Protein AF-A0A7Y5VHR1-F1 (afdb_monomer_lite)

pLDDT: mean 88.49, std 12.6, range [32.25, 98.69]

Secondary structure (DSSP, 8-state):
--HHHHHT--HHHHHHHHHHHHHHHHHHHHHHHHHHHHHHHHHHHHHH--HHHHHHHHHHHHHHHHHHHHHHHHHHHHHHHHHHTT--HHHHHHHS-------SGGG-STTTS-TTSPPHHHHHHHHHHHHHHTS-HHHHHHHHHHHHHHHHHHHTSPPEEETTEE-SPPPTTHHHHHHHHHHHHHTT-TT--TTTHHHHHHHHHHHHHHHHHHTTSBTHHHHHHHGGGS-HHHHHHHHHHHHHHHHHHHTT--EEEPPPPTT----SEEE-SSSS-EEEEEEEPPSS-HHHHHHHHHHHHHHHHHHHHHHTT----EEEEEEE-S-GGG--HHHHHHHHHHHHTSS-TTSEEEETTEEEEEE---SEEEEEEEEETT-HHHHHHH-TTSSSTTSS-SEEEEE-SS--SSEEEEEES-EEEEEEE--HHHHHHHHHHHHHHHHHHHTTSPTTSEEEEEEEEE--S-HHHHHHHHHHHHHHTHHHHS-GGG-EEEEEEEEEEEEEE-TTS-EEEEEEEEE---GGGGGGGGTS-S-SSS--------STTTT-

Structure (mmCIF, N/CA/C/O backbone):
data_AF-A0A7Y5VHR1-F1
#
_entry.id   AF-A0A7Y5VHR1-F1
#
loop_
_atom_site.group_PDB
_atom_site.id
_atom_site.type_symbol
_atom_site.label_atom_id
_atom_site.label_alt_id
_atom_site.label_comp_id
_atom_site.label_asym_id
_atom_site.label_entity_id
_atom_site.label_seq_id
_atom_site.pdbx_PDB_ins_code
_atom_site.Cartn_x
_atom_site.Cartn_y
_atom_site.Cartn_z
_atom_site.occupancy
_atom_site.B_iso_or_equiv
_atom_site.auth_seq_id
_atom_site.auth_comp_id
_atom_site.auth_asym_id
_atom_site.auth_atom_id
_atom_site.pdbx_PDB_model_num
ATOM 1 N N . MET A 1 1 ? -36.812 9.102 8.901 1.00 54.53 1 MET A N 1
ATOM 2 C CA . MET A 1 1 ? -35.593 9.046 9.727 1.00 54.53 1 MET A CA 1
ATOM 3 C C . MET A 1 1 ? -34.394 8.621 8.904 1.00 54.53 1 MET A C 1
ATOM 5 O O . MET A 1 1 ? -34.171 7.431 8.683 1.00 54.53 1 MET A O 1
ATOM 9 N N . ASN A 1 2 ? -33.720 9.609 8.309 1.00 46.03 2 ASN A N 1
ATOM 10 C CA . ASN A 1 2 ? -32.297 9.544 7.963 1.00 46.03 2 ASN A CA 1
ATOM 11 C C . ASN A 1 2 ? -31.458 9.748 9.252 1.00 46.03 2 ASN A C 1
ATOM 13 O O . ASN A 1 2 ? -32.015 9.906 10.341 1.00 46.03 2 ASN A O 1
ATOM 17 N N . THR A 1 3 ? -30.133 9.666 9.162 1.00 46.69 3 THR A N 1
ATOM 18 C CA . THR A 1 3 ? -29.232 9.773 10.325 1.00 46.69 3 THR A CA 1
ATOM 19 C C . THR A 1 3 ? -29.235 11.174 10.952 1.00 46.69 3 THR A C 1
ATOM 21 O O . THR A 1 3 ? -28.959 11.301 12.140 1.00 46.69 3 THR A O 1
ATOM 24 N N . GLU A 1 4 ? -29.610 12.212 10.201 1.00 47.72 4 GLU A N 1
ATOM 25 C CA . GLU A 1 4 ? -29.760 13.581 10.713 1.00 47.72 4 GLU A CA 1
ATOM 26 C C . GLU A 1 4 ? -31.022 13.755 11.564 1.00 47.72 4 GLU A C 1
ATOM 28 O O . GLU A 1 4 ? -30.961 14.352 12.634 1.00 47.72 4 GLU A O 1
ATOM 33 N N . GLU A 1 5 ? -32.144 13.128 11.197 1.00 59.12 5 GLU A N 1
ATOM 34 C CA . GLU A 1 5 ? -33.349 13.115 12.042 1.00 59.12 5 GLU A CA 1
ATOM 35 C C . GLU A 1 5 ? -33.121 12.365 13.376 1.00 59.12 5 GLU A C 1
ATOM 37 O O . GLU A 1 5 ? -33.864 12.565 14.336 1.00 59.12 5 GLU A O 1
ATOM 42 N N . LEU A 1 6 ? -32.094 11.504 13.460 1.00 55.09 6 LEU A N 1
ATOM 43 C CA . LEU A 1 6 ? -31.633 10.894 14.718 1.00 55.09 6 LEU A CA 1
ATOM 44 C C . LEU A 1 6 ? -30.798 11.859 15.581 1.00 55.09 6 LEU A C 1
ATOM 46 O O . LEU A 1 6 ? -30.755 11.686 16.797 1.00 55.09 6 LEU A O 1
ATOM 50 N N . LEU A 1 7 ? -30.149 12.861 14.980 1.00 51.38 7 LEU A N 1
ATOM 51 C CA . LEU A 1 7 ? -29.402 13.909 15.690 1.00 51.38 7 LEU A CA 1
ATOM 52 C C . LEU A 1 7 ? -30.319 15.034 16.193 1.00 51.38 7 LEU A C 1
ATOM 54 O O . LEU A 1 7 ? -29.987 15.699 17.170 1.00 51.38 7 LEU A O 1
ATOM 58 N N . GLU A 1 8 ? -31.493 15.209 15.583 1.00 70.94 8 GLU A N 1
ATOM 59 C CA . GLU A 1 8 ? -32.538 16.140 16.036 1.00 70.94 8 GLU A CA 1
ATOM 60 C C . GLU A 1 8 ? -33.628 15.468 16.888 1.00 70.94 8 GLU A C 1
ATOM 62 O O . GLU A 1 8 ? -34.770 15.938 16.961 1.00 70.94 8 GLU A O 1
ATOM 67 N N . LEU A 1 9 ? -33.306 14.354 17.550 1.00 75.88 9 LEU A N 1
ATOM 68 C CA . LEU A 1 9 ? -34.253 13.730 18.461 1.00 75.88 9 LEU A CA 1
ATOM 69 C C . LEU A 1 9 ? -34.649 14.719 19.572 1.00 75.88 9 LEU A C 1
ATOM 71 O O . LEU A 1 9 ? -33.787 15.359 20.178 1.00 75.88 9 LEU A O 1
ATOM 75 N N . PRO A 1 10 ? -35.950 14.835 19.899 1.00 85.50 10 PRO A N 1
ATOM 76 C CA . PRO A 1 10 ? -36.385 15.505 21.112 1.00 85.50 10 PRO A CA 1
ATOM 77 C C . PRO A 1 10 ? -35.551 15.023 22.312 1.00 85.50 10 PRO A C 1
ATOM 79 O O . PRO A 1 10 ? -35.352 13.812 22.435 1.00 85.50 10 PRO A O 1
ATOM 82 N N . PRO A 1 11 ? -35.126 15.912 23.232 1.00 82.50 11 PRO A N 1
ATOM 83 C CA . PRO A 1 11 ? -34.236 15.549 24.344 1.00 82.50 11 PRO A CA 1
ATOM 84 C C . PRO A 1 11 ? -34.727 14.365 25.192 1.00 82.50 11 PRO A C 1
ATOM 86 O O . PRO A 1 11 ? -33.941 13.642 25.797 1.00 82.50 11 PRO A O 1
ATOM 89 N N . GLU A 1 12 ? -36.044 14.156 25.245 1.00 85.62 12 GLU A N 1
ATOM 90 C CA . GLU A 1 12 ? -36.675 13.024 25.929 1.00 85.62 12 GLU A CA 1
ATOM 91 C C . GLU A 1 12 ? -36.396 11.683 25.227 1.00 85.62 12 GLU A C 1
ATOM 93 O O . GLU A 1 12 ? -36.137 10.684 25.896 1.00 85.62 12 GLU A O 1
ATOM 98 N N . ILE A 1 13 ? -36.411 11.669 23.890 1.00 85.12 13 ILE A N 1
ATOM 99 C CA . ILE A 1 13 ? -36.133 10.487 23.065 1.00 85.12 13 ILE A CA 1
ATOM 100 C C . ILE A 1 13 ? -34.631 10.191 23.065 1.00 85.12 13 ILE A C 1
ATOM 102 O O . ILE A 1 13 ? -34.240 9.033 23.185 1.00 85.12 13 ILE A O 1
ATOM 106 N N . GLU A 1 14 ? -33.791 11.227 23.003 1.00 79.38 14 GLU A N 1
ATOM 107 C CA . GLU A 1 14 ? -32.336 11.097 23.149 1.00 79.38 14 GLU A CA 1
ATOM 108 C C . GLU A 1 14 ? -31.966 10.472 24.506 1.00 79.38 14 GLU A C 1
ATOM 110 O O . GLU A 1 14 ? -31.183 9.525 24.566 1.00 79.38 14 GLU A O 1
ATOM 115 N N . ALA A 1 15 ? -32.591 10.930 25.596 1.00 83.75 15 ALA A N 1
ATOM 116 C CA . ALA A 1 15 ? -32.363 10.375 26.928 1.00 83.75 15 ALA A CA 1
ATOM 117 C C . ALA A 1 15 ? -32.817 8.907 27.061 1.00 83.75 15 ALA A C 1
ATOM 119 O O . ALA A 1 15 ? -32.130 8.115 27.708 1.00 83.75 15 ALA A O 1
ATOM 120 N N . GLU A 1 16 ? -33.953 8.523 26.463 1.00 89.50 16 GLU A N 1
ATOM 121 C CA . GLU A 1 16 ? -34.417 7.125 26.453 1.00 89.50 16 GLU A CA 1
ATOM 122 C C . GLU A 1 16 ? -33.495 6.233 25.605 1.00 89.50 16 GLU A C 1
ATOM 124 O O . GLU A 1 16 ? -33.085 5.167 26.069 1.00 89.50 16 GLU A O 1
ATOM 129 N N . LEU A 1 17 ? -33.102 6.690 24.411 1.00 83.75 17 LEU A N 1
ATOM 130 C CA . LEU A 1 17 ? -32.147 5.997 23.542 1.00 83.75 17 LEU A CA 1
ATOM 131 C C . LEU A 1 17 ? -30.806 5.776 24.249 1.00 83.75 17 LEU A C 1
ATOM 133 O O . LEU A 1 17 ? -30.267 4.666 24.224 1.00 83.75 17 LEU A O 1
ATOM 137 N N . GLN A 1 18 ? -30.293 6.810 24.921 1.00 79.00 18 GLN A N 1
ATOM 138 C CA . GLN A 1 18 ? -29.067 6.723 25.706 1.00 79.00 18 GLN A CA 1
ATOM 139 C C . GLN A 1 18 ? -29.205 5.685 26.825 1.00 79.00 18 GLN A C 1
ATOM 141 O O . GLN A 1 18 ? -28.347 4.819 26.958 1.00 79.00 18 GLN A O 1
ATOM 146 N N . ALA A 1 19 ? -30.312 5.694 27.575 1.00 86.00 19 ALA A N 1
ATOM 147 C CA . ALA A 1 19 ? -30.539 4.737 28.657 1.00 86.00 19 ALA A CA 1
ATOM 148 C C . ALA A 1 19 ? -30.613 3.277 28.168 1.00 86.00 19 ALA A C 1
ATOM 150 O O . ALA A 1 19 ? -30.113 2.371 28.839 1.00 86.00 19 ALA A O 1
ATOM 151 N N . ILE A 1 20 ? -31.226 3.028 27.005 1.00 84.38 20 ILE A N 1
ATOM 152 C CA . ILE A 1 20 ? -31.273 1.686 26.406 1.00 84.38 20 ILE A CA 1
ATOM 153 C C . ILE A 1 20 ? -29.884 1.263 25.920 1.00 84.38 20 ILE A C 1
ATOM 155 O O . ILE A 1 20 ? -29.483 0.122 26.147 1.00 84.38 20 ILE A O 1
ATOM 159 N N . THR A 1 21 ? -29.139 2.179 25.303 1.00 75.44 21 THR A N 1
ATOM 160 C CA . THR A 1 21 ? -27.770 1.928 24.831 1.00 75.44 21 THR A CA 1
ATOM 161 C C . THR A 1 21 ? -26.837 1.606 26.002 1.00 75.44 21 THR A C 1
ATOM 163 O O . THR A 1 21 ? -26.110 0.612 25.957 1.00 75.44 21 THR A O 1
ATOM 166 N N . ASP A 1 22 ? -26.930 2.367 27.096 1.00 79.50 22 ASP A N 1
ATOM 167 C CA . ASP A 1 22 ? -26.195 2.123 28.341 1.00 79.50 22 ASP A CA 1
ATOM 168 C C . ASP A 1 22 ? -26.534 0.747 28.930 1.00 79.50 22 ASP A C 1
ATOM 170 O O . ASP A 1 22 ? -25.639 0.000 29.332 1.00 79.50 22 ASP A O 1
ATOM 174 N N . LEU A 1 23 ? -27.821 0.373 28.937 1.00 86.81 23 LEU A N 1
ATOM 175 C CA . LEU A 1 23 ? -28.268 -0.939 29.402 1.00 86.81 23 LEU A CA 1
ATOM 176 C C . LEU A 1 23 ? -27.722 -2.068 28.520 1.00 86.81 23 LEU A C 1
ATOM 178 O O . LEU A 1 23 ? -27.199 -3.047 29.051 1.00 86.81 23 LEU A O 1
ATOM 182 N N . MET A 1 24 ? -27.841 -1.962 27.193 1.00 82.31 24 MET A N 1
ATOM 183 C CA . MET A 1 24 ? -27.289 -2.953 26.259 1.00 82.31 24 MET A CA 1
ATOM 184 C C . MET A 1 24 ? -25.798 -3.151 26.503 1.00 82.31 24 MET A C 1
ATOM 186 O O . MET A 1 24 ? -25.333 -4.287 26.613 1.00 82.31 24 MET A O 1
ATOM 190 N N . PHE A 1 25 ? -25.071 -2.051 26.678 1.00 72.31 25 PHE A N 1
ATOM 191 C CA . PHE A 1 25 ? -23.650 -2.090 26.958 1.00 72.31 25 PHE A CA 1
ATOM 192 C C . PHE A 1 25 ? -23.331 -2.725 28.326 1.00 72.31 25 PHE A C 1
ATOM 194 O O . PHE A 1 25 ? -22.488 -3.620 28.404 1.00 72.31 25 PHE A O 1
ATOM 201 N N . GLU A 1 26 ? -24.040 -2.359 29.404 1.00 83.00 26 GLU A N 1
ATOM 202 C CA . GLU A 1 26 ? -23.909 -3.003 30.724 1.00 83.00 26 GLU A CA 1
ATOM 203 C C . GLU A 1 26 ? -24.111 -4.525 30.615 1.00 83.00 26 GLU A C 1
ATOM 205 O O . GLU A 1 26 ? -23.353 -5.319 31.189 1.00 83.00 26 GLU A O 1
ATOM 210 N N . ARG A 1 27 ? -25.109 -4.956 29.830 1.00 86.44 27 ARG A N 1
ATOM 211 C CA . ARG A 1 27 ? -25.363 -6.379 29.572 1.00 86.44 27 ARG A CA 1
ATOM 212 C C . ARG A 1 27 ? -24.266 -7.029 28.745 1.00 86.44 27 ARG A C 1
ATOM 214 O O . ARG A 1 27 ? -23.919 -8.174 29.039 1.00 86.44 27 ARG A O 1
ATOM 221 N N . GLN A 1 28 ? -23.678 -6.329 27.783 1.00 76.00 28 GLN A N 1
ATOM 222 C CA . GLN A 1 28 ? -22.543 -6.827 27.010 1.00 76.00 28 GLN A CA 1
ATOM 223 C C . GLN A 1 28 ? -21.317 -7.039 27.911 1.00 76.00 28 GLN A C 1
ATOM 225 O O . GLN A 1 28 ? -20.727 -8.120 27.895 1.00 76.00 28 GLN A O 1
ATOM 230 N N . VAL A 1 29 ? -20.997 -6.080 28.790 1.00 76.25 29 VAL A N 1
ATOM 231 C CA . VAL A 1 29 ? -19.918 -6.209 29.790 1.00 76.25 29 VAL A CA 1
ATOM 232 C C . VAL A 1 29 ? -20.179 -7.371 30.747 1.00 76.25 29 VAL A C 1
ATOM 234 O O . VAL A 1 29 ? -19.284 -8.179 31.002 1.00 76.25 29 VAL A O 1
ATOM 237 N N . SER A 1 30 ? -21.406 -7.494 31.263 1.00 81.50 30 SER A N 1
ATOM 238 C CA . SER A 1 30 ? -21.795 -8.599 32.148 1.00 81.50 30 SER A CA 1
ATOM 239 C C . SER A 1 30 ? -21.672 -9.960 31.452 1.00 81.50 30 SER A C 1
ATOM 241 O O . SER A 1 30 ? -21.145 -10.909 32.039 1.00 81.50 30 SER A O 1
ATOM 243 N N . THR A 1 31 ? -22.077 -10.037 30.184 1.00 77.56 31 THR A N 1
ATOM 244 C CA . THR A 1 31 ? -21.939 -11.235 29.345 1.00 77.56 31 THR A CA 1
ATOM 245 C C . THR A 1 31 ? -20.475 -11.589 29.141 1.00 77.56 31 THR A C 1
ATOM 247 O O . THR A 1 31 ? -20.088 -12.737 29.359 1.00 77.56 31 THR A O 1
ATOM 250 N N . GLN A 1 32 ? -19.628 -10.605 28.842 1.00 72.88 32 GLN A N 1
ATOM 251 C CA . GLN A 1 32 ? -18.195 -10.826 28.684 1.00 72.88 32 GLN A CA 1
ATOM 252 C C . GLN A 1 32 ? -17.532 -11.300 29.984 1.00 72.88 32 GLN A C 1
ATOM 254 O O . GLN A 1 32 ? -16.715 -12.223 29.968 1.00 72.88 32 GLN A O 1
ATOM 259 N N . ALA A 1 33 ? -17.897 -10.714 31.128 1.00 81.31 33 ALA A N 1
ATOM 260 C CA . ALA A 1 33 ? -17.411 -11.156 32.432 1.00 81.31 33 ALA A CA 1
ATOM 261 C C . ALA A 1 33 ? -17.804 -12.617 32.715 1.00 81.31 33 ALA A C 1
ATOM 263 O O . ALA A 1 33 ? -16.980 -13.395 33.206 1.00 81.31 33 ALA A O 1
ATOM 264 N N . ALA A 1 34 ? -19.026 -13.015 32.350 1.00 81.94 34 ALA A N 1
ATOM 265 C CA . ALA A 1 34 ? -19.495 -14.388 32.489 1.00 81.94 34 ALA A CA 1
ATOM 266 C C . ALA A 1 34 ? -18.772 -15.364 31.537 1.00 81.94 34 ALA A C 1
ATOM 268 O O . ALA A 1 34 ? -18.351 -16.435 31.975 1.00 81.94 34 ALA A O 1
ATOM 269 N N . ILE A 1 35 ? -18.526 -14.974 30.279 1.00 74.81 35 ILE A N 1
ATOM 270 C CA . ILE A 1 35 ? -17.712 -15.739 29.311 1.00 74.81 35 ILE A CA 1
ATOM 271 C C . ILE A 1 35 ? -16.281 -15.939 29.834 1.00 74.81 35 ILE A C 1
ATOM 273 O O . ILE A 1 35 ? -15.721 -17.039 29.751 1.00 74.81 35 ILE A O 1
ATOM 277 N N . ASN A 1 36 ? -15.684 -14.893 30.411 1.00 75.94 36 ASN A N 1
ATOM 278 C CA . ASN A 1 36 ? -14.346 -14.949 30.997 1.00 75.94 36 ASN A CA 1
ATOM 279 C C . ASN A 1 36 ? -14.303 -15.897 32.203 1.00 75.94 36 ASN A C 1
ATOM 281 O O . ASN A 1 36 ? -13.406 -16.740 32.289 1.00 75.94 36 ASN A O 1
ATOM 285 N N . ALA A 1 37 ? -15.289 -15.804 33.103 1.00 84.62 37 ALA A N 1
ATOM 286 C CA . ALA A 1 37 ? -15.423 -16.706 34.244 1.00 84.62 37 ALA A CA 1
ATOM 287 C C . ALA A 1 37 ? -15.595 -18.167 33.797 1.00 84.62 37 ALA A C 1
ATOM 289 O O . ALA A 1 37 ? -14.943 -19.056 34.344 1.00 84.62 37 ALA A O 1
ATOM 290 N N . HIS A 1 38 ? -16.404 -18.410 32.761 1.00 89.94 38 HIS A N 1
ATOM 291 C CA . HIS A 1 38 ? -16.600 -19.734 32.172 1.00 89.94 38 HIS A CA 1
ATOM 292 C C . HIS A 1 38 ? -15.300 -20.289 31.582 1.00 89.94 38 HIS A C 1
ATOM 294 O O . HIS A 1 38 ? -14.886 -21.401 31.910 1.00 89.94 38 HIS A O 1
ATOM 300 N N . SER A 1 39 ? -14.593 -19.483 30.788 1.00 76.62 39 SER A N 1
ATOM 301 C CA . SER A 1 39 ? -13.305 -19.859 30.195 1.00 76.62 39 SER A CA 1
ATOM 302 C C . SER A 1 39 ? -12.245 -20.187 31.251 1.00 76.62 39 SER A C 1
ATOM 304 O O . SER A 1 39 ? -11.449 -21.111 31.070 1.00 76.62 39 SER A O 1
ATOM 306 N N . GLN A 1 40 ? -12.214 -19.438 32.357 1.00 84.31 40 GLN A N 1
ATOM 307 C CA . GLN A 1 40 ? -11.296 -19.695 33.464 1.00 84.31 40 GLN A CA 1
ATOM 308 C C . GLN A 1 40 ? -11.662 -20.985 34.211 1.00 84.31 40 GLN A C 1
ATOM 310 O O . GLN A 1 40 ? -10.792 -21.833 34.410 1.00 84.31 40 GLN A O 1
ATOM 315 N N . ALA A 1 41 ? -12.944 -21.182 34.530 1.00 88.19 41 ALA A N 1
ATOM 316 C CA . ALA A 1 41 ? -13.426 -22.403 35.170 1.00 88.19 41 ALA A CA 1
ATOM 317 C C . ALA A 1 41 ? -13.146 -23.655 34.320 1.00 88.19 41 ALA A C 1
ATOM 319 O O . ALA A 1 41 ? -12.781 -24.702 34.856 1.00 88.19 41 ALA A O 1
ATOM 320 N N . TRP A 1 42 ? -13.235 -23.539 32.991 1.00 90.06 42 TRP A N 1
ATOM 321 C CA . TRP A 1 42 ? -12.913 -24.626 32.066 1.00 90.06 42 TRP A CA 1
ATOM 322 C C . TRP A 1 42 ? -11.429 -25.018 32.132 1.00 90.06 42 TRP A C 1
ATOM 324 O O . TRP A 1 42 ? -11.102 -26.198 32.262 1.00 90.06 42 TRP A O 1
ATOM 334 N N . LYS A 1 43 ? -10.518 -24.032 32.134 1.00 83.62 43 LYS A N 1
ATOM 335 C CA . LYS A 1 43 ? -9.071 -24.271 32.309 1.00 83.62 43 LYS A CA 1
ATOM 336 C C . LYS A 1 43 ? -8.753 -24.911 33.658 1.00 83.62 43 LYS A C 1
ATOM 338 O O . LYS A 1 43 ? -7.890 -25.786 33.737 1.00 83.62 43 LYS A O 1
ATOM 343 N N . ASP A 1 44 ? -9.424 -24.473 34.717 1.00 88.81 44 ASP A N 1
ATOM 344 C CA . ASP A 1 44 ? -9.212 -25.014 36.059 1.00 88.81 44 ASP A CA 1
ATOM 345 C C . ASP A 1 44 ? -9.720 -26.460 36.158 1.00 88.81 44 ASP A C 1
ATOM 347 O O . ASP A 1 44 ? -9.043 -27.312 36.741 1.00 88.81 44 ASP A O 1
ATOM 351 N N . LEU A 1 45 ? -10.840 -26.784 35.501 1.00 92.25 45 LEU A N 1
ATOM 352 C CA . LEU A 1 45 ? -11.319 -28.160 35.362 1.00 92.25 45 LEU A CA 1
ATOM 353 C C . LEU A 1 45 ? -10.327 -29.033 34.587 1.00 92.25 45 LEU A C 1
ATOM 355 O O . LEU A 1 45 ? -10.039 -30.150 35.016 1.00 92.25 45 LEU A O 1
ATOM 359 N N . GLU A 1 46 ? -9.767 -28.537 33.486 1.00 86.62 46 GLU A N 1
ATOM 360 C CA . GLU A 1 46 ? -8.789 -29.279 32.687 1.00 86.62 46 GLU A CA 1
ATOM 361 C C . GLU A 1 46 ? -7.515 -29.598 33.490 1.00 86.62 46 GLU A C 1
ATOM 363 O O . GLU A 1 46 ? -7.010 -30.726 33.449 1.00 86.62 46 GLU A O 1
ATOM 368 N N . ARG A 1 47 ? -7.034 -28.622 34.273 1.00 94.19 47 ARG A N 1
ATOM 369 C CA . ARG A 1 47 ? -5.833 -28.746 35.115 1.00 94.19 47 ARG A CA 1
ATOM 370 C C . ARG A 1 47 ? -6.034 -29.647 36.324 1.00 94.19 47 ARG A C 1
ATOM 372 O O . ARG A 1 47 ? -5.169 -30.468 36.621 1.00 94.19 47 ARG A O 1
ATOM 379 N N . HIS A 1 48 ? -7.130 -29.461 37.053 1.00 94.56 48 HIS A N 1
ATOM 380 C CA . HIS A 1 48 ? -7.307 -30.065 38.373 1.00 94.56 48 HIS A CA 1
ATOM 381 C C . HIS A 1 48 ? -8.223 -31.287 38.362 1.00 94.56 48 HIS A C 1
ATOM 383 O O . HIS A 1 48 ? -8.103 -32.132 39.247 1.00 94.56 48 HIS A O 1
ATOM 389 N N . ARG A 1 49 ? -9.119 -31.396 37.371 1.00 93.50 49 ARG A N 1
ATOM 390 C CA . ARG A 1 49 ? -10.105 -32.481 37.219 1.00 93.50 49 ARG A CA 1
ATOM 391 C C . ARG A 1 49 ? -10.872 -32.795 38.512 1.00 93.50 49 ARG A C 1
ATOM 393 O O . ARG A 1 49 ? -11.186 -33.951 38.787 1.00 93.50 49 ARG A O 1
ATOM 400 N N . SER A 1 50 ? -11.140 -31.775 39.327 1.00 95.75 50 SER A N 1
ATOM 401 C CA . SER A 1 50 ? -11.829 -31.912 40.611 1.00 95.75 50 SER A CA 1
ATOM 402 C C . SER A 1 50 ? -13.335 -31.688 40.464 1.00 95.75 50 SER A C 1
ATOM 404 O O . SER A 1 50 ? -13.793 -31.003 39.548 1.00 95.75 50 SER A O 1
ATOM 406 N N . GLN A 1 51 ? -14.114 -32.235 41.402 1.00 95.62 51 GLN A N 1
ATOM 407 C CA . GLN A 1 51 ? -15.554 -31.976 41.472 1.00 95.62 51 GLN A CA 1
ATOM 408 C C . GLN A 1 51 ? -15.849 -30.481 41.687 1.00 95.62 51 GLN A C 1
ATOM 410 O O . GLN A 1 51 ? -16.750 -29.939 41.058 1.00 95.62 51 GLN A O 1
ATOM 415 N N . GLU A 1 52 ? -15.047 -29.796 42.506 1.00 95.94 52 GLU A N 1
ATOM 416 C CA . GLU A 1 52 ? -15.183 -28.356 42.750 1.00 95.94 52 GLU A CA 1
ATOM 417 C C . GLU A 1 52 ? -14.998 -27.529 41.468 1.00 95.94 52 GLU A C 1
ATOM 419 O O . GLU A 1 52 ? -15.772 -26.605 41.214 1.00 95.94 52 GLU A O 1
ATOM 424 N N . ALA A 1 53 ? -14.026 -27.890 40.620 1.00 91.88 53 ALA A N 1
ATOM 425 C CA . ALA A 1 53 ? -13.820 -27.227 39.335 1.00 91.88 53 ALA A CA 1
ATOM 426 C C . ALA A 1 53 ? -14.979 -27.491 38.357 1.00 91.88 53 ALA A C 1
ATOM 428 O O . ALA A 1 53 ? -15.378 -26.591 37.620 1.00 91.88 53 ALA A O 1
ATOM 429 N N . ALA A 1 54 ? -15.571 -28.691 38.386 1.00 93.00 54 ALA A N 1
ATOM 430 C CA . ALA A 1 54 ? -16.753 -29.007 37.583 1.00 93.00 54 ALA A CA 1
ATOM 431 C C . ALA A 1 54 ? -17.982 -28.197 38.035 1.00 93.00 54 ALA A C 1
ATOM 433 O O . ALA A 1 54 ? -18.710 -27.655 37.207 1.00 93.00 54 ALA A O 1
ATOM 434 N N . GLU A 1 55 ? -18.188 -28.050 39.346 1.00 96.06 55 GLU A N 1
ATOM 435 C CA . GLU A 1 55 ? -19.255 -27.207 39.899 1.00 96.06 55 GLU A CA 1
ATOM 436 C C . GLU A 1 55 ? -19.035 -25.717 39.596 1.00 96.06 55 GLU A C 1
ATOM 438 O O . GLU A 1 55 ? -19.995 -24.991 39.332 1.00 96.06 55 GLU A O 1
ATOM 443 N N . ALA A 1 56 ? -17.783 -25.247 39.606 1.00 94.69 56 ALA A N 1
ATOM 444 C CA . ALA A 1 56 ? -17.442 -23.887 39.199 1.00 94.69 56 ALA A CA 1
ATOM 445 C C . ALA A 1 56 ? -17.755 -23.637 37.715 1.00 94.69 56 ALA A C 1
ATOM 447 O O . ALA A 1 56 ? -18.314 -22.587 37.395 1.00 94.69 56 ALA A O 1
ATOM 448 N N . LEU A 1 57 ? -17.468 -24.607 36.838 1.00 93.06 57 LEU A N 1
ATOM 449 C CA . LEU A 1 57 ? -17.803 -24.526 35.416 1.00 93.06 57 LEU A CA 1
ATOM 450 C C . LEU A 1 57 ? -19.316 -24.429 35.201 1.00 93.06 57 LEU A C 1
ATOM 452 O O . LEU A 1 57 ? -19.759 -23.516 34.514 1.00 93.06 57 LEU A O 1
ATOM 456 N N . LEU A 1 58 ? -20.109 -25.285 35.856 1.00 94.31 58 LEU A N 1
ATOM 457 C CA . LEU A 1 58 ? -21.575 -25.244 35.762 1.00 94.31 58 LEU A CA 1
ATOM 458 C C . LEU A 1 58 ? -22.160 -23.904 36.238 1.00 94.31 58 LEU A C 1
ATOM 460 O O . LEU A 1 58 ? -23.077 -23.369 35.617 1.00 94.31 58 LEU A O 1
ATOM 464 N N . ARG A 1 59 ? -21.627 -23.325 37.327 1.00 96.56 59 ARG A N 1
ATOM 465 C CA . ARG A 1 59 ? -22.044 -21.988 37.793 1.00 96.56 59 ARG A CA 1
ATOM 466 C C . ARG A 1 59 ? -21.706 -20.901 36.776 1.00 96.56 59 ARG A C 1
ATOM 468 O O . ARG A 1 59 ? -22.519 -20.008 36.550 1.00 96.56 59 ARG A O 1
ATOM 475 N N . ALA A 1 60 ? -20.517 -20.967 36.186 1.00 88.75 60 ALA A N 1
ATOM 476 C CA . ALA A 1 60 ? -20.084 -20.000 35.191 1.00 88.75 60 ALA A CA 1
ATOM 477 C C . ALA A 1 60 ? -20.867 -20.135 33.872 1.00 88.75 60 ALA A C 1
ATOM 479 O O . ALA A 1 60 ? -21.210 -19.124 33.269 1.00 88.75 60 ALA A O 1
ATOM 480 N N . GLU A 1 61 ? -21.223 -21.357 33.470 1.00 89.38 61 GLU A N 1
ATOM 481 C CA . GLU A 1 61 ? -22.090 -21.636 32.320 1.00 89.38 61 GLU A CA 1
ATOM 482 C C . GLU A 1 61 ? -23.495 -21.055 32.534 1.00 89.38 61 GLU A C 1
ATOM 484 O O . GLU A 1 61 ? -23.998 -20.325 31.683 1.00 89.38 61 GLU A O 1
ATOM 489 N N . ALA A 1 62 ? -24.096 -21.272 33.710 1.00 92.44 62 ALA A N 1
ATOM 490 C CA . ALA A 1 62 ? -25.390 -20.681 34.054 1.00 92.44 62 ALA A CA 1
ATOM 491 C C . ALA A 1 62 ? -25.352 -19.140 34.068 1.00 92.44 62 ALA A C 1
ATOM 493 O O . ALA A 1 62 ? -26.281 -18.493 33.584 1.00 92.44 62 ALA A O 1
ATOM 494 N N . ALA A 1 63 ? -24.272 -18.545 34.588 1.00 90.69 63 ALA A N 1
ATOM 495 C CA . ALA A 1 63 ? -24.073 -17.098 34.552 1.00 90.69 63 ALA A CA 1
ATOM 496 C C . ALA A 1 63 ? -23.930 -16.572 33.115 1.00 90.69 63 ALA A C 1
ATOM 498 O O . ALA A 1 63 ? -24.487 -15.526 32.794 1.00 90.69 63 ALA A O 1
ATOM 499 N N . MET A 1 64 ? -23.229 -17.306 32.244 1.00 85.56 64 MET A N 1
ATOM 500 C CA . MET A 1 64 ? -23.061 -16.956 30.832 1.00 85.56 64 MET A CA 1
ATOM 501 C C . MET A 1 64 ? -24.398 -16.982 30.085 1.00 85.56 64 MET A C 1
ATOM 503 O O . MET A 1 64 ? -24.718 -16.020 29.390 1.00 85.56 64 MET A O 1
ATOM 507 N N . VAL A 1 65 ? -25.208 -18.029 30.283 1.00 86.31 65 VAL A N 1
ATOM 508 C CA . VAL A 1 65 ? -26.564 -18.120 29.714 1.00 86.31 65 VAL A CA 1
ATOM 509 C C . VAL A 1 65 ? -27.439 -16.970 30.215 1.00 86.31 65 VAL A C 1
ATOM 511 O O . VAL A 1 65 ? -28.023 -16.254 29.406 1.00 86.31 65 VAL A O 1
ATOM 514 N N . SER A 1 66 ? -27.475 -16.732 31.532 1.00 91.38 66 SER A N 1
ATOM 515 C CA . SER A 1 66 ? -28.261 -15.638 32.120 1.00 91.38 66 SER A CA 1
ATOM 516 C C . SER A 1 66 ? -27.850 -14.265 31.590 1.00 91.38 66 SER A C 1
ATOM 518 O O . SER A 1 66 ? -28.708 -13.404 31.395 1.00 91.38 66 SER A O 1
ATOM 520 N N . ALA A 1 67 ? -26.553 -14.030 31.394 1.00 84.00 67 ALA A N 1
ATOM 521 C CA . ALA A 1 67 ? -26.070 -12.757 30.884 1.00 84.00 67 ALA A CA 1
ATOM 522 C C . ALA A 1 67 ? -26.436 -12.579 29.400 1.00 84.00 67 ALA A C 1
ATOM 524 O O . ALA A 1 67 ? -26.935 -11.520 29.024 1.00 84.00 67 ALA A O 1
ATOM 525 N N . GLY A 1 68 ? -26.316 -13.643 28.595 1.00 77.38 68 GLY A N 1
ATOM 526 C CA . GLY A 1 68 ? -26.759 -13.650 27.198 1.00 77.38 68 GLY A CA 1
ATOM 527 C C . GLY A 1 68 ? -28.264 -13.403 27.041 1.00 77.38 68 GLY A C 1
ATOM 528 O O . GLY A 1 68 ? -28.682 -12.629 26.183 1.00 77.38 68 GLY A O 1
ATOM 529 N N . GLU A 1 69 ? -29.100 -13.983 27.907 1.00 88.06 69 GLU A N 1
ATOM 530 C CA . GLU A 1 69 ? -30.541 -13.694 27.937 1.00 88.06 69 GLU A CA 1
ATOM 531 C C . GLU A 1 69 ? -30.835 -12.226 28.268 1.00 88.06 69 GLU A C 1
ATOM 533 O O . GLU A 1 69 ? -31.722 -11.623 27.657 1.00 88.06 69 GLU A O 1
ATOM 538 N N . ALA A 1 70 ? -30.082 -11.638 29.202 1.00 86.00 70 ALA A N 1
ATOM 539 C CA . ALA A 1 70 ? -30.227 -10.235 29.574 1.00 86.00 70 ALA A CA 1
ATOM 540 C C . ALA A 1 70 ? -29.784 -9.287 28.447 1.00 86.00 70 ALA A C 1
ATOM 542 O O . ALA A 1 70 ? -30.453 -8.283 28.208 1.00 86.00 70 ALA A O 1
ATOM 543 N N . LEU A 1 71 ? -28.711 -9.621 27.722 1.00 81.38 71 LEU A N 1
ATOM 544 C CA . LEU A 1 71 ? -28.276 -8.881 26.535 1.00 81.38 71 LEU A CA 1
ATOM 545 C C . LEU A 1 71 ? -29.328 -8.942 25.422 1.00 81.38 71 LEU A C 1
ATOM 547 O O . LEU A 1 71 ? -29.727 -7.906 24.898 1.00 81.38 71 LEU A O 1
ATOM 551 N N . ASN A 1 72 ? -29.864 -10.131 25.136 1.00 78.25 72 ASN A N 1
ATOM 552 C CA . ASN A 1 72 ? -30.946 -10.299 24.164 1.00 78.25 72 ASN A CA 1
ATOM 553 C C . ASN A 1 72 ? -32.212 -9.524 24.562 1.00 78.25 72 ASN A C 1
ATOM 555 O O . ASN A 1 72 ? -32.924 -9.010 23.703 1.00 78.25 72 ASN A O 1
ATOM 559 N N . ALA A 1 73 ? -32.518 -9.436 25.859 1.00 87.00 73 ALA A N 1
ATOM 560 C CA . ALA A 1 73 ? -33.630 -8.625 26.344 1.00 87.00 73 ALA A CA 1
ATOM 561 C C . ALA A 1 73 ? -33.389 -7.126 26.122 1.00 87.00 73 ALA A C 1
ATOM 563 O O . ALA A 1 73 ? -34.302 -6.442 25.668 1.00 87.00 73 ALA A O 1
ATOM 564 N N . ALA A 1 74 ? -32.175 -6.634 26.381 1.00 81.75 74 ALA A N 1
ATOM 565 C CA . ALA A 1 74 ? -31.813 -5.244 26.119 1.00 81.75 74 ALA A CA 1
ATOM 566 C C . ALA A 1 74 ? -31.848 -4.913 24.614 1.00 81.75 74 ALA A C 1
ATOM 568 O O . ALA A 1 74 ? -32.385 -3.876 24.240 1.00 81.75 74 ALA A O 1
ATOM 569 N N . SER A 1 75 ? -31.383 -5.824 23.750 1.00 79.50 75 SER A N 1
ATOM 570 C CA . SER A 1 75 ? -31.496 -5.673 22.290 1.00 79.50 75 SER A CA 1
ATOM 571 C C . SER A 1 75 ? -32.954 -5.561 21.839 1.00 79.50 75 SER A C 1
ATOM 573 O O . SER A 1 75 ? -33.295 -4.661 21.084 1.00 79.50 75 SER A O 1
ATOM 575 N N . ARG A 1 76 ? -33.854 -6.399 22.377 1.00 86.88 76 ARG A N 1
ATOM 576 C CA . ARG A 1 76 ? -35.293 -6.281 22.085 1.00 86.88 76 ARG A CA 1
ATOM 577 C C . ARG A 1 76 ? -35.884 -4.951 22.547 1.00 86.88 76 ARG A C 1
ATOM 579 O O . ARG A 1 76 ? -36.749 -4.418 21.866 1.00 86.88 76 ARG A O 1
ATOM 586 N N . MET A 1 77 ? -35.439 -4.412 23.686 1.00 89.06 77 MET A N 1
ATOM 587 C CA . MET A 1 77 ? -35.885 -3.089 24.144 1.00 89.06 77 MET A CA 1
ATOM 588 C C . MET A 1 77 ? -35.472 -1.985 23.168 1.00 89.06 77 MET A C 1
ATOM 590 O O . MET A 1 77 ? -36.244 -1.056 22.949 1.00 89.06 77 MET A O 1
ATOM 594 N N . PHE A 1 78 ? -34.285 -2.099 22.572 1.00 85.81 78 PHE A N 1
ATOM 595 C CA . PHE A 1 78 ? -33.821 -1.190 21.530 1.00 85.81 78 PHE A CA 1
ATOM 596 C C . PHE A 1 78 ? -34.666 -1.302 20.261 1.00 85.81 78 PHE A C 1
ATOM 598 O O . PHE A 1 78 ? -35.161 -0.289 19.774 1.00 85.81 78 PHE A O 1
ATOM 605 N N . ASP A 1 79 ? -34.939 -2.518 19.789 1.00 84.06 79 ASP A N 1
ATOM 606 C CA . ASP A 1 79 ? -35.807 -2.734 18.625 1.00 84.06 79 ASP A CA 1
ATOM 607 C C . ASP A 1 79 ? -37.232 -2.205 18.871 1.00 84.06 79 ASP A C 1
ATOM 609 O O . ASP A 1 79 ? -37.816 -1.532 18.021 1.00 84.06 79 ASP A O 1
ATOM 613 N N . GLU A 1 80 ? -37.792 -2.451 20.060 1.00 90.31 80 GLU A N 1
ATOM 614 C CA . GLU A 1 80 ? -39.100 -1.928 20.471 1.00 90.31 80 GLU A CA 1
ATOM 615 C C . GLU A 1 80 ? -39.117 -0.399 20.558 1.00 90.31 80 GLU A C 1
ATOM 617 O O . GLU A 1 80 ? -40.123 0.223 20.207 1.00 90.31 80 GLU A O 1
ATOM 622 N N . PHE A 1 81 ? -38.026 0.209 21.026 1.00 90.44 81 PHE A N 1
ATOM 623 C CA . PHE A 1 81 ? -37.857 1.657 21.048 1.00 90.44 81 PHE A CA 1
ATOM 624 C C . PHE A 1 81 ? -37.867 2.225 19.628 1.00 90.44 81 PHE A C 1
ATOM 626 O O . PHE A 1 81 ? -38.674 3.107 19.332 1.00 90.44 81 PHE A O 1
ATOM 633 N N . LEU A 1 82 ? -37.053 1.668 18.728 1.00 85.00 82 LEU A N 1
ATOM 634 C CA . LEU A 1 82 ? -37.011 2.078 17.325 1.00 85.00 82 LEU A CA 1
ATOM 635 C C . LEU A 1 82 ? -38.404 1.990 16.686 1.00 85.00 82 LEU A C 1
ATOM 637 O O . LEU A 1 82 ? -38.906 2.984 16.154 1.00 85.00 82 LEU A O 1
ATOM 641 N N . LEU A 1 83 ? -39.083 0.848 16.845 1.00 89.12 83 LEU A N 1
ATOM 642 C CA . LEU A 1 83 ? -40.431 0.631 16.317 1.00 89.12 83 LEU A CA 1
ATOM 643 C C . LEU A 1 83 ? -41.451 1.632 16.877 1.00 89.12 83 LEU A C 1
ATOM 645 O O . LEU A 1 83 ? -42.295 2.136 16.131 1.00 89.12 83 LEU A O 1
ATOM 649 N N . ARG A 1 84 ? -41.379 1.955 18.175 1.00 93.50 84 ARG A N 1
ATOM 650 C CA . ARG A 1 84 ? -42.270 2.935 18.825 1.00 93.50 84 ARG A CA 1
ATOM 651 C C . ARG A 1 84 ? -42.111 4.336 18.237 1.00 93.50 84 ARG A C 1
ATOM 653 O O . ARG A 1 84 ? -43.088 5.081 18.178 1.00 93.50 84 ARG A O 1
ATOM 660 N N . HIS A 1 85 ? -40.912 4.666 17.771 1.00 86.88 85 HIS A N 1
ATOM 661 C CA . HIS A 1 85 ? -40.599 5.937 17.124 1.00 86.88 85 HIS A CA 1
ATOM 662 C C . HIS A 1 85 ? -40.737 5.890 15.595 1.00 86.88 85 HIS A C 1
ATOM 664 O O . HIS A 1 85 ? -40.305 6.807 14.903 1.00 86.88 85 HIS A O 1
ATOM 670 N N . GLY A 1 86 ? -41.394 4.854 15.056 1.00 87.44 86 GLY A N 1
ATOM 671 C CA . GLY A 1 86 ? -41.647 4.717 13.621 1.00 87.44 86 GLY A CA 1
ATOM 672 C C . GLY A 1 86 ? -40.395 4.384 12.809 1.00 87.44 86 GLY A C 1
ATOM 673 O O . GLY A 1 86 ? -40.398 4.540 11.588 1.00 87.44 86 GLY A O 1
ATOM 674 N N . ILE A 1 87 ? -39.332 3.934 13.476 1.00 80.25 87 ILE A N 1
ATOM 675 C CA . ILE A 1 87 ? -38.093 3.501 12.851 1.00 80.25 87 ILE A CA 1
ATOM 676 C C . ILE A 1 87 ? -38.125 1.979 12.789 1.00 80.25 87 ILE A C 1
ATOM 678 O O . ILE A 1 87 ? -38.062 1.296 13.805 1.00 80.25 87 ILE A O 1
ATOM 682 N N . ASP A 1 88 ? -38.247 1.433 11.588 1.00 82.38 88 ASP A N 1
ATOM 683 C CA . ASP A 1 88 ? -38.130 -0.007 11.387 1.00 82.38 88 ASP A CA 1
ATOM 684 C C . ASP A 1 88 ? -36.651 -0.429 11.554 1.00 82.38 88 ASP A C 1
ATOM 686 O O . ASP A 1 88 ? -35.807 0.080 10.803 1.00 82.38 88 ASP A O 1
ATOM 690 N N . PRO A 1 89 ? -36.310 -1.319 12.511 1.00 74.38 89 PRO A N 1
ATOM 691 C CA . PRO A 1 89 ? -34.942 -1.797 12.726 1.00 74.38 89 PRO A CA 1
ATOM 692 C C . PRO A 1 89 ? -34.306 -2.355 11.446 1.00 74.38 89 PRO A C 1
ATOM 694 O O . PRO A 1 89 ? -33.165 -2.015 11.124 1.00 74.38 89 PRO A O 1
ATOM 697 N N . ASP A 1 90 ? -35.085 -3.085 10.639 1.00 73.81 90 ASP A N 1
ATOM 698 C CA . ASP A 1 90 ? -34.636 -3.651 9.359 1.00 73.81 90 ASP A CA 1
ATOM 699 C C . ASP A 1 90 ? -34.331 -2.557 8.323 1.00 73.81 90 ASP A C 1
ATOM 701 O O . ASP A 1 90 ? -33.574 -2.753 7.370 1.00 73.81 90 ASP A O 1
ATOM 705 N N . THR A 1 91 ? -34.960 -1.390 8.468 1.00 67.50 91 THR A N 1
ATOM 706 C CA . THR A 1 91 ? -34.739 -0.231 7.602 1.00 67.50 91 THR A CA 1
ATOM 707 C C . THR A 1 91 ? -33.510 0.568 8.051 1.00 67.50 91 THR A C 1
ATOM 709 O O . THR A 1 91 ? -32.813 1.121 7.204 1.00 67.50 91 THR A O 1
ATOM 712 N N . LEU A 1 92 ? -33.182 0.577 9.347 1.00 61.78 92 LEU A N 1
ATOM 713 C CA . LEU A 1 92 ? -31.934 1.136 9.888 1.00 61.78 92 LEU A CA 1
ATOM 714 C C . LEU A 1 92 ? -30.699 0.356 9.413 1.00 61.78 92 LEU A C 1
ATOM 716 O O . LEU A 1 92 ? -29.689 0.970 9.070 1.00 61.78 92 LEU A O 1
ATOM 720 N N . GLU A 1 93 ? -30.791 -0.973 9.327 1.00 54.41 93 GLU A N 1
ATOM 721 C CA . GLU A 1 93 ? -29.742 -1.807 8.722 1.00 54.41 93 GLU A CA 1
ATOM 722 C C . GLU A 1 93 ? -29.568 -1.541 7.221 1.00 54.41 93 GLU A C 1
ATOM 724 O O . GLU A 1 93 ? -28.447 -1.574 6.718 1.00 54.41 93 GLU A O 1
ATOM 729 N N . LYS A 1 94 ? -30.658 -1.229 6.505 1.00 51.31 94 LYS A N 1
ATOM 730 C CA . LYS A 1 94 ? -30.632 -0.896 5.067 1.00 51.31 94 LYS A CA 1
ATOM 731 C C . LYS A 1 94 ? -30.194 0.542 4.769 1.00 51.31 94 LYS A C 1
ATOM 733 O O . LYS A 1 94 ? -29.841 0.823 3.627 1.00 51.31 94 LYS A O 1
ATOM 738 N N . LYS A 1 95 ? -30.271 1.445 5.756 1.00 46.41 95 LYS A N 1
ATOM 739 C CA . LYS A 1 95 ? -29.920 2.874 5.643 1.00 46.41 95 LYS A CA 1
ATOM 740 C C . LYS A 1 95 ? -28.522 3.224 6.137 1.00 46.41 95 LYS A C 1
ATOM 742 O O . LYS A 1 95 ? -28.057 4.320 5.837 1.00 46.41 95 LYS A O 1
ATOM 747 N N . LEU A 1 96 ? -27.843 2.329 6.861 1.00 46.97 96 LEU A N 1
ATOM 748 C CA . LEU A 1 96 ? -26.381 2.381 6.879 1.00 46.97 96 LEU A CA 1
ATOM 749 C C . LEU A 1 96 ? -25.950 2.425 5.413 1.00 46.97 96 LEU A C 1
ATOM 751 O O . LEU A 1 96 ? -26.479 1.602 4.661 1.00 46.97 96 LEU A O 1
ATOM 755 N N . PRO A 1 97 ? -25.098 3.381 4.989 1.00 47.19 97 PRO A N 1
ATOM 756 C CA . PRO A 1 97 ? -24.674 3.451 3.607 1.00 47.19 97 PRO A CA 1
ATOM 757 C C . PRO A 1 97 ? -24.201 2.056 3.249 1.00 47.19 97 PRO A C 1
ATOM 759 O O . PRO A 1 97 ? -23.187 1.579 3.761 1.00 47.19 97 PRO A O 1
ATOM 762 N N . SER A 1 98 ? -24.978 1.353 2.426 1.00 48.38 98 SER A N 1
ATOM 763 C CA . SER A 1 98 ? -24.497 0.140 1.813 1.00 48.38 98 SER A CA 1
ATOM 764 C C . SER A 1 98 ? -23.518 0.653 0.773 1.00 48.38 98 SER A C 1
ATOM 766 O O . SER A 1 98 ? -23.828 0.685 -0.421 1.00 48.38 98 SER A O 1
ATOM 768 N N . GLN A 1 99 ? -22.347 1.126 1.215 1.00 55.72 99 GLN A N 1
ATOM 769 C CA . GLN A 1 99 ? -21.176 1.043 0.378 1.00 55.72 99 GLN A CA 1
ATOM 770 C C . GLN A 1 99 ? -21.204 -0.407 -0.060 1.00 55.72 99 GLN A C 1
ATOM 772 O O . GLN A 1 99 ? -21.100 -1.314 0.765 1.00 55.72 99 GLN A O 1
ATOM 777 N N . LYS A 1 100 ? -21.562 -0.636 -1.330 1.00 62.47 100 LYS A N 1
ATOM 778 C CA . LYS A 1 100 ? -21.496 -1.967 -1.919 1.00 62.47 100 LYS A CA 1
ATOM 779 C C . LYS A 1 100 ? -20.124 -2.461 -1.521 1.00 62.47 100 LYS A C 1
ATOM 781 O O . LYS A 1 100 ? -19.167 -1.829 -1.951 1.00 62.47 100 LYS A O 1
ATOM 786 N N . ASN A 1 101 ? -20.044 -3.473 -0.657 1.00 67.12 101 ASN A N 1
ATOM 787 C CA . ASN A 1 101 ? -18.761 -3.927 -0.144 1.00 67.12 101 ASN A CA 1
ATOM 788 C C . ASN A 1 101 ? -17.889 -4.231 -1.367 1.00 67.12 101 ASN A C 1
ATOM 790 O O . ASN A 1 101 ? -18.153 -5.203 -2.080 1.00 67.12 101 ASN A O 1
ATOM 794 N N . ARG A 1 102 ? -16.913 -3.364 -1.663 1.00 80.44 102 ARG A N 1
ATOM 795 C CA . ARG A 1 102 ? -16.063 -3.470 -2.855 1.00 80.44 102 ARG A CA 1
ATOM 796 C C . ARG A 1 102 ? -14.930 -4.438 -2.556 1.00 80.44 102 ARG A C 1
ATOM 798 O O . ARG A 1 102 ? -13.759 -4.103 -2.628 1.00 80.44 102 ARG A O 1
ATOM 805 N N . LEU A 1 103 ? -15.300 -5.646 -2.142 1.00 84.44 103 LEU A N 1
ATOM 806 C CA . LEU A 1 103 ? -14.351 -6.643 -1.655 1.00 84.44 103 LEU A CA 1
ATOM 807 C C . LEU A 1 103 ? -13.487 -7.176 -2.795 1.00 84.44 103 LEU A C 1
ATOM 809 O O . LEU A 1 103 ? -12.320 -7.504 -2.588 1.00 84.44 103 LEU A O 1
ATOM 813 N N . TRP A 1 104 ? -14.066 -7.262 -3.991 1.00 88.19 104 TRP A N 1
ATOM 814 C CA . TRP A 1 104 ? -13.454 -7.884 -5.155 1.00 88.19 104 TRP A CA 1
ATOM 815 C C . TRP A 1 104 ? -12.730 -6.850 -6.001 1.00 88.19 104 TRP A C 1
ATOM 817 O O . TRP A 1 104 ? -13.232 -5.746 -6.200 1.00 88.19 104 TRP A O 1
ATOM 827 N N . GLN A 1 105 ? -11.574 -7.213 -6.554 1.00 83.75 105 GLN A N 1
ATOM 828 C CA . GLN A 1 105 ? -10.754 -6.267 -7.315 1.00 83.75 105 GLN A CA 1
ATOM 829 C C . GLN A 1 105 ? -11.481 -5.713 -8.550 1.00 83.75 105 GLN A C 1
ATOM 831 O O . GLN A 1 105 ? -11.332 -4.540 -8.873 1.00 83.75 105 GLN A O 1
ATOM 836 N N . LYS A 1 106 ? -12.337 -6.517 -9.192 1.00 83.38 106 LYS A N 1
ATOM 837 C CA . LYS A 1 106 ? -13.198 -6.068 -10.305 1.00 83.38 106 LYS A CA 1
ATOM 838 C C . LYS A 1 106 ? -14.162 -4.932 -9.928 1.00 83.38 106 LYS A C 1
ATOM 840 O O . LYS A 1 106 ? -14.649 -4.225 -10.798 1.00 83.38 106 LYS A O 1
ATOM 845 N N . ASP A 1 107 ? -14.493 -4.802 -8.642 1.00 83.81 107 ASP A N 1
ATOM 846 C CA . ASP A 1 107 ? -15.386 -3.757 -8.137 1.00 83.81 107 ASP A CA 1
ATOM 847 C C . ASP A 1 107 ? -14.600 -2.489 -7.751 1.00 83.81 107 ASP A C 1
ATOM 849 O O . ASP A 1 107 ? -15.195 -1.483 -7.362 1.00 83.81 107 ASP A O 1
ATOM 853 N N . LEU A 1 108 ? -13.271 -2.529 -7.879 1.00 82.00 108 LEU A N 1
ATOM 854 C CA . LEU A 1 108 ? -12.308 -1.505 -7.475 1.00 82.00 108 LEU A CA 1
ATOM 855 C C . LEU A 1 108 ? -11.548 -0.944 -8.680 1.00 82.00 108 LEU A C 1
ATOM 857 O O . LEU A 1 108 ? -10.370 -0.605 -8.597 1.00 82.00 108 LEU A O 1
ATOM 861 N N . GLU A 1 109 ? -12.226 -0.858 -9.816 1.00 82.31 109 GLU A N 1
ATOM 862 C CA . GLU A 1 109 ? -11.710 -0.169 -10.987 1.00 82.31 109 GLU A CA 1
ATOM 863 C C . GLU A 1 109 ? -11.986 1.336 -10.853 1.00 82.31 109 GLU A C 1
ATOM 865 O O . GLU A 1 109 ? -13.035 1.724 -10.335 1.00 82.31 109 GLU A O 1
ATOM 870 N N . PRO A 1 110 ? -11.127 2.226 -11.380 1.00 80.56 110 PRO A N 1
ATOM 871 C CA . PRO A 1 110 ? -11.394 3.668 -11.356 1.00 80.56 110 PRO A CA 1
ATOM 872 C C . PRO A 1 110 ? -12.765 4.053 -11.942 1.00 80.56 110 PRO A C 1
ATOM 874 O O . PRO A 1 110 ? -13.365 5.047 -11.550 1.00 80.56 110 PRO A O 1
ATOM 877 N N . ALA A 1 111 ? -13.294 3.249 -12.872 1.00 80.50 111 ALA A N 1
ATOM 878 C CA . ALA A 1 111 ? -14.617 3.449 -13.460 1.00 80.50 111 ALA A CA 1
ATOM 879 C C . ALA A 1 111 ? -15.787 3.099 -12.517 1.00 80.50 111 ALA A C 1
ATOM 881 O O . ALA A 1 111 ? -16.911 3.546 -12.758 1.00 80.50 111 ALA A O 1
ATOM 882 N N . THR A 1 112 ? -15.552 2.290 -11.479 1.00 78.81 112 THR A N 1
ATOM 883 C CA . THR A 1 112 ? -16.564 1.843 -10.506 1.00 78.81 112 THR A CA 1
ATOM 884 C C . THR A 1 112 ? -16.497 2.603 -9.181 1.00 78.81 112 THR A C 1
ATOM 886 O O . THR A 1 112 ? -17.438 2.516 -8.387 1.00 78.81 112 THR A O 1
ATOM 889 N N . VAL A 1 113 ? -15.423 3.360 -8.942 1.00 74.56 113 VAL A N 1
ATOM 890 C CA . VAL A 1 113 ? -15.262 4.226 -7.769 1.00 74.56 113 VAL A CA 1
ATOM 891 C C . VAL A 1 113 ? -15.980 5.570 -8.010 1.00 74.56 113 VAL A C 1
ATOM 893 O O . VAL A 1 113 ? -15.819 6.160 -9.079 1.00 74.56 113 VAL A O 1
ATOM 896 N N . PRO A 1 114 ? -16.814 6.052 -7.065 1.00 74.25 114 PRO A N 1
ATOM 897 C CA . PRO A 1 114 ? -17.471 7.346 -7.125 1.00 74.25 114 PRO A CA 1
ATOM 898 C C . PRO A 1 114 ? -16.459 8.444 -7.398 1.00 74.25 114 PRO A C 1
ATOM 900 O O . PRO A 1 114 ? -15.391 8.490 -6.795 1.00 74.25 114 PRO A O 1
ATOM 903 N N . LYS A 1 115 ? -16.826 9.349 -8.303 1.00 69.44 115 LYS A N 1
ATOM 904 C CA . LYS A 1 115 ? -16.011 10.522 -8.633 1.00 69.44 115 LYS A CA 1
ATOM 905 C C . LYS A 1 115 ? -16.044 11.590 -7.542 1.00 69.44 115 LYS A C 1
ATOM 907 O O . LYS A 1 115 ? -15.327 12.576 -7.658 1.00 69.44 115 LYS A O 1
ATOM 912 N N . ASP A 1 116 ? -16.875 11.385 -6.525 1.00 63.75 116 ASP A N 1
ATOM 913 C CA . ASP A 1 116 ? -17.085 12.307 -5.413 1.00 63.75 116 ASP A CA 1
ATOM 914 C C . ASP A 1 116 ? -15.968 12.190 -4.360 1.00 63.75 116 ASP A C 1
ATOM 916 O O . ASP A 1 116 ? -15.921 12.965 -3.406 1.00 63.75 116 ASP A O 1
ATOM 920 N N . SER A 1 117 ? -15.016 11.267 -4.558 1.00 72.38 117 SER A N 1
ATOM 921 C CA . SER A 1 117 ? -13.774 11.234 -3.793 1.00 72.38 117 SER A CA 1
ATOM 922 C C . SER A 1 117 ? -13.035 12.563 -3.921 1.00 72.38 117 SER A C 1
ATOM 924 O O . SER A 1 117 ? -12.897 13.108 -5.020 1.00 72.38 117 SER A O 1
ATOM 926 N N . VAL A 1 118 ? -12.507 13.054 -2.803 1.00 81.44 118 VAL A N 1
ATOM 927 C CA . VAL A 1 118 ? -11.748 14.303 -2.775 1.00 81.44 118 VAL A CA 1
ATOM 928 C C . VAL A 1 118 ? -10.556 14.207 -3.721 1.00 81.44 118 VAL A C 1
ATOM 930 O O . VAL A 1 118 ? -9.700 13.333 -3.589 1.00 81.44 118 VAL A O 1
ATOM 933 N N . ASP A 1 119 ? -10.498 15.141 -4.662 1.00 90.81 119 ASP A N 1
ATOM 934 C CA . ASP A 1 119 ? -9.396 15.258 -5.601 1.00 90.81 119 ASP A CA 1
ATOM 935 C C . ASP A 1 119 ? -8.073 15.528 -4.855 1.00 90.81 119 ASP A C 1
ATOM 937 O O . ASP A 1 119 ? -7.947 16.496 -4.097 1.00 90.81 119 ASP A O 1
ATOM 941 N N . ILE A 1 120 ? -7.081 14.653 -5.066 1.00 94.38 120 ILE A N 1
ATOM 942 C CA . ILE A 1 120 ? -5.781 14.681 -4.373 1.00 94.38 120 ILE A CA 1
ATOM 943 C C . ILE A 1 120 ? -5.090 16.035 -4.565 1.00 94.38 120 ILE A C 1
ATOM 945 O O . ILE A 1 120 ? -4.521 16.590 -3.623 1.00 94.38 120 ILE A O 1
ATOM 949 N N . GLU A 1 121 ? -5.130 16.579 -5.780 1.00 95.81 121 GLU A N 1
ATOM 950 C CA . GLU A 1 121 ? -4.484 17.848 -6.115 1.00 95.81 121 GLU A CA 1
ATOM 951 C C . GLU A 1 121 ? -5.165 19.006 -5.387 1.00 95.81 121 GLU A C 1
ATOM 953 O O . GLU A 1 121 ? -4.481 19.832 -4.782 1.00 95.81 121 GLU A O 1
ATOM 958 N N . THR A 1 122 ? -6.497 19.020 -5.352 1.00 95.00 122 THR A N 1
ATOM 959 C CA . THR A 1 122 ? -7.302 19.989 -4.601 1.00 95.00 122 THR A CA 1
ATOM 960 C C . THR A 1 122 ? -6.986 19.941 -3.105 1.00 95.00 122 THR A C 1
ATOM 962 O O . THR A 1 122 ? -6.708 20.984 -2.505 1.00 95.00 122 THR A O 1
ATOM 965 N N . ALA A 1 123 ? -6.949 18.746 -2.504 1.00 95.06 123 ALA A N 1
ATOM 966 C CA . ALA A 1 123 ? -6.601 18.567 -1.093 1.00 95.06 123 ALA A CA 1
ATOM 967 C C . ALA A 1 123 ? -5.204 19.122 -0.766 1.00 95.06 123 ALA A C 1
ATOM 969 O O . ALA A 1 123 ? -5.025 19.839 0.225 1.00 95.06 123 ALA A O 1
ATOM 970 N N . LEU A 1 124 ? -4.218 18.834 -1.622 1.00 97.44 124 LEU A N 1
ATOM 971 C CA . LEU A 1 124 ? -2.850 19.324 -1.469 1.00 97.44 124 LEU A CA 1
ATOM 972 C C . LEU A 1 124 ? -2.749 20.840 -1.676 1.00 97.44 124 LEU A C 1
ATOM 974 O O . LEU A 1 124 ? -2.112 21.512 -0.870 1.00 97.44 124 LEU A O 1
ATOM 978 N N . GLN A 1 125 ? -3.380 21.400 -2.710 1.00 97.50 125 GLN A N 1
ATOM 979 C CA . GLN A 1 125 ? -3.362 22.845 -2.978 1.00 97.50 125 GLN A CA 1
ATOM 980 C C . GLN A 1 125 ? -3.901 23.658 -1.798 1.00 97.50 125 GLN A C 1
ATOM 982 O O . GLN A 1 125 ? -3.381 24.731 -1.504 1.00 97.50 125 GLN A O 1
ATOM 987 N N . GLN A 1 126 ? -4.929 23.148 -1.120 1.00 96.69 126 GLN A N 1
ATOM 988 C CA . GLN A 1 126 ? -5.572 23.839 -0.004 1.00 96.69 126 GLN A CA 1
ATOM 989 C C . GLN A 1 126 ? -4.778 23.745 1.306 1.00 96.69 126 GLN A C 1
ATOM 991 O O . GLN A 1 126 ? -4.771 24.697 2.087 1.00 96.69 126 GLN A O 1
ATOM 996 N N . ASN A 1 127 ? -4.124 22.607 1.565 1.00 97.81 127 ASN A N 1
ATOM 997 C CA . ASN A 1 127 ? -3.686 22.262 2.922 1.00 97.81 127 ASN A CA 1
ATOM 998 C C . ASN A 1 127 ? -2.197 21.882 3.046 1.00 97.81 127 ASN A C 1
ATOM 1000 O O . ASN A 1 127 ? -1.688 21.777 4.163 1.00 97.81 127 ASN A O 1
ATOM 1004 N N . LEU A 1 128 ? -1.460 21.703 1.941 1.00 98.31 128 LEU A N 1
ATOM 1005 C CA . LEU A 1 128 ? -0.049 21.294 2.002 1.00 98.31 128 LEU A CA 1
ATOM 1006 C C . LEU A 1 128 ? 0.837 22.335 2.697 1.00 98.31 128 LEU A C 1
ATOM 1008 O O . LEU A 1 128 ? 1.722 21.954 3.458 1.00 98.31 128 LEU A O 1
ATOM 1012 N N . GLU A 1 129 ? 0.595 23.630 2.484 1.00 98.12 129 GLU A N 1
ATOM 1013 C CA . GLU A 1 129 ? 1.365 24.701 3.139 1.00 98.12 129 GLU A CA 1
ATOM 1014 C C . GLU A 1 129 ? 1.246 24.629 4.670 1.00 98.12 129 GLU A C 1
ATOM 1016 O O . GLU A 1 129 ? 2.262 24.654 5.361 1.00 98.12 129 GLU A O 1
ATOM 1021 N N . GLN A 1 130 ? 0.037 24.397 5.194 1.00 98.06 130 GLN A N 1
ATOM 1022 C CA . GLN A 1 130 ? -0.206 24.249 6.634 1.00 98.06 130 GLN A CA 1
ATOM 1023 C C . GLN A 1 130 ? 0.575 23.068 7.224 1.00 98.06 130 GLN A C 1
ATOM 1025 O O . GLN A 1 130 ? 1.184 23.191 8.285 1.00 98.06 130 GLN A O 1
ATOM 1030 N N . LEU A 1 131 ? 0.611 21.932 6.515 1.00 98.19 131 LEU A N 1
ATOM 1031 C CA . LEU A 1 131 ? 1.405 20.776 6.932 1.00 98.19 131 LEU A CA 1
ATOM 1032 C C . LEU A 1 131 ? 2.910 21.092 6.924 1.00 98.19 131 LEU A C 1
ATOM 1034 O O . LEU A 1 131 ? 3.626 20.693 7.843 1.00 98.19 131 LEU A O 1
ATOM 1038 N N . LEU A 1 132 ? 3.405 21.793 5.899 1.00 98.12 132 LEU A N 1
ATOM 1039 C CA . LEU A 1 132 ? 4.820 22.159 5.783 1.00 98.12 132 LEU A CA 1
ATOM 1040 C C . LEU A 1 132 ? 5.258 23.141 6.881 1.00 98.12 132 LEU A C 1
ATOM 1042 O O . LEU A 1 132 ? 6.369 22.998 7.398 1.00 98.12 132 LEU A O 1
ATOM 1046 N N . ASP A 1 133 ? 4.388 24.071 7.279 1.00 98.12 133 ASP A N 1
ATOM 1047 C CA . ASP A 1 133 ? 4.648 25.084 8.313 1.00 98.12 133 ASP A CA 1
ATOM 1048 C C . ASP A 1 133 ? 4.854 24.500 9.720 1.00 98.12 133 ASP A C 1
ATOM 1050 O O . ASP A 1 133 ? 5.473 25.137 10.579 1.00 98.12 133 ASP A O 1
ATOM 1054 N N . LEU A 1 134 ? 4.424 23.256 9.960 1.00 98.00 134 LEU A N 1
ATOM 1055 C CA . LEU A 1 134 ? 4.725 22.537 11.203 1.00 98.00 134 LEU A CA 1
ATOM 1056 C C . LEU A 1 134 ? 6.219 22.205 11.343 1.00 98.00 134 LEU A C 1
ATOM 1058 O O . LEU A 1 134 ? 6.715 21.952 12.447 1.00 98.00 134 LEU A O 1
ATOM 1062 N N . PHE A 1 135 ? 6.963 22.189 10.236 1.00 97.81 135 PHE A N 1
ATOM 1063 C CA . PHE A 1 135 ? 8.364 21.793 10.210 1.00 97.81 135 PHE A CA 1
ATOM 1064 C C . PHE A 1 135 ? 9.297 23.004 10.061 1.00 97.81 135 PHE A C 1
ATOM 1066 O O . PHE A 1 135 ? 8.965 23.990 9.410 1.00 97.81 135 PHE A O 1
ATOM 1073 N N . PRO A 1 136 ? 10.533 22.946 10.602 1.00 97.75 136 PRO A N 1
ATOM 1074 C CA . PRO A 1 136 ? 11.498 24.022 10.399 1.00 97.75 136 PRO A CA 1
ATOM 1075 C C . PRO A 1 136 ? 11.771 24.258 8.898 1.00 97.75 136 PRO A C 1
ATOM 1077 O O . PRO A 1 136 ? 12.187 23.311 8.222 1.00 97.75 136 PRO A O 1
ATOM 1080 N N . PRO A 1 137 ? 11.668 25.497 8.376 1.00 97.62 137 PRO A N 1
ATOM 1081 C CA . PRO A 1 137 ? 11.831 25.767 6.941 1.00 97.62 137 PRO A CA 1
ATOM 1082 C C . PRO A 1 137 ? 13.163 25.268 6.361 1.00 97.62 137 PRO A C 1
ATOM 1084 O O . PRO A 1 137 ? 13.207 24.649 5.301 1.00 97.62 137 PRO A O 1
ATOM 1087 N N . ALA A 1 138 ? 14.259 25.434 7.111 1.00 97.62 138 ALA A N 1
ATOM 1088 C CA . ALA A 1 138 ? 15.588 24.960 6.710 1.00 97.62 138 ALA A CA 1
ATOM 1089 C C . ALA A 1 138 ? 15.702 23.424 6.632 1.00 97.62 138 ALA A C 1
ATOM 1091 O O . ALA A 1 138 ? 16.597 22.895 5.965 1.00 97.62 138 ALA A O 1
ATOM 1092 N N . TRP A 1 139 ? 14.843 22.694 7.352 1.00 97.06 139 TRP A N 1
ATOM 1093 C CA . TRP A 1 139 ? 14.749 21.241 7.230 1.00 97.06 139 TRP A CA 1
ATOM 1094 C C . TRP A 1 139 ? 13.996 20.871 5.950 1.00 97.06 139 TRP A C 1
ATOM 1096 O O . TRP A 1 139 ? 14.544 20.110 5.157 1.00 97.06 139 TRP A O 1
ATOM 1106 N N . ILE A 1 140 ? 12.825 21.474 5.703 1.00 97.19 140 ILE A N 1
ATOM 1107 C CA . ILE A 1 140 ? 12.032 21.249 4.482 1.00 97.19 140 ILE A CA 1
ATOM 1108 C C . ILE A 1 140 ? 12.864 21.512 3.226 1.00 97.19 140 ILE A C 1
ATOM 1110 O O . ILE A 1 140 ? 12.994 20.623 2.389 1.00 97.19 140 ILE A O 1
ATOM 1114 N N . GLU A 1 141 ? 13.513 22.674 3.125 1.00 96.69 141 GLU A N 1
ATOM 1115 C CA . GLU A 1 141 ? 14.337 23.037 1.964 1.00 96.69 141 GLU A CA 1
ATOM 1116 C C . GLU A 1 141 ? 15.411 21.976 1.670 1.00 96.69 141 GLU A C 1
ATOM 1118 O O . GLU A 1 141 ? 15.546 21.492 0.543 1.00 96.69 141 GLU A O 1
ATOM 1123 N N . ARG A 1 142 ? 16.142 21.548 2.707 1.00 96.81 142 ARG A N 1
ATOM 1124 C CA . ARG A 1 142 ? 17.183 20.520 2.581 1.00 96.81 142 ARG A CA 1
ATOM 1125 C C . ARG A 1 142 ? 16.612 19.195 2.090 1.00 96.81 142 ARG A C 1
ATOM 1127 O O . ARG A 1 142 ? 17.241 18.531 1.262 1.00 96.81 142 ARG A O 1
ATOM 1134 N N . GLN A 1 143 ? 15.456 18.800 2.614 1.00 94.88 143 GLN A N 1
ATOM 1135 C CA . GLN A 1 143 ? 14.859 17.523 2.261 1.00 94.88 143 GLN A CA 1
ATOM 1136 C C . GLN A 1 143 ? 14.256 17.517 0.866 1.00 94.88 143 GLN A C 1
ATOM 1138 O O . GLN A 1 143 ? 14.454 16.544 0.141 1.00 94.88 143 GLN A O 1
ATOM 1143 N N . LEU A 1 144 ? 13.618 18.609 0.443 1.00 94.38 144 LEU A N 1
ATOM 1144 C CA . LEU A 1 144 ? 13.125 18.753 -0.924 1.00 94.38 144 LEU A CA 1
ATOM 1145 C C . LEU A 1 144 ? 14.273 18.628 -1.933 1.00 94.38 144 LEU A C 1
ATOM 1147 O O . LEU A 1 144 ? 14.156 17.883 -2.904 1.00 94.38 144 LEU A O 1
ATOM 1151 N N . VAL A 1 145 ? 15.428 19.255 -1.672 1.00 95.81 145 VAL A N 1
ATOM 1152 C CA . VAL A 1 145 ? 16.620 19.119 -2.531 1.00 95.81 145 VAL A CA 1
ATOM 1153 C C . VAL A 1 145 ? 17.105 17.665 -2.605 1.00 95.81 145 VAL A C 1
ATOM 1155 O O . VAL A 1 145 ? 17.360 17.153 -3.700 1.00 95.81 145 VAL A O 1
ATOM 1158 N N . LYS A 1 146 ? 17.212 16.976 -1.460 1.00 96.00 146 LYS A N 1
ATOM 1159 C CA . LYS A 1 146 ? 17.620 15.561 -1.400 1.00 96.00 146 LYS A CA 1
ATOM 1160 C C . LYS A 1 146 ? 16.632 14.665 -2.154 1.00 96.00 146 LYS A C 1
ATOM 1162 O O . LYS A 1 146 ? 17.047 13.847 -2.973 1.00 96.00 146 LYS A O 1
ATOM 1167 N N . ALA A 1 147 ? 15.336 14.836 -1.912 1.00 94.06 147 ALA A N 1
ATOM 1168 C CA . ALA A 1 147 ? 14.280 14.051 -2.534 1.00 94.06 147 ALA A CA 1
ATOM 1169 C C . ALA A 1 147 ? 14.203 14.280 -4.050 1.00 94.06 147 ALA A C 1
ATOM 1171 O O . ALA A 1 147 ? 14.086 13.317 -4.805 1.00 94.06 147 ALA A O 1
ATOM 1172 N N . MET A 1 148 ? 14.373 15.519 -4.523 1.00 93.50 148 MET A N 1
ATOM 1173 C CA . MET A 1 148 ? 14.459 15.821 -5.956 1.00 93.50 148 MET A CA 1
ATOM 1174 C C . MET A 1 148 ? 15.652 15.139 -6.631 1.00 93.50 148 MET A C 1
ATOM 1176 O O . MET A 1 148 ? 15.529 14.673 -7.764 1.00 93.50 148 MET A O 1
ATOM 1180 N N . ALA A 1 149 ? 16.799 15.039 -5.955 1.00 94.94 149 ALA A N 1
ATOM 1181 C CA . ALA A 1 149 ? 17.939 14.288 -6.478 1.00 94.94 149 ALA A CA 1
ATOM 1182 C C . ALA A 1 149 ? 17.625 12.785 -6.604 1.00 94.94 149 ALA A C 1
ATOM 1184 O O . ALA A 1 149 ? 17.949 12.180 -7.626 1.00 94.94 149 ALA A O 1
ATOM 1185 N N . ILE A 1 150 ? 16.940 12.204 -5.611 1.00 94.56 150 ILE A N 1
ATOM 1186 C CA . ILE A 1 150 ? 16.480 10.805 -5.645 1.00 94.56 150 ILE A CA 1
ATOM 1187 C C . ILE A 1 150 ? 15.483 10.590 -6.794 1.00 94.56 150 ILE A C 1
ATOM 1189 O O . ILE A 1 150 ? 15.666 9.671 -7.589 1.00 94.56 150 ILE A O 1
ATOM 1193 N N . MET A 1 151 ? 14.474 11.460 -6.928 1.00 94.31 151 MET A N 1
ATOM 1194 C CA . MET A 1 151 ? 13.484 11.425 -8.014 1.00 94.31 151 MET A CA 1
ATOM 1195 C C . MET A 1 151 ? 14.139 11.467 -9.399 1.00 94.31 151 MET A C 1
ATOM 1197 O O . MET A 1 151 ? 13.805 10.667 -10.271 1.00 94.31 151 MET A O 1
ATOM 1201 N N . ARG A 1 152 ? 15.127 12.348 -9.608 1.00 93.19 152 ARG A N 1
ATOM 1202 C CA . ARG A 1 152 ? 15.890 12.403 -10.868 1.00 93.19 152 ARG A CA 1
ATOM 1203 C C . ARG A 1 152 ? 16.630 11.100 -11.153 1.00 93.19 152 ARG A C 1
ATOM 1205 O O . ARG A 1 152 ? 16.638 10.657 -12.294 1.00 93.19 152 ARG A O 1
ATOM 1212 N N . GLY A 1 153 ? 17.236 10.492 -10.133 1.00 92.62 153 GLY A N 1
ATOM 1213 C CA . GLY A 1 153 ? 17.897 9.195 -10.270 1.00 92.62 153 GLY A CA 1
ATOM 1214 C C . GLY A 1 153 ? 16.923 8.090 -10.678 1.00 92.62 153 GLY A C 1
ATOM 1215 O O . GLY A 1 153 ? 17.193 7.371 -11.631 1.00 92.62 153 GLY A O 1
ATOM 1216 N N . ARG A 1 154 ? 15.770 8.005 -10.003 1.00 91.19 154 ARG A N 1
ATOM 1217 C CA . ARG A 1 154 ? 14.747 6.973 -10.247 1.00 91.19 154 ARG A CA 1
ATOM 1218 C C . ARG A 1 154 ? 14.041 7.142 -11.592 1.00 91.19 154 ARG A C 1
ATOM 1220 O O . ARG A 1 154 ? 13.877 6.168 -12.313 1.00 91.19 154 ARG A O 1
ATOM 1227 N N . THR A 1 155 ? 13.709 8.372 -11.986 1.00 89.50 155 THR A N 1
ATOM 1228 C CA . THR A 1 155 ? 13.096 8.656 -13.303 1.00 89.50 155 THR A CA 1
ATOM 1229 C C . THR A 1 155 ? 14.057 8.485 -14.479 1.00 89.50 155 THR A C 1
ATOM 1231 O O . THR A 1 155 ? 13.611 8.331 -15.612 1.00 89.50 155 THR A O 1
ATOM 1234 N N . ALA A 1 156 ? 15.369 8.488 -14.229 1.00 88.88 156 ALA A N 1
ATOM 1235 C CA . ALA A 1 156 ? 16.379 8.178 -15.237 1.00 88.88 156 ALA A CA 1
ATOM 1236 C C . ALA A 1 156 ? 16.663 6.671 -15.362 1.00 88.88 156 ALA A C 1
ATOM 1238 O O . ALA A 1 156 ? 17.366 6.260 -16.288 1.00 88.88 156 ALA A O 1
ATOM 1239 N N . THR A 1 157 ? 16.155 5.847 -14.441 1.00 88.88 157 THR A N 1
ATOM 1240 C CA . THR A 1 157 ? 16.313 4.392 -14.485 1.00 88.88 157 THR A CA 1
ATOM 1241 C C . THR A 1 157 ? 15.042 3.727 -14.997 1.00 88.88 157 THR A C 1
ATOM 1243 O O . THR A 1 157 ? 13.951 4.098 -14.569 1.00 88.88 157 THR A O 1
ATOM 1246 N N . PRO A 1 158 ? 15.155 2.721 -15.878 1.00 89.00 158 PRO A N 1
ATOM 1247 C CA . PRO A 1 158 ? 14.001 1.930 -16.268 1.00 89.00 158 PRO A CA 1
ATOM 1248 C C . PRO A 1 158 ? 13.328 1.261 -15.058 1.00 89.00 158 PRO A C 1
ATOM 1250 O O . PRO A 1 158 ? 14.030 0.840 -14.129 1.00 89.00 158 PRO A O 1
ATOM 1253 N N . PRO A 1 159 ? 11.992 1.140 -15.055 1.00 91.38 159 PRO A N 1
ATOM 1254 C CA . PRO A 1 159 ? 11.259 0.670 -13.895 1.00 91.38 159 PRO A CA 1
ATOM 1255 C C . PRO A 1 159 ? 11.491 -0.818 -13.639 1.00 91.38 159 PRO A C 1
ATOM 1257 O O . PRO A 1 159 ? 11.589 -1.638 -14.557 1.00 91.38 159 PRO A O 1
ATOM 1260 N N . PHE A 1 160 ? 11.524 -1.157 -12.356 1.00 94.50 160 PHE A N 1
ATOM 1261 C CA . PHE A 1 160 ? 11.406 -2.510 -11.835 1.00 94.50 160 PHE A CA 1
ATOM 1262 C C . PHE A 1 160 ? 10.216 -2.488 -10.885 1.00 94.50 160 PHE A C 1
ATOM 1264 O O . PHE A 1 160 ? 10.270 -1.791 -9.874 1.00 94.50 160 PHE A O 1
ATOM 1271 N N . LEU A 1 161 ? 9.137 -3.168 -11.256 1.00 93.75 161 LEU A N 1
ATOM 1272 C CA . LEU A 1 161 ? 7.830 -3.088 -10.620 1.00 93.75 161 LEU A CA 1
ATOM 1273 C C . LEU A 1 161 ? 7.396 -4.441 -10.060 1.00 93.75 161 LEU A C 1
ATOM 1275 O O . LEU A 1 161 ? 7.665 -5.490 -10.645 1.00 93.75 161 LEU A O 1
ATOM 1279 N N . LEU A 1 162 ? 6.675 -4.389 -8.949 1.00 92.56 162 LEU A N 1
ATOM 1280 C CA . LEU A 1 162 ? 5.889 -5.479 -8.394 1.00 92.56 162 LEU A CA 1
ATOM 1281 C C . LEU A 1 162 ? 4.445 -4.970 -8.292 1.00 92.56 162 LEU A C 1
ATOM 1283 O O . LEU A 1 162 ? 4.186 -3.975 -7.611 1.00 92.56 162 LEU A O 1
ATOM 1287 N N . GLY A 1 163 ? 3.536 -5.589 -9.042 1.00 90.00 163 GLY A N 1
ATOM 1288 C CA . GLY A 1 163 ? 2.257 -4.982 -9.397 1.00 90.00 163 GLY A CA 1
ATOM 1289 C C . GLY A 1 163 ? 2.459 -3.606 -10.033 1.00 90.00 163 GLY A C 1
ATOM 1290 O O . GLY A 1 163 ? 3.220 -3.454 -10.989 1.00 90.00 163 GLY A O 1
ATOM 1291 N N . HIS A 1 164 ? 1.821 -2.590 -9.452 1.00 87.06 164 HIS A N 1
ATOM 1292 C CA . HIS A 1 164 ? 1.901 -1.194 -9.900 1.00 87.06 164 HIS A CA 1
ATOM 1293 C C . HIS A 1 164 ? 2.927 -0.347 -9.132 1.00 87.06 164 HIS A C 1
ATOM 1295 O O . HIS A 1 164 ? 3.087 0.841 -9.413 1.00 87.06 164 HIS A O 1
ATOM 1301 N N . LEU A 1 165 ? 3.640 -0.939 -8.171 1.00 89.75 165 LEU A N 1
ATOM 1302 C CA . LEU A 1 165 ? 4.613 -0.235 -7.344 1.00 89.75 165 LEU A CA 1
ATOM 1303 C C . LEU A 1 165 ? 6.038 -0.575 -7.740 1.00 89.75 165 LEU A C 1
ATOM 1305 O O . LEU A 1 165 ? 6.326 -1.653 -8.252 1.00 89.75 165 LEU A O 1
ATOM 1309 N N . SER A 1 166 ? 6.967 0.323 -7.423 1.00 92.38 166 SER A N 1
ATOM 1310 C CA . SER A 1 166 ? 8.387 0.014 -7.561 1.00 92.38 166 SER A CA 1
ATOM 1311 C C . SER A 1 166 ? 8.785 -1.217 -6.722 1.00 92.38 166 SER A C 1
ATOM 1313 O O . SER A 1 166 ? 8.259 -1.477 -5.644 1.00 92.38 166 SER A O 1
ATOM 1315 N N . ALA A 1 167 ? 9.753 -1.986 -7.196 1.00 92.38 167 ALA A N 1
ATOM 1316 C CA . ALA A 1 167 ? 10.400 -3.072 -6.469 1.00 92.38 167 ALA A CA 1
ATOM 1317 C C . ALA A 1 167 ? 11.757 -2.644 -5.880 1.00 92.38 167 ALA A C 1
ATOM 1319 O O . ALA A 1 167 ? 12.505 -3.466 -5.343 1.00 92.38 167 ALA A O 1
ATOM 1320 N N . ASP A 1 168 ? 12.135 -1.372 -6.019 1.00 89.50 168 ASP A N 1
ATOM 1321 C CA . ASP A 1 168 ? 13.385 -0.869 -5.468 1.00 89.50 168 ASP A CA 1
ATOM 1322 C C . ASP A 1 168 ? 13.319 -0.672 -3.948 1.00 89.50 168 ASP A C 1
ATOM 1324 O O . ASP A 1 168 ? 12.231 -0.561 -3.380 1.00 89.50 168 ASP A O 1
ATOM 1328 N N . PRO A 1 169 ? 14.484 -0.656 -3.268 1.00 86.88 169 PRO A N 1
ATOM 1329 C CA . PRO A 1 169 ? 14.538 -0.544 -1.818 1.00 86.88 169 PRO A CA 1
ATOM 1330 C C . PRO A 1 169 ? 13.774 0.665 -1.277 1.00 86.88 169 PRO A C 1
ATOM 1332 O O . PRO A 1 169 ? 13.731 1.732 -1.899 1.00 86.88 169 PRO A O 1
ATOM 1335 N N . VAL A 1 170 ? 13.238 0.495 -0.066 1.00 83.94 170 VAL A N 1
ATOM 1336 C CA . VAL A 1 170 ? 12.555 1.558 0.672 1.00 83.94 170 VAL A CA 1
ATOM 1337 C C . VAL A 1 170 ? 13.488 2.754 0.841 1.00 83.94 170 VAL A C 1
ATOM 1339 O O . VAL A 1 170 ? 14.639 2.625 1.263 1.00 83.94 170 VAL A O 1
ATOM 1342 N N . ILE A 1 171 ? 12.965 3.932 0.520 1.00 90.50 171 ILE A N 1
ATOM 1343 C CA . ILE A 1 171 ? 13.676 5.199 0.659 1.00 90.50 171 ILE A CA 1
ATOM 1344 C C . ILE A 1 171 ? 13.859 5.496 2.150 1.00 90.50 171 ILE A C 1
ATOM 1346 O O . ILE A 1 171 ? 12.897 5.484 2.910 1.00 90.50 171 ILE A O 1
ATOM 1350 N N . GLU A 1 172 ? 15.096 5.767 2.569 1.00 89.19 172 GLU A N 1
ATOM 1351 C CA . GLU A 1 172 ? 15.442 5.964 3.985 1.00 89.19 172 GLU A CA 1
ATOM 1352 C C . GLU A 1 172 ? 14.646 7.107 4.638 1.00 89.19 172 GLU A C 1
ATOM 1354 O O . GLU A 1 172 ? 14.205 6.977 5.775 1.00 89.19 172 GLU A O 1
ATOM 1359 N N . ASP A 1 173 ? 14.422 8.196 3.897 1.00 92.50 173 ASP A N 1
ATOM 1360 C CA . ASP A 1 173 ? 13.701 9.396 4.341 1.00 92.50 173 ASP A CA 1
ATOM 1361 C C . ASP A 1 173 ? 12.322 9.484 3.669 1.00 92.50 173 ASP A C 1
ATOM 1363 O O . ASP A 1 173 ? 12.015 10.408 2.911 1.00 92.50 173 ASP A O 1
ATOM 1367 N N . ARG A 1 174 ? 11.525 8.427 3.860 1.00 96.00 174 ARG A N 1
ATOM 1368 C CA . ARG A 1 174 ? 10.279 8.195 3.117 1.00 96.00 174 ARG A CA 1
ATOM 1369 C C . ARG A 1 174 ? 9.239 9.298 3.316 1.00 96.00 174 ARG A C 1
ATOM 1371 O O . ARG A 1 174 ? 8.604 9.688 2.343 1.00 96.00 174 ARG A O 1
ATOM 1378 N N . PHE A 1 175 ? 9.113 9.845 4.527 1.00 97.56 175 PHE A N 1
ATOM 1379 C CA . PHE A 1 175 ? 8.161 10.926 4.806 1.00 97.56 175 PHE A CA 1
ATOM 1380 C C . PHE A 1 175 ? 8.511 12.189 4.018 1.00 97.56 175 PHE A C 1
ATOM 1382 O O . PHE A 1 175 ? 7.684 12.715 3.275 1.00 97.56 175 PHE A O 1
ATOM 1389 N N . SER A 1 176 ? 9.770 12.630 4.094 1.00 96.50 176 SER A N 1
ATOM 1390 C CA . SER A 1 176 ? 10.207 13.812 3.353 1.00 96.50 176 SER A CA 1
ATOM 1391 C C . SER A 1 176 ? 10.161 13.597 1.838 1.00 96.50 176 SER A C 1
ATOM 1393 O O . SER A 1 176 ? 9.914 14.536 1.084 1.00 96.50 176 SER A O 1
ATOM 1395 N N . TYR A 1 177 ? 10.373 12.359 1.382 1.00 97.75 177 TYR A N 1
ATOM 1396 C CA . TYR A 1 177 ? 10.181 11.992 -0.017 1.00 97.75 177 TYR A CA 1
ATOM 1397 C C . TYR A 1 177 ? 8.712 12.101 -0.447 1.00 97.75 177 TYR A C 1
ATOM 1399 O O . TYR A 1 177 ? 8.443 12.646 -1.513 1.00 97.75 177 TYR A O 1
ATOM 1407 N N . GLY A 1 178 ? 7.766 11.673 0.396 1.00 98.06 178 GLY A N 1
ATOM 1408 C CA . GLY A 1 178 ? 6.330 1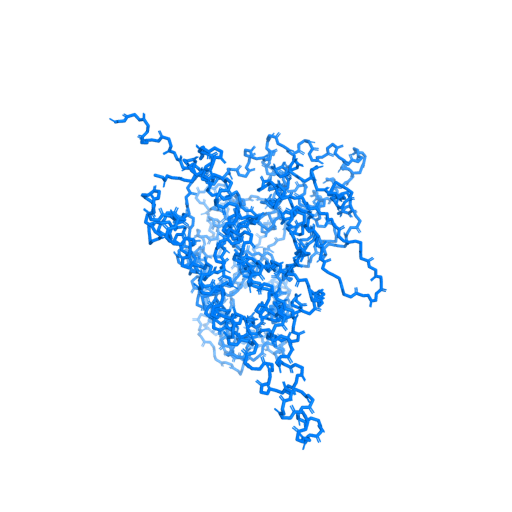1.869 0.180 1.00 98.06 178 GLY A CA 1
ATOM 1409 C C . GLY A 1 178 ? 5.943 13.346 0.075 1.00 98.06 178 GLY A C 1
ATOM 1410 O O . GLY A 1 178 ? 5.276 13.730 -0.882 1.00 98.06 178 GLY A O 1
ATOM 1411 N N . LEU A 1 179 ? 6.442 14.199 0.981 1.00 98.25 179 LEU A N 1
ATOM 1412 C CA . LEU A 1 179 ? 6.246 15.656 0.898 1.00 98.25 179 LEU A CA 1
ATOM 1413 C C . LEU A 1 179 ? 6.798 16.232 -0.414 1.00 98.25 179 LEU A C 1
ATOM 1415 O O . LEU A 1 179 ? 6.150 17.043 -1.072 1.00 98.25 179 LEU A O 1
ATOM 1419 N N . ALA A 1 180 ? 7.988 15.791 -0.828 1.00 97.88 180 ALA A N 1
ATOM 1420 C CA . ALA A 1 180 ? 8.585 16.233 -2.081 1.00 97.88 180 ALA A CA 1
ATOM 1421 C C . ALA A 1 180 ? 7.799 15.771 -3.311 1.00 97.88 180 ALA A C 1
ATOM 1423 O O . ALA A 1 180 ? 7.736 16.518 -4.284 1.00 97.88 180 ALA A O 1
ATOM 1424 N N . LEU A 1 181 ? 7.204 14.575 -3.273 1.00 97.94 181 LEU A N 1
ATOM 1425 C CA . LEU A 1 181 ? 6.310 14.094 -4.323 1.00 97.94 181 LEU A CA 1
ATOM 1426 C C . LEU A 1 181 ? 5.025 14.919 -4.384 1.00 97.94 181 LEU A C 1
ATOM 1428 O O . LEU A 1 181 ? 4.624 15.301 -5.476 1.00 97.94 181 LEU A O 1
ATOM 1432 N N . ALA A 1 182 ? 4.429 15.265 -3.243 1.00 98.31 182 ALA A N 1
ATOM 1433 C CA . ALA A 1 182 ? 3.260 16.141 -3.205 1.00 98.31 182 ALA A CA 1
ATOM 1434 C C . ALA A 1 182 ? 3.559 17.517 -3.832 1.00 98.31 182 ALA A C 1
ATOM 1436 O O . ALA A 1 182 ? 2.830 17.971 -4.710 1.00 98.31 182 ALA A O 1
ATOM 1437 N N . VAL A 1 183 ? 4.692 18.140 -3.478 1.00 97.88 183 VAL A N 1
ATOM 1438 C CA . VAL A 1 183 ? 5.144 19.392 -4.118 1.00 97.88 183 VAL A CA 1
ATOM 1439 C C . VAL A 1 183 ? 5.398 19.188 -5.615 1.00 97.88 183 VAL A C 1
ATOM 1441 O O . VAL A 1 183 ? 5.001 20.014 -6.430 1.00 97.88 183 VAL A O 1
ATOM 1444 N N . ALA A 1 184 ? 6.064 18.092 -5.986 1.00 97.12 184 ALA A N 1
ATOM 1445 C CA . ALA A 1 184 ? 6.391 17.752 -7.367 1.00 97.12 184 ALA A CA 1
ATOM 1446 C C . ALA A 1 184 ? 5.150 17.554 -8.250 1.00 97.12 184 ALA A C 1
ATOM 1448 O O . ALA A 1 184 ? 5.198 17.944 -9.418 1.00 97.12 184 ALA A O 1
ATOM 1449 N N . LEU A 1 185 ? 4.075 16.980 -7.697 1.00 97.25 185 LEU A N 1
ATOM 1450 C CA . LEU A 1 185 ? 2.779 16.851 -8.359 1.00 97.25 185 LEU A CA 1
ATOM 1451 C C . LEU A 1 185 ? 2.200 18.237 -8.661 1.00 97.25 185 LEU A C 1
ATOM 1453 O O . LEU A 1 185 ? 1.948 18.542 -9.820 1.00 97.25 185 LEU A O 1
ATOM 1457 N N . LEU A 1 186 ? 2.105 19.107 -7.649 1.00 97.50 186 LEU A N 1
ATOM 1458 C CA . LEU A 1 186 ? 1.518 20.446 -7.795 1.00 97.50 186 LEU A CA 1
ATOM 1459 C C . LEU A 1 186 ? 2.273 21.365 -8.766 1.00 97.50 186 LEU A C 1
ATOM 1461 O O . LEU A 1 186 ? 1.672 22.250 -9.367 1.00 97.50 186 LEU A O 1
ATOM 1465 N N . VAL A 1 187 ? 3.591 21.190 -8.907 1.00 97.00 187 VAL A N 1
ATOM 1466 C CA . VAL A 1 187 ? 4.412 21.970 -9.857 1.00 97.00 187 VAL A CA 1
ATOM 1467 C C . VAL A 1 187 ? 4.641 21.248 -11.189 1.00 97.00 187 VAL A C 1
ATOM 1469 O O . VAL A 1 187 ? 5.459 21.704 -11.989 1.00 97.00 187 VAL A O 1
ATOM 1472 N N . GLU A 1 188 ? 3.979 20.106 -11.403 1.00 95.31 188 GLU A N 1
ATOM 1473 C CA . GLU A 1 188 ? 4.028 19.293 -12.625 1.00 95.31 188 GLU A CA 1
ATOM 1474 C C . GLU A 1 188 ? 5.456 18.974 -13.106 1.00 95.31 188 GLU A C 1
ATOM 1476 O O . GLU A 1 188 ? 5.791 19.040 -14.294 1.00 95.31 188 GLU A O 1
ATOM 1481 N N . THR A 1 189 ? 6.358 18.623 -12.184 1.00 94.50 189 THR A N 1
ATOM 1482 C CA . THR A 1 189 ? 7.752 18.377 -12.574 1.00 94.50 189 THR A CA 1
ATOM 1483 C C . THR A 1 189 ? 7.869 17.166 -13.509 1.00 94.50 189 THR A C 1
ATOM 1485 O O . THR A 1 189 ? 7.280 16.099 -13.268 1.00 94.50 189 THR A O 1
ATOM 1488 N N . PRO A 1 190 ? 8.704 17.244 -14.561 1.00 92.25 190 PRO A N 1
ATOM 1489 C CA . PRO A 1 190 ? 8.937 16.095 -15.420 1.00 92.25 190 PRO A CA 1
ATOM 1490 C C . PRO A 1 190 ? 9.619 14.954 -14.648 1.00 92.25 190 PRO A C 1
ATOM 1492 O O . PRO A 1 190 ? 9.420 13.798 -14.982 1.00 92.25 190 PRO A O 1
ATOM 1495 N N . HIS A 1 191 ? 10.330 15.219 -13.550 1.00 94.19 191 HIS A N 1
ATOM 1496 C CA . HIS A 1 191 ? 10.986 14.177 -12.745 1.00 94.19 191 HIS A CA 1
ATOM 1497 C C . HIS A 1 191 ? 10.101 13.534 -11.665 1.00 94.19 191 HIS A C 1
ATOM 1499 O O . HIS A 1 191 ? 10.630 12.917 -10.747 1.00 94.19 191 HIS A O 1
ATOM 1505 N N . PHE A 1 192 ? 8.781 13.682 -11.738 1.00 95.88 192 PHE A N 1
ATOM 1506 C CA . PHE A 1 192 ? 7.856 13.062 -10.791 1.00 95.88 192 PHE A CA 1
ATOM 1507 C C . PHE A 1 192 ? 7.943 11.523 -10.845 1.00 95.88 192 PHE A C 1
ATOM 1509 O O . PHE A 1 192 ? 7.856 10.932 -11.927 1.00 95.88 192 PHE A O 1
ATOM 1516 N N . ASP A 1 193 ? 8.159 10.887 -9.686 1.00 95.94 193 ASP A N 1
ATOM 1517 C CA . ASP A 1 193 ? 8.232 9.425 -9.553 1.00 95.94 193 ASP A CA 1
ATOM 1518 C C . ASP A 1 193 ? 6.819 8.840 -9.466 1.00 95.94 193 ASP A C 1
ATOM 1520 O O . ASP A 1 193 ? 6.219 8.743 -8.394 1.00 95.94 193 ASP A O 1
ATOM 1524 N N . ILE A 1 194 ? 6.306 8.442 -10.625 1.00 95.56 194 ILE A N 1
ATOM 1525 C CA . ILE A 1 194 ? 4.944 7.930 -10.787 1.00 95.56 194 ILE A CA 1
ATOM 1526 C C . ILE A 1 194 ? 4.690 6.586 -10.107 1.00 95.56 194 ILE A C 1
ATOM 1528 O O . ILE A 1 194 ? 3.534 6.223 -9.962 1.00 95.56 194 ILE A O 1
ATOM 1532 N N . TYR A 1 195 ? 5.717 5.843 -9.687 1.00 94.06 195 TYR A N 1
ATOM 1533 C CA . TYR A 1 195 ? 5.534 4.505 -9.105 1.00 94.06 195 TYR A CA 1
ATOM 1534 C C . TYR A 1 195 ? 5.631 4.487 -7.582 1.00 94.06 195 TYR A C 1
ATOM 1536 O O . TYR A 1 195 ? 5.186 3.535 -6.945 1.00 94.06 195 TYR A O 1
ATOM 1544 N N . GLU A 1 196 ? 6.224 5.515 -6.974 1.00 95.31 196 GLU A N 1
ATOM 1545 C CA . GLU A 1 196 ? 6.133 5.728 -5.525 1.00 95.31 196 GLU A CA 1
ATOM 1546 C C . GLU A 1 196 ? 4.950 6.625 -5.158 1.00 95.31 196 GLU A C 1
ATOM 1548 O O . GLU A 1 196 ? 4.364 6.445 -4.086 1.00 95.31 196 GLU A O 1
ATOM 1553 N N . ALA A 1 197 ? 4.580 7.559 -6.040 1.00 96.69 197 ALA A N 1
ATOM 1554 C CA . ALA A 1 197 ? 3.546 8.548 -5.773 1.00 96.69 197 ALA A CA 1
ATOM 1555 C C . ALA A 1 197 ? 2.181 7.968 -5.363 1.00 96.69 197 ALA A C 1
ATOM 1557 O O . ALA A 1 197 ? 1.671 8.439 -4.349 1.00 96.69 197 ALA A O 1
ATOM 1558 N N . PRO A 1 198 ? 1.624 6.928 -6.010 1.00 95.19 198 PRO A N 1
ATOM 1559 C CA . PRO A 1 198 ? 0.354 6.324 -5.591 1.00 95.19 198 PRO A CA 1
ATOM 1560 C C . PRO A 1 198 ? 0.355 5.803 -4.151 1.00 95.19 198 PRO A C 1
ATOM 1562 O O . PRO A 1 198 ? -0.676 5.755 -3.495 1.00 95.19 198 PRO A O 1
ATOM 1565 N N . SER A 1 199 ? 1.526 5.415 -3.635 1.00 94.31 199 SER A N 1
ATOM 1566 C CA . SER A 1 199 ? 1.653 4.932 -2.259 1.00 94.31 199 SER A CA 1
ATOM 1567 C C . SER A 1 199 ? 1.884 6.042 -1.238 1.00 94.31 199 SER A C 1
ATOM 1569 O O . SER A 1 199 ? 1.698 5.794 -0.057 1.00 94.31 199 SER A O 1
ATOM 1571 N N . LEU A 1 200 ? 2.325 7.233 -1.655 1.00 96.81 200 LEU A N 1
ATOM 1572 C CA . LEU A 1 200 ? 2.774 8.292 -0.744 1.00 96.81 200 LEU A CA 1
ATOM 1573 C C . LEU A 1 200 ? 1.923 9.554 -0.834 1.00 96.81 200 LEU A C 1
ATOM 1575 O O . LEU A 1 200 ? 1.531 10.098 0.192 1.00 96.81 200 LEU A O 1
ATOM 1579 N N . VAL A 1 201 ? 1.641 10.030 -2.045 1.00 97.88 201 VAL A N 1
ATOM 1580 C CA . VAL A 1 201 ? 0.943 11.299 -2.266 1.00 97.88 201 VAL A CA 1
ATOM 1581 C C . VAL A 1 201 ? -0.478 11.278 -1.693 1.00 97.88 201 VAL A C 1
ATOM 1583 O O . VAL A 1 201 ? -0.795 12.219 -0.969 1.00 97.88 201 VAL A O 1
ATOM 1586 N N . PRO A 1 202 ? -1.295 10.222 -1.890 1.00 96.69 202 PRO A N 1
ATOM 1587 C CA . PRO A 1 202 ? -2.612 10.135 -1.256 1.00 96.69 202 PRO A CA 1
ATOM 1588 C C . PRO A 1 202 ? -2.540 10.187 0.274 1.00 96.69 202 PRO A C 1
ATOM 1590 O O . PRO A 1 202 ? -3.327 10.881 0.904 1.00 96.69 202 PRO A O 1
ATOM 1593 N N . GLN A 1 203 ? -1.535 9.548 0.885 1.00 97.19 203 GLN A N 1
ATOM 1594 C CA . GLN A 1 203 ? -1.357 9.597 2.340 1.00 97.19 203 GLN A CA 1
ATOM 1595 C C . GLN A 1 203 ? -1.011 11.010 2.832 1.00 97.19 203 GLN A C 1
ATOM 1597 O O . GLN A 1 203 ? -1.519 11.450 3.861 1.00 97.19 203 GLN A O 1
ATOM 1602 N N . ILE A 1 204 ? -0.155 11.734 2.099 1.00 98.31 204 ILE A N 1
ATOM 1603 C CA . ILE A 1 204 ? 0.166 13.133 2.412 1.00 98.31 204 ILE A CA 1
ATOM 1604 C C . ILE A 1 204 ? -1.068 14.019 2.236 1.00 98.31 204 ILE A C 1
ATOM 1606 O O . ILE A 1 204 ? -1.343 14.831 3.113 1.00 98.31 204 ILE A O 1
ATOM 1610 N N . ALA A 1 205 ? -1.829 13.844 1.154 1.00 97.75 205 ALA A N 1
ATOM 1611 C CA . ALA A 1 205 ? -3.068 14.581 0.924 1.00 97.75 205 ALA A CA 1
ATOM 1612 C C . ALA A 1 205 ? -4.072 14.354 2.063 1.00 97.75 205 ALA A C 1
ATOM 1614 O O . ALA A 1 205 ? -4.599 15.318 2.618 1.00 97.75 205 ALA A O 1
ATOM 1615 N N . MET A 1 206 ? -4.247 13.100 2.488 1.00 97.12 206 MET A N 1
ATOM 1616 C CA . MET A 1 206 ? -5.124 12.750 3.601 1.00 97.12 206 MET A CA 1
ATOM 1617 C C . MET A 1 206 ? -4.644 13.353 4.928 1.00 97.12 206 MET A C 1
ATOM 1619 O O . MET A 1 206 ? -5.448 13.907 5.673 1.00 97.12 206 MET A O 1
ATOM 1623 N N . LEU A 1 207 ? -3.333 13.336 5.207 1.00 97.81 207 LEU A N 1
ATOM 1624 C CA . LEU A 1 207 ? -2.761 14.012 6.381 1.00 97.81 207 LEU A CA 1
ATOM 1625 C C . LEU A 1 207 ? -3.019 15.520 6.357 1.00 97.81 207 LEU A C 1
ATOM 1627 O O . LEU A 1 207 ? -3.333 16.096 7.395 1.00 97.81 207 LEU A O 1
ATOM 1631 N N . CYS A 1 208 ? -2.888 16.161 5.193 1.00 97.75 208 CYS A N 1
ATOM 1632 C CA . CYS A 1 208 ? -3.180 17.582 5.036 1.00 97.75 208 CYS A CA 1
ATOM 1633 C C . CYS A 1 208 ? -4.647 17.890 5.366 1.00 97.75 208 CYS A C 1
ATOM 1635 O O . CYS A 1 208 ? -4.921 18.842 6.090 1.00 97.75 208 CYS A O 1
ATOM 1637 N N . MET A 1 209 ? -5.581 17.072 4.875 1.00 96.62 209 MET A N 1
ATOM 1638 C CA . MET A 1 209 ? -7.010 17.233 5.155 1.00 96.62 209 MET A CA 1
ATOM 1639 C C . MET A 1 209 ? -7.366 16.973 6.619 1.00 96.62 209 MET A C 1
ATOM 1641 O O . MET A 1 209 ? -8.191 17.679 7.191 1.00 96.62 209 MET A O 1
ATOM 1645 N N . MET A 1 210 ? -6.735 15.971 7.228 1.00 97.50 210 MET A N 1
ATOM 1646 C CA . MET A 1 210 ? -7.028 15.529 8.592 1.00 97.50 210 MET A CA 1
ATOM 1647 C C . MET A 1 210 ? -6.275 16.314 9.664 1.00 97.50 210 MET A C 1
ATOM 1649 O O . MET A 1 210 ? -6.453 16.050 10.853 1.00 97.50 210 MET A O 1
ATOM 1653 N N . LEU A 1 211 ? -5.459 17.299 9.279 1.00 98.00 211 LEU A N 1
ATOM 1654 C CA . LEU A 1 211 ? -4.673 18.090 10.219 1.00 98.00 211 LEU A CA 1
ATOM 1655 C C . LEU A 1 211 ? -5.537 18.762 11.312 1.00 98.00 211 LEU A C 1
ATOM 1657 O O . LEU A 1 211 ? -5.197 18.598 12.485 1.00 98.00 211 LEU A O 1
ATOM 1661 N N . PRO A 1 212 ? -6.687 19.404 11.008 1.00 97.81 212 PRO A N 1
ATOM 1662 C CA . PRO A 1 212 ? -7.546 19.992 12.042 1.00 97.81 212 PRO A CA 1
ATOM 1663 C C . PRO A 1 212 ? -8.151 18.967 13.012 1.00 97.81 212 PRO A C 1
ATOM 1665 O O . PRO A 1 212 ? -8.410 19.283 14.174 1.00 97.81 212 PRO A O 1
ATOM 1668 N N . ALA A 1 213 ? -8.416 17.739 12.556 1.00 97.69 213 ALA A N 1
ATOM 1669 C CA . ALA A 1 213 ? -8.894 16.663 13.423 1.00 97.69 213 ALA A CA 1
ATOM 1670 C C . ALA A 1 213 ? -7.754 16.111 14.290 1.00 97.69 213 ALA A C 1
ATOM 1672 O O . ALA A 1 213 ? -7.933 15.889 15.487 1.00 97.69 213 ALA A O 1
ATOM 1673 N N . LEU A 1 214 ? -6.558 15.975 13.716 1.00 98.19 214 LEU A N 1
ATOM 1674 C CA . LEU A 1 214 ? -5.362 15.523 14.417 1.00 98.19 214 LEU A CA 1
ATOM 1675 C C . LEU A 1 214 ? -4.928 16.489 15.534 1.00 98.19 214 LEU A C 1
ATOM 1677 O O . LEU A 1 214 ? -4.448 16.032 16.568 1.00 98.19 214 LEU A O 1
ATOM 1681 N N . GLU A 1 215 ? -5.151 17.799 15.386 1.00 98.31 215 GLU A N 1
ATOM 1682 C CA . GLU A 1 215 ? -4.945 18.792 16.459 1.00 98.31 215 GLU A CA 1
ATOM 1683 C C . GLU A 1 215 ? -5.810 18.534 17.706 1.00 98.31 215 GLU A C 1
ATOM 1685 O O . GLU A 1 215 ? -5.457 18.962 18.806 1.00 98.31 215 GLU A O 1
ATOM 1690 N N . LYS A 1 216 ? -6.936 17.824 17.555 1.00 98.19 216 LYS A N 1
ATOM 1691 C CA . LYS A 1 216 ? -7.830 17.445 18.662 1.00 98.19 216 LYS A CA 1
ATOM 1692 C C . LYS A 1 216 ? -7.377 16.161 19.371 1.00 98.19 216 LYS A C 1
ATOM 1694 O O . LYS A 1 216 ? -7.908 15.849 20.437 1.00 98.19 216 LYS A O 1
ATOM 1699 N N . VAL A 1 217 ? -6.429 15.414 18.794 1.00 98.62 217 VAL A N 1
ATOM 1700 C CA . VAL A 1 217 ? -5.874 14.176 19.363 1.00 98.62 217 VAL A CA 1
ATOM 1701 C C . VAL A 1 217 ? -4.748 14.525 20.333 1.00 98.62 217 VAL A C 1
ATOM 1703 O O . VAL A 1 217 ? -3.777 15.183 19.960 1.00 98.62 217 VAL A O 1
ATOM 1706 N N . ASP A 1 218 ? -4.826 14.037 21.571 1.00 98.44 218 ASP A N 1
ATOM 1707 C CA . ASP A 1 218 ? -3.766 14.263 22.560 1.00 98.44 218 ASP A CA 1
ATOM 1708 C C . ASP A 1 218 ? -2.465 13.550 22.135 1.00 98.44 218 ASP A C 1
ATOM 1710 O O . ASP A 1 218 ? -2.423 12.325 21.956 1.00 98.44 218 ASP A O 1
ATOM 1714 N N . GLY A 1 219 ? -1.413 14.346 21.917 1.00 98.06 219 GLY A N 1
ATOM 1715 C CA . GLY A 1 219 ? -0.133 13.916 21.349 1.00 98.06 219 GLY A CA 1
ATOM 1716 C C . GLY A 1 219 ? -0.095 13.802 19.816 1.00 98.06 219 GLY A C 1
ATOM 1717 O O . GLY A 1 219 ? 0.911 13.337 19.274 1.00 98.06 219 GLY A O 1
ATOM 1718 N N . GLY A 1 220 ? -1.167 14.174 19.103 1.00 98.31 220 GLY A N 1
ATOM 1719 C CA . GLY A 1 220 ? -1.286 13.990 17.651 1.00 98.31 220 GLY A CA 1
ATOM 1720 C C . GLY A 1 220 ? -0.245 14.768 16.843 1.00 98.31 220 GLY A C 1
ATOM 1721 O O . GLY A 1 220 ? 0.452 14.195 16.001 1.00 98.31 220 GLY A O 1
ATOM 1722 N N . ILE A 1 221 ? -0.077 16.059 17.141 1.00 98.44 221 ILE A N 1
ATOM 1723 C CA . ILE A 1 221 ? 0.900 16.919 16.453 1.00 98.44 221 ILE A CA 1
ATOM 1724 C C . ILE A 1 221 ? 2.333 16.525 16.814 1.00 98.44 221 ILE A C 1
ATOM 1726 O O . ILE A 1 221 ? 3.204 16.478 15.945 1.00 98.44 221 ILE A O 1
ATOM 1730 N N . GLU A 1 222 ? 2.599 16.172 18.071 1.00 98.25 222 GLU A N 1
ATOM 1731 C CA . GLU A 1 222 ? 3.905 15.680 18.501 1.00 98.25 222 GLU A CA 1
ATOM 1732 C C . GLU A 1 222 ? 4.299 14.418 17.728 1.00 98.25 222 GLU A C 1
ATOM 1734 O O . GLU A 1 222 ? 5.406 14.356 17.186 1.00 98.25 222 GLU A O 1
ATOM 1739 N N . LYS A 1 223 ? 3.382 13.449 17.615 1.00 98.12 223 LYS A N 1
ATOM 1740 C CA . LYS A 1 223 ? 3.585 12.202 16.869 1.00 98.12 223 LYS A CA 1
ATOM 1741 C C . LYS A 1 223 ? 3.794 12.459 15.369 1.00 98.12 223 LYS A C 1
ATOM 1743 O O . LYS A 1 223 ? 4.682 11.848 14.773 1.00 98.12 223 LYS A O 1
ATOM 1748 N N . LEU A 1 224 ? 3.071 13.408 14.765 1.00 98.31 224 LEU A N 1
ATOM 1749 C CA . LEU A 1 224 ? 3.303 13.845 13.380 1.00 98.31 224 LEU A CA 1
ATOM 1750 C C . LEU A 1 224 ? 4.720 14.414 13.194 1.00 98.31 224 LEU A C 1
ATOM 1752 O O . LEU A 1 224 ? 5.443 14.036 12.269 1.00 98.31 224 LEU A O 1
ATOM 1756 N N . LEU A 1 225 ? 5.173 15.265 14.116 1.00 98.00 225 LEU A N 1
ATOM 1757 C CA . LEU A 1 225 ? 6.522 15.838 14.091 1.00 98.00 225 LEU A CA 1
ATOM 1758 C C . LEU A 1 225 ? 7.632 14.798 14.313 1.00 98.00 225 LEU A C 1
ATOM 1760 O O . LEU A 1 225 ? 8.797 15.061 13.981 1.00 98.00 225 LEU A O 1
ATOM 1764 N N . GLU A 1 226 ? 7.324 13.622 14.866 1.00 97.50 226 GLU A N 1
ATOM 1765 C CA . GLU A 1 226 ? 8.273 12.511 14.976 1.00 97.50 226 GLU A CA 1
ATOM 1766 C C . GLU A 1 226 ? 8.581 11.843 13.632 1.00 97.50 226 GLU A C 1
AT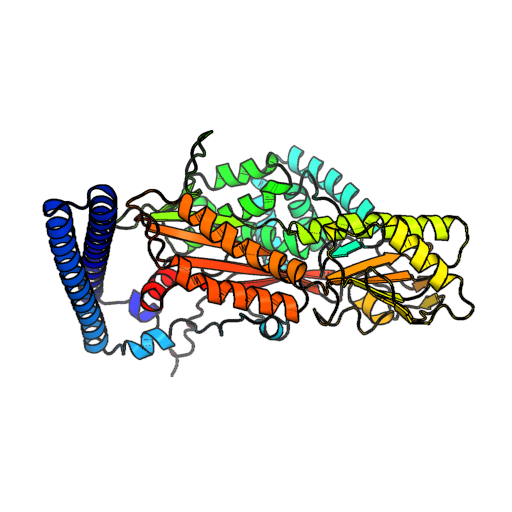OM 1768 O O . GLU A 1 226 ? 9.675 11.283 13.496 1.00 97.50 226 GLU A O 1
ATOM 1773 N N . LEU A 1 227 ? 7.707 11.957 12.619 1.00 97.44 227 LEU A N 1
ATOM 1774 C CA . LEU A 1 227 ? 7.934 11.369 11.290 1.00 97.44 227 LEU A CA 1
ATOM 1775 C C . LEU A 1 227 ? 9.261 11.821 10.665 1.00 97.44 227 LEU A C 1
ATOM 1777 O O . LEU A 1 227 ? 9.917 11.040 9.982 1.00 97.44 227 LEU A O 1
ATOM 1781 N N . ARG A 1 228 ? 9.741 13.031 10.989 1.00 96.44 228 ARG A N 1
ATOM 1782 C CA . ARG A 1 228 ? 11.048 13.553 10.537 1.00 96.44 228 ARG A CA 1
ATOM 1783 C C . ARG A 1 228 ? 12.257 12.721 10.988 1.00 96.44 228 ARG A C 1
ATOM 1785 O O . ARG A 1 228 ? 13.362 12.928 10.492 1.00 96.44 228 ARG A O 1
ATOM 1792 N N . LYS A 1 229 ? 12.086 11.888 12.020 1.00 96.19 229 LYS A N 1
ATOM 1793 C CA . LYS A 1 229 ? 13.125 11.022 12.600 1.00 96.19 229 LYS A CA 1
ATOM 1794 C C . LYS A 1 229 ? 12.817 9.541 12.397 1.00 96.19 229 LYS A C 1
ATOM 1796 O O . LYS A 1 229 ? 13.646 8.710 12.764 1.00 96.19 229 LYS A O 1
ATOM 1801 N N . ALA A 1 230 ? 11.632 9.212 11.886 1.00 95.25 230 ALA A N 1
ATOM 1802 C CA . ALA A 1 230 ? 11.217 7.836 11.702 1.00 95.25 230 ALA A CA 1
ATOM 1803 C C . ALA A 1 230 ? 12.075 7.179 10.606 1.00 95.25 230 ALA A C 1
ATOM 1805 O O . ALA A 1 230 ? 12.288 7.781 9.551 1.00 95.25 230 ALA A O 1
ATOM 1806 N N . PRO A 1 231 ? 12.570 5.947 10.817 1.00 95.06 231 PRO A N 1
ATOM 1807 C CA . PRO A 1 231 ? 13.160 5.164 9.739 1.00 95.06 231 PRO A CA 1
ATOM 1808 C C . PRO A 1 231 ? 12.152 4.993 8.599 1.00 95.06 231 PRO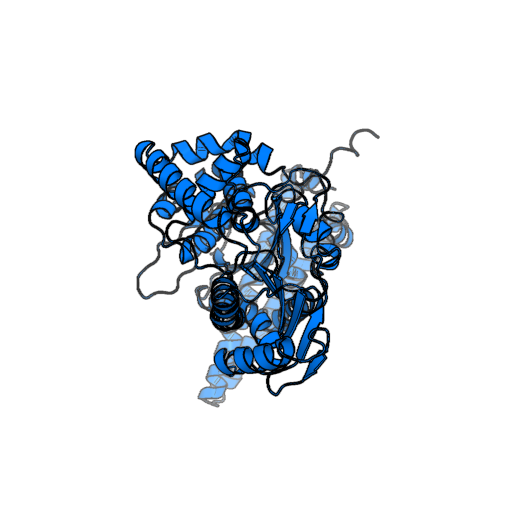 A C 1
ATOM 1810 O O . PRO A 1 231 ? 10.981 4.734 8.862 1.00 95.06 231 PRO A O 1
ATOM 1813 N N . GLY A 1 232 ? 12.594 5.042 7.339 1.00 93.00 232 GLY A N 1
ATOM 1814 C CA . GLY A 1 232 ? 11.695 4.961 6.179 1.00 93.00 232 GLY A CA 1
ATOM 1815 C C . GLY A 1 232 ? 10.725 3.772 6.179 1.00 93.00 232 GLY A C 1
ATOM 1816 O O . GLY A 1 232 ? 9.603 3.903 5.708 1.00 93.00 232 GLY A O 1
ATOM 1817 N N . ARG A 1 233 ? 11.113 2.635 6.774 1.00 93.94 233 ARG A N 1
ATOM 1818 C CA . ARG A 1 233 ? 10.259 1.437 6.915 1.00 93.94 233 ARG A CA 1
ATOM 1819 C C . ARG A 1 233 ? 9.115 1.568 7.934 1.00 93.94 233 ARG A C 1
ATOM 1821 O O . ARG A 1 233 ? 8.233 0.724 7.935 1.00 93.94 233 ARG A O 1
ATOM 1828 N N . GLU A 1 234 ? 9.171 2.559 8.822 1.00 95.25 234 GLU A N 1
ATOM 1829 C CA . GLU A 1 234 ? 8.163 2.830 9.863 1.00 95.25 234 GLU A CA 1
ATOM 1830 C C . GLU A 1 234 ? 7.266 4.020 9.500 1.00 95.25 234 GLU A C 1
ATOM 1832 O O . GLU A 1 234 ? 6.314 4.309 10.217 1.00 95.25 234 GLU A O 1
ATOM 1837 N N . VAL A 1 235 ? 7.581 4.754 8.427 1.00 96.69 235 VAL A N 1
ATOM 1838 C CA . VAL A 1 235 ? 6.833 5.962 8.056 1.00 96.69 235 VAL A CA 1
ATOM 1839 C C . VAL A 1 235 ? 5.387 5.615 7.731 1.00 96.69 235 VAL A C 1
ATOM 1841 O O . VAL A 1 235 ? 4.495 6.182 8.347 1.00 96.69 235 VAL A O 1
ATOM 1844 N N . ASP A 1 236 ? 5.159 4.655 6.834 1.00 96.56 236 ASP A N 1
ATOM 1845 C CA . ASP A 1 236 ? 3.805 4.315 6.387 1.00 96.56 236 ASP A CA 1
ATOM 1846 C C . ASP A 1 236 ? 2.941 3.832 7.570 1.00 96.56 236 ASP A C 1
ATOM 1848 O O . ASP A 1 236 ? 1.795 4.247 7.709 1.00 96.56 236 ASP A O 1
ATOM 1852 N N . SER A 1 237 ? 3.500 3.023 8.484 1.00 96.88 237 SER A N 1
ATOM 1853 C CA . SER A 1 237 ? 2.760 2.546 9.662 1.00 96.88 237 SER A CA 1
ATOM 1854 C C . SER A 1 237 ? 2.424 3.673 10.639 1.00 96.88 237 SER A C 1
ATOM 1856 O O . SER A 1 237 ? 1.322 3.706 11.172 1.00 96.88 237 SER A O 1
ATOM 1858 N N . ARG A 1 238 ? 3.334 4.632 10.841 1.00 97.94 238 ARG A N 1
ATOM 1859 C CA . ARG A 1 238 ? 3.068 5.800 11.693 1.00 97.94 238 ARG A CA 1
ATOM 1860 C C . ARG A 1 238 ? 2.060 6.757 11.060 1.00 97.94 238 ARG A C 1
ATOM 1862 O O . ARG A 1 238 ? 1.258 7.335 11.782 1.00 97.94 238 ARG A O 1
ATOM 1869 N N . ILE A 1 239 ? 2.095 6.935 9.737 1.00 98.19 239 ILE A N 1
ATOM 1870 C CA . ILE A 1 239 ? 1.071 7.706 9.020 1.00 98.19 239 ILE A CA 1
ATOM 1871 C C . ILE A 1 239 ? -0.288 7.027 9.182 1.00 98.19 239 ILE A C 1
ATOM 1873 O O . ILE A 1 239 ? -1.262 7.706 9.484 1.00 98.19 239 ILE A O 1
ATOM 1877 N N . TYR A 1 240 ? -0.343 5.700 9.072 1.00 98.31 240 TYR A N 1
ATOM 1878 C CA . TYR A 1 240 ? -1.570 4.947 9.307 1.00 98.31 240 TYR A CA 1
ATOM 1879 C C . TYR A 1 240 ? -2.134 5.168 10.719 1.00 98.31 240 TYR A C 1
ATOM 1881 O O . TYR A 1 240 ? -3.301 5.521 10.851 1.00 98.31 240 TYR A O 1
ATOM 1889 N N . GLU A 1 241 ? -1.304 5.065 11.765 1.00 98.44 241 GLU A N 1
ATOM 1890 C CA . GLU A 1 241 ? -1.708 5.380 13.147 1.00 98.44 241 GLU A CA 1
ATOM 1891 C C . GLU A 1 241 ? -2.269 6.814 13.280 1.00 98.44 241 GLU A C 1
ATOM 1893 O O . GLU A 1 241 ? -3.290 7.027 13.935 1.00 98.44 241 GLU A O 1
ATOM 1898 N N . LEU A 1 242 ? -1.610 7.801 12.656 1.00 98.69 242 LEU A N 1
ATOM 1899 C CA . LEU A 1 242 ? -2.036 9.208 12.662 1.00 98.69 242 LEU A CA 1
ATOM 1900 C C . LEU A 1 242 ? -3.389 9.404 11.974 1.00 98.69 242 LEU A C 1
ATOM 1902 O O . LEU A 1 242 ? -4.235 10.117 12.508 1.00 98.69 242 LEU A O 1
ATOM 1906 N N . LEU A 1 243 ? -3.598 8.769 10.821 1.00 98.31 243 LEU A N 1
ATOM 1907 C CA . LEU A 1 243 ? -4.841 8.878 10.062 1.00 98.31 243 LEU A CA 1
ATOM 1908 C C . LEU A 1 243 ? -6.008 8.179 10.767 1.00 98.31 243 LEU A C 1
ATOM 1910 O O . LEU A 1 243 ? -7.088 8.757 10.837 1.00 98.31 243 LEU A O 1
ATOM 1914 N N . VAL A 1 244 ? -5.793 7.006 11.375 1.00 98.25 244 VAL A N 1
ATOM 1915 C CA . VAL A 1 244 ? -6.818 6.345 12.207 1.00 98.25 244 VAL A CA 1
ATOM 1916 C C . VAL A 1 244 ? -7.205 7.233 13.393 1.00 98.25 244 VAL A C 1
ATOM 1918 O O . VAL A 1 244 ? -8.391 7.436 13.660 1.00 98.25 244 VAL A O 1
ATOM 1921 N N . ALA A 1 245 ? -6.218 7.799 14.097 1.00 98.56 245 ALA A N 1
ATOM 1922 C CA . ALA A 1 245 ? -6.473 8.680 15.233 1.00 98.56 245 ALA A CA 1
ATOM 1923 C C . ALA A 1 245 ? -7.244 9.943 14.823 1.00 98.56 245 ALA A C 1
ATOM 1925 O O . ALA A 1 245 ? -8.199 10.326 15.500 1.00 98.56 245 ALA A O 1
ATOM 1926 N N . ALA A 1 246 ? -6.845 10.569 13.712 1.00 98.19 246 ALA A N 1
ATOM 1927 C CA . ALA A 1 246 ? -7.504 11.756 13.192 1.00 98.19 246 ALA A CA 1
ATOM 1928 C C . ALA A 1 246 ? -8.924 11.452 12.696 1.00 98.19 246 ALA A C 1
ATOM 1930 O O . ALA A 1 246 ? -9.833 12.191 13.050 1.00 98.19 246 ALA A O 1
ATOM 1931 N N . GLY A 1 247 ? -9.142 10.342 11.982 1.00 96.69 247 GLY A N 1
ATOM 1932 C CA . GLY A 1 247 ? -10.475 9.917 11.544 1.00 96.69 247 GLY A CA 1
ATOM 1933 C C . GLY A 1 247 ? -11.420 9.644 12.719 1.00 96.69 247 GLY A C 1
ATOM 1934 O O . GLY A 1 247 ? -12.559 10.101 12.722 1.00 96.69 247 GLY A O 1
ATOM 1935 N N . ALA A 1 248 ? -10.938 8.993 13.783 1.00 96.94 248 ALA A N 1
ATOM 1936 C CA . ALA A 1 248 ? -11.725 8.818 15.005 1.00 96.94 248 ALA A CA 1
ATOM 1937 C C . ALA A 1 248 ? -12.067 10.165 15.674 1.00 96.94 248 ALA A C 1
ATOM 1939 O O . ALA A 1 248 ? -13.199 10.365 16.120 1.00 96.94 248 ALA A O 1
ATOM 1940 N N . ALA A 1 249 ? -11.117 11.102 15.729 1.00 97.31 249 ALA A N 1
ATOM 1941 C CA . ALA A 1 249 ? -11.355 12.442 16.265 1.00 97.31 249 ALA A CA 1
ATOM 1942 C C . ALA A 1 249 ? -12.299 13.286 15.392 1.00 97.31 249 ALA A C 1
ATOM 1944 O O . ALA A 1 249 ? -13.080 14.078 15.925 1.00 97.31 249 ALA A O 1
ATOM 1945 N N . ASP A 1 250 ? -12.258 13.110 14.072 1.00 95.50 250 ASP A N 1
ATOM 1946 C CA . ASP A 1 250 ? -13.169 13.750 13.122 1.00 95.50 250 ASP A CA 1
ATOM 1947 C C . ASP A 1 250 ? -14.611 13.262 13.323 1.00 95.50 250 ASP A C 1
ATOM 1949 O O . ASP A 1 250 ? -15.543 14.060 13.377 1.00 95.50 250 ASP A O 1
ATOM 1953 N N . MET A 1 251 ? -14.775 11.974 13.644 1.00 94.00 251 MET A N 1
ATOM 1954 C CA . MET A 1 251 ? -16.037 11.374 14.107 1.00 94.00 251 MET A CA 1
ATOM 1955 C C . MET A 1 251 ? -16.385 11.700 15.577 1.00 94.00 251 MET A C 1
ATOM 1957 O O . MET A 1 251 ? -17.249 11.071 16.197 1.00 94.00 251 MET A O 1
ATOM 1961 N N . GLY A 1 252 ? -15.708 12.684 16.172 1.00 94.50 252 GLY A N 1
ATOM 1962 C CA . GLY A 1 252 ? -16.019 13.230 17.490 1.00 94.50 252 GLY A CA 1
ATOM 1963 C C . GLY A 1 252 ? -15.507 12.419 18.682 1.00 94.50 252 GLY A C 1
ATOM 1964 O O . GLY A 1 252 ? -15.867 12.751 19.812 1.00 94.50 252 GLY A O 1
ATOM 1965 N N . ARG A 1 253 ? -14.678 11.384 18.476 1.00 96.25 253 ARG A N 1
ATOM 1966 C CA . ARG A 1 253 ? -14.075 10.621 19.582 1.00 96.25 253 ARG A CA 1
ATOM 1967 C C . ARG A 1 253 ? -12.969 11.415 20.272 1.00 96.25 253 ARG A C 1
ATOM 1969 O O . ARG A 1 253 ? -12.222 12.161 19.640 1.00 96.25 253 ARG A O 1
ATOM 1976 N N . LYS A 1 254 ? -12.785 11.199 21.578 1.00 97.88 254 LYS A N 1
ATOM 1977 C CA . LYS A 1 254 ? -11.638 11.751 22.323 1.00 97.88 254 LYS A CA 1
ATOM 1978 C C . LYS A 1 254 ? -10.515 10.729 22.366 1.00 97.88 254 LYS A C 1
ATOM 1980 O O . LYS A 1 254 ? -10.563 9.802 23.171 1.00 97.88 254 LYS A O 1
ATOM 1985 N N . VAL A 1 255 ? -9.502 10.914 21.524 1.00 98.31 255 VAL A N 1
ATOM 1986 C CA . VAL A 1 255 ? -8.410 9.948 21.330 1.00 98.31 255 VAL A CA 1
ATOM 1987 C C . VAL A 1 255 ? -7.071 10.509 21.814 1.00 98.31 255 VAL A C 1
ATOM 1989 O O . VAL A 1 255 ? -6.813 11.706 21.692 1.00 98.31 255 VAL A O 1
ATOM 1992 N N . SER A 1 256 ? -6.204 9.646 22.348 1.00 98.44 256 SER A N 1
ATOM 1993 C CA . SER A 1 256 ? -4.800 9.966 22.637 1.00 98.44 256 SER A CA 1
ATOM 1994 C C . SER A 1 256 ? -3.861 8.843 22.201 1.00 98.44 256 SER A C 1
ATOM 1996 O O . SER A 1 256 ? -4.225 7.666 22.270 1.00 98.44 256 SER A O 1
ATOM 1998 N N . PHE A 1 257 ? -2.621 9.185 21.859 1.00 98.38 257 PHE A N 1
ATOM 1999 C CA . PHE A 1 257 ? -1.563 8.190 21.660 1.00 98.38 257 PHE A CA 1
ATOM 2000 C C . PHE A 1 257 ? -1.099 7.588 22.990 1.00 98.38 257 PHE A C 1
ATOM 2002 O O . PHE A 1 257 ? -0.895 8.303 23.973 1.00 98.38 257 PHE A O 1
ATOM 2009 N N . ILE A 1 258 ? -0.905 6.269 23.033 1.00 97.38 258 ILE A N 1
ATOM 2010 C CA . ILE A 1 258 ? -0.338 5.588 24.201 1.00 97.38 258 ILE A CA 1
ATOM 2011 C C . ILE A 1 258 ? 1.197 5.603 24.085 1.00 97.38 258 ILE A C 1
ATOM 2013 O O . ILE A 1 258 ? 1.745 5.154 23.076 1.00 97.38 258 ILE A O 1
ATOM 2017 N N . PRO A 1 259 ? 1.933 6.094 25.101 1.00 95.31 259 PRO A N 1
ATOM 2018 C CA . PRO A 1 259 ? 3.391 6.073 25.074 1.00 95.31 259 PRO A CA 1
ATOM 2019 C C . PRO A 1 259 ? 3.947 4.650 24.974 1.00 95.31 259 PRO A C 1
ATOM 2021 O O . PRO A 1 259 ? 3.638 3.784 25.793 1.00 95.31 259 PRO A O 1
ATOM 2024 N N . THR A 1 260 ? 4.834 4.417 24.007 1.00 92.44 260 THR A N 1
ATOM 2025 C CA . THR A 1 260 ? 5.507 3.125 23.861 1.00 92.44 260 THR A CA 1
ATOM 2026 C C . THR A 1 260 ? 6.557 2.948 24.958 1.00 92.44 260 THR A C 1
ATOM 2028 O O . THR A 1 260 ? 7.507 3.729 25.062 1.00 92.44 260 THR A O 1
ATOM 2031 N N . HIS A 1 261 ? 6.441 1.884 25.752 1.00 90.31 261 HIS A N 1
ATOM 2032 C CA . HIS A 1 261 ? 7.466 1.512 26.725 1.00 90.31 261 HIS A CA 1
ATOM 2033 C C . HIS A 1 261 ? 8.325 0.351 26.199 1.00 90.31 261 HIS A C 1
ATOM 2035 O O . HIS A 1 261 ? 7.784 -0.664 25.749 1.00 90.31 261 HIS A O 1
ATOM 2041 N N . PRO A 1 262 ? 9.670 0.447 26.267 1.00 91.12 262 PRO A N 1
ATOM 2042 C CA . PRO A 1 262 ? 10.540 -0.653 25.870 1.00 91.12 262 PRO A CA 1
ATOM 2043 C C . PRO A 1 262 ? 10.204 -1.935 26.640 1.00 91.12 262 PRO A C 1
ATOM 2045 O O . PRO A 1 262 ? 10.311 -1.979 27.864 1.00 91.12 262 PRO A O 1
ATOM 2048 N N . GLY A 1 263 ? 9.830 -2.990 25.915 1.00 89.69 263 GLY A N 1
ATOM 2049 C CA . GLY A 1 263 ? 9.572 -4.315 26.484 1.00 89.69 263 GLY A CA 1
ATOM 2050 C C . GLY A 1 263 ? 8.111 -4.630 26.818 1.00 89.69 263 GLY A C 1
ATOM 2051 O O . GLY A 1 263 ? 7.842 -5.759 27.221 1.00 89.69 263 GLY A O 1
ATOM 2052 N N . SER A 1 264 ? 7.169 -3.706 26.612 1.00 90.56 264 SER A N 1
ATOM 2053 C CA . SER A 1 264 ? 5.731 -3.996 26.697 1.00 90.56 264 SER A CA 1
ATOM 2054 C C . SER A 1 264 ? 5.062 -3.831 25.337 1.00 90.56 264 SER A C 1
ATOM 2056 O O . SER A 1 264 ? 5.271 -2.818 24.675 1.00 90.56 264 SER A O 1
ATOM 2058 N N . LYS A 1 265 ? 4.230 -4.803 24.946 1.00 91.94 265 LYS A N 1
ATOM 2059 C CA . LYS A 1 265 ? 3.246 -4.608 23.876 1.00 91.94 265 LYS A CA 1
ATOM 2060 C C . LYS A 1 265 ? 2.101 -3.781 24.461 1.00 91.94 265 LYS A C 1
ATOM 2062 O O . LYS A 1 265 ? 1.544 -4.176 25.484 1.00 91.94 265 LYS A O 1
ATOM 2067 N N . THR A 1 266 ? 1.813 -2.636 23.869 1.00 94.56 266 THR A N 1
ATOM 2068 C CA . THR A 1 266 ? 0.724 -1.743 24.270 1.00 94.56 266 THR A CA 1
ATOM 2069 C C . THR A 1 266 ? -0.036 -1.352 23.018 1.00 94.56 266 THR A C 1
ATOM 2071 O O . THR A 1 266 ? 0.629 -1.178 21.997 1.00 94.56 266 THR A O 1
ATOM 2074 N N . PRO A 1 267 ? -1.361 -1.155 23.097 1.00 97.06 267 PRO A N 1
ATOM 2075 C CA . PRO A 1 267 ? -2.107 -0.607 21.979 1.00 97.06 267 PRO A CA 1
ATOM 2076 C C . PRO A 1 267 ? -1.567 0.756 21.556 1.00 97.06 267 PRO A C 1
ATOM 2078 O O . PRO A 1 267 ? -0.938 1.445 22.365 1.00 97.06 267 PRO A O 1
ATOM 2081 N N . ASP A 1 268 ? -1.856 1.166 20.327 1.00 98.06 268 ASP A N 1
ATOM 2082 C CA . ASP A 1 268 ? -1.386 2.449 19.800 1.00 98.06 268 ASP A CA 1
ATOM 2083 C C . ASP A 1 268 ? -2.178 3.644 20.360 1.00 98.06 268 ASP A C 1
ATOM 2085 O O . ASP A 1 268 ? -1.603 4.693 20.673 1.00 98.06 268 ASP A O 1
ATOM 2089 N N . LEU A 1 269 ? -3.498 3.488 20.521 1.00 98.56 269 LEU A N 1
ATOM 2090 C CA . LEU A 1 269 ? -4.421 4.583 20.833 1.00 98.56 269 LEU A CA 1
ATOM 2091 C C . LEU A 1 269 ? -5.352 4.251 22.007 1.00 98.56 269 LEU A C 1
ATOM 2093 O O . LEU A 1 269 ? -5.754 3.106 22.217 1.00 98.56 269 LEU A O 1
ATOM 2097 N N . ARG A 1 270 ? -5.746 5.287 22.751 1.00 98.31 270 ARG A N 1
ATOM 2098 C CA . ARG A 1 270 ? -6.737 5.246 23.836 1.00 98.31 270 ARG A CA 1
ATOM 2099 C C . ARG A 1 270 ? -7.928 6.125 23.477 1.00 98.31 270 ARG A C 1
ATOM 2101 O O . ARG A 1 270 ? -7.723 7.247 23.028 1.00 98.31 270 ARG A O 1
ATOM 2108 N N . VAL A 1 271 ? -9.143 5.651 23.744 1.00 98.06 271 VAL A N 1
ATOM 2109 C CA . VAL A 1 271 ? -10.380 6.437 23.612 1.00 98.06 271 VAL A CA 1
ATOM 2110 C C . VAL A 1 271 ? -10.918 6.765 25.009 1.00 98.06 271 VAL A C 1
ATOM 2112 O O . VAL A 1 271 ? -10.979 5.888 25.872 1.00 98.06 271 VAL A O 1
ATOM 2115 N N . HIS A 1 272 ? -11.280 8.027 25.250 1.00 96.38 272 HIS A N 1
ATOM 2116 C CA . HIS A 1 272 ? -11.567 8.565 26.593 1.00 96.38 272 HIS A CA 1
ATOM 2117 C C . HIS A 1 272 ? -13.034 8.915 26.844 1.00 96.38 272 HIS A C 1
ATOM 2119 O O . HIS A 1 272 ? -13.417 9.174 27.982 1.00 96.38 272 HIS A O 1
ATOM 2125 N N . ASP A 1 273 ? -13.851 8.982 25.800 1.00 90.75 273 ASP A N 1
ATOM 2126 C CA . ASP A 1 273 ? -15.247 9.427 25.845 1.00 90.75 273 ASP A CA 1
ATOM 2127 C C . ASP A 1 273 ? -16.264 8.281 25.772 1.00 90.75 273 ASP A C 1
ATOM 2129 O O . ASP A 1 273 ? -17.451 8.516 25.565 1.00 90.75 273 ASP A O 1
ATOM 2133 N N . MET A 1 274 ? -15.807 7.047 25.979 1.00 87.94 274 MET A N 1
ATOM 2134 C CA . MET A 1 274 ? -16.658 5.866 26.107 1.00 87.94 274 MET A CA 1
ATOM 2135 C C . MET A 1 274 ? -16.832 5.511 27.588 1.00 87.94 274 MET A C 1
ATOM 2137 O O . MET A 1 274 ? -15.929 5.714 28.400 1.00 87.94 274 MET A O 1
ATOM 2141 N N . HIS A 1 275 ? -17.973 4.928 27.960 1.00 81.88 275 HIS A N 1
ATOM 2142 C CA . HIS A 1 275 ? -18.266 4.523 29.349 1.00 81.88 275 HIS A CA 1
ATOM 2143 C C . HIS A 1 275 ? -17.403 3.358 29.868 1.00 81.88 275 HIS A C 1
ATOM 2145 O O . HIS A 1 275 ? -17.588 2.872 30.984 1.00 81.88 275 HIS A O 1
ATOM 2151 N N . PHE A 1 276 ? -16.459 2.899 29.058 1.00 84.31 276 PHE A N 1
ATOM 2152 C CA . PHE A 1 276 ? -15.618 1.742 29.283 1.00 84.31 276 PHE A CA 1
ATOM 2153 C C . PHE A 1 276 ? -14.248 1.960 28.639 1.00 84.31 276 PHE A C 1
ATOM 2155 O O . PHE A 1 276 ? -14.130 2.753 27.703 1.00 84.31 276 PHE A O 1
ATOM 2162 N N . PRO A 1 277 ? -13.202 1.259 29.111 1.00 89.12 277 PRO A N 1
ATOM 2163 C CA . PRO A 1 277 ? -11.880 1.361 28.515 1.00 89.12 277 PRO A CA 1
ATOM 2164 C C . PRO A 1 277 ? -11.891 0.814 27.086 1.00 89.12 277 PRO A C 1
ATOM 2166 O O . PRO A 1 277 ? -12.064 -0.390 26.877 1.00 89.12 277 PRO A O 1
ATOM 2169 N N . VAL A 1 278 ? -11.685 1.707 26.120 1.00 95.81 278 VAL A N 1
ATOM 2170 C CA . VAL A 1 278 ? -11.509 1.363 24.710 1.00 95.81 278 VAL A CA 1
ATOM 2171 C C . VAL A 1 278 ? -10.098 1.734 24.275 1.00 95.81 278 VAL A C 1
ATOM 2173 O O . VAL A 1 278 ? -9.586 2.815 24.590 1.00 95.81 278 VAL A O 1
ATOM 2176 N N . VAL A 1 279 ? -9.470 0.825 23.544 1.00 97.50 279 VAL A N 1
ATOM 2177 C CA . VAL A 1 279 ? -8.183 1.036 22.883 1.00 97.50 279 VAL A CA 1
ATOM 2178 C C . VAL A 1 279 ? -8.307 0.748 21.404 1.00 97.50 279 VAL A C 1
ATOM 2180 O O . VAL A 1 279 ? -9.155 -0.044 20.998 1.00 97.50 279 VAL A O 1
ATOM 2183 N N . MET A 1 280 ? -7.450 1.376 20.605 1.00 98.19 280 MET A N 1
ATOM 2184 C CA . MET A 1 280 ? -7.329 1.043 19.192 1.00 98.19 280 MET A CA 1
ATOM 2185 C C . MET A 1 280 ? -5.918 0.564 18.889 1.00 98.19 280 MET A C 1
ATOM 2187 O O . MET A 1 280 ? -4.939 1.136 19.372 1.00 98.19 280 MET A O 1
ATOM 2191 N N . GLU A 1 281 ? -5.836 -0.498 18.103 1.00 97.81 281 GLU A N 1
ATOM 2192 C CA . GLU A 1 281 ? -4.590 -1.125 17.689 1.00 97.81 281 GLU A CA 1
ATOM 2193 C C . GLU A 1 281 ? -4.468 -1.045 16.172 1.00 97.81 281 GLU A C 1
ATOM 2195 O O . GLU A 1 281 ? -5.336 -1.533 15.448 1.00 97.81 281 GLU A O 1
ATOM 2200 N N . CYS A 1 282 ? -3.385 -0.440 15.692 1.00 98.19 282 CYS A N 1
ATOM 2201 C CA . CYS A 1 282 ? -3.146 -0.182 14.282 1.00 98.19 282 CYS A CA 1
ATOM 2202 C C . CYS A 1 282 ? -1.982 -1.050 13.788 1.00 98.19 282 CYS A C 1
ATOM 2204 O O . CYS A 1 282 ? -0.895 -1.114 14.372 1.00 98.19 282 CYS A O 1
ATOM 2206 N N . LYS A 1 283 ? -2.174 -1.737 12.664 1.00 97.31 283 LYS A N 1
ATOM 2207 C CA . LYS A 1 283 ? -1.104 -2.474 11.987 1.00 97.31 283 LYS A CA 1
ATOM 2208 C C . LYS A 1 283 ? -1.185 -2.231 10.497 1.00 97.31 283 LYS A C 1
ATOM 2210 O O . LYS A 1 283 ? -2.117 -2.676 9.846 1.00 97.31 283 LYS A O 1
ATOM 2215 N N . LEU A 1 284 ? -0.168 -1.582 9.947 1.00 96.31 284 LEU A N 1
ATOM 2216 C CA . LEU A 1 284 ? 0.032 -1.548 8.506 1.00 96.31 284 LEU A CA 1
ATOM 2217 C C . LEU A 1 284 ? 1.023 -2.648 8.125 1.00 96.31 284 LEU A C 1
ATOM 2219 O O . LEU A 1 284 ? 2.159 -2.664 8.608 1.00 96.31 284 LEU A O 1
ATOM 2223 N N . GLN A 1 285 ? 0.605 -3.567 7.258 1.00 94.81 285 GLN A N 1
ATOM 2224 C CA . GLN A 1 285 ? 1.505 -4.559 6.687 1.00 94.81 285 GLN A CA 1
ATOM 2225 C C . GLN A 1 285 ? 2.626 -3.858 5.908 1.00 94.81 285 GLN A C 1
ATOM 2227 O O . GLN A 1 285 ? 2.400 -2.865 5.215 1.00 94.81 285 GLN A O 1
ATOM 2232 N N . SER A 1 286 ? 3.838 -4.417 5.955 1.00 90.75 286 SER A N 1
ATOM 2233 C CA . SER A 1 286 ? 4.905 -3.994 5.049 1.00 90.75 286 SER A CA 1
ATOM 2234 C C . SER A 1 286 ? 4.442 -4.055 3.591 1.00 90.75 286 SER A C 1
ATOM 2236 O O . SER A 1 286 ? 3.772 -5.005 3.183 1.00 90.75 286 SER A O 1
ATOM 2238 N N . ARG A 1 287 ? 4.871 -3.077 2.785 1.00 87.56 287 ARG A N 1
ATOM 2239 C CA . ARG A 1 287 ? 4.518 -2.958 1.359 1.00 87.56 287 ARG A CA 1
ATOM 2240 C C . ARG A 1 287 ? 4.721 -4.242 0.554 1.00 87.56 287 ARG A C 1
ATOM 2242 O O . ARG A 1 287 ? 4.011 -4.470 -0.411 1.00 87.56 287 ARG A O 1
ATOM 2249 N N . GLN A 1 288 ? 5.707 -5.044 0.942 1.00 90.62 288 GLN A N 1
ATOM 2250 C CA . GLN A 1 288 ? 5.994 -6.344 0.352 1.00 90.62 288 GLN A CA 1
ATOM 2251 C C . GLN A 1 288 ? 5.953 -7.405 1.448 1.00 90.62 288 GLN A C 1
ATOM 2253 O O . GLN A 1 288 ? 6.540 -7.233 2.524 1.00 90.62 288 GLN A O 1
ATOM 2258 N N . SER A 1 289 ? 5.271 -8.509 1.170 1.00 91.00 289 SER A N 1
ATOM 2259 C CA . SER A 1 289 ? 5.354 -9.757 1.921 1.00 91.00 289 SER A CA 1
ATOM 2260 C C . SER A 1 289 ? 6.744 -10.391 1.791 1.00 91.00 289 SER A C 1
ATOM 2262 O O . SER A 1 289 ? 7.579 -9.995 0.974 1.00 91.00 289 SER A O 1
ATOM 2264 N N . GLU A 1 290 ? 7.031 -11.401 2.609 1.00 93.25 290 GLU A N 1
ATOM 2265 C CA . GLU A 1 290 ? 8.308 -12.120 2.540 1.00 93.25 290 GLU A CA 1
ATOM 2266 C C . GLU A 1 290 ? 8.520 -12.799 1.175 1.00 93.25 290 GLU A C 1
ATOM 2268 O O . GLU A 1 290 ? 9.609 -12.717 0.612 1.00 93.25 290 GLU A O 1
ATOM 2273 N N . VAL A 1 291 ? 7.469 -13.400 0.609 1.00 94.06 291 VAL A N 1
ATOM 2274 C CA . VAL A 1 291 ? 7.501 -14.039 -0.718 1.00 94.06 291 VAL A CA 1
ATOM 2275 C C . VAL A 1 291 ? 7.783 -13.016 -1.817 1.00 94.06 291 VAL A C 1
ATOM 2277 O O . VAL A 1 291 ? 8.603 -13.255 -2.704 1.00 94.06 291 VAL A O 1
ATOM 2280 N N . GLU A 1 292 ? 7.155 -11.845 -1.745 1.00 93.56 292 GLU A N 1
ATOM 2281 C CA . GLU A 1 292 ? 7.399 -10.753 -2.690 1.00 93.56 292 GLU A CA 1
ATOM 2282 C C . GLU A 1 292 ? 8.840 -10.239 -2.593 1.00 93.56 292 GLU A C 1
ATOM 2284 O O . GLU A 1 292 ? 9.505 -10.081 -3.615 1.00 93.56 292 GLU A O 1
ATOM 2289 N N . ASN A 1 293 ? 9.376 -10.080 -1.378 1.00 94.56 293 ASN A N 1
ATOM 2290 C CA . ASN A 1 293 ? 10.781 -9.719 -1.172 1.00 94.56 293 ASN A CA 1
ATOM 2291 C C . ASN A 1 293 ? 11.742 -10.768 -1.760 1.00 94.56 293 ASN A C 1
ATOM 2293 O O . ASN A 1 293 ? 12.726 -10.408 -2.410 1.00 94.56 293 ASN A O 1
ATOM 2297 N N . GLN A 1 294 ? 11.459 -12.062 -1.571 1.00 96.56 294 GLN A N 1
ATOM 2298 C CA . GLN A 1 294 ? 12.238 -13.151 -2.172 1.00 96.56 294 GLN A CA 1
ATOM 2299 C C . GLN A 1 294 ? 12.159 -13.122 -3.706 1.00 96.56 294 GLN A C 1
ATOM 2301 O O . GLN A 1 294 ? 13.171 -13.312 -4.379 1.00 96.56 294 GLN A O 1
ATOM 2306 N N . THR A 1 295 ? 10.988 -12.806 -4.261 1.00 96.31 295 THR A N 1
ATOM 2307 C CA . THR A 1 295 ? 10.783 -12.655 -5.710 1.00 96.31 295 THR A CA 1
ATOM 2308 C C . THR A 1 295 ? 11.593 -11.494 -6.267 1.00 96.31 295 THR A C 1
ATOM 2310 O O . THR A 1 295 ? 12.326 -11.658 -7.238 1.00 96.31 295 THR A O 1
ATOM 2313 N N . VAL A 1 296 ? 11.555 -10.331 -5.619 1.00 95.88 296 VAL A N 1
ATOM 2314 C CA . VAL A 1 296 ? 12.377 -9.178 -6.007 1.00 95.88 296 VAL A CA 1
ATOM 2315 C C . VAL A 1 296 ? 13.870 -9.508 -5.918 1.00 95.88 296 VAL A C 1
ATOM 2317 O O . VAL A 1 296 ? 14.638 -9.134 -6.809 1.00 95.88 296 VAL A O 1
ATOM 2320 N N . ALA A 1 297 ? 14.292 -10.231 -4.877 1.00 96.94 297 ALA A N 1
ATOM 2321 C CA . ALA A 1 297 ? 15.673 -10.680 -4.723 1.00 96.94 297 ALA A CA 1
ATOM 2322 C C . ALA A 1 297 ? 16.106 -11.655 -5.835 1.00 96.94 297 ALA A C 1
ATOM 2324 O O . ALA A 1 297 ? 17.241 -11.560 -6.297 1.00 96.94 297 ALA A O 1
ATOM 2325 N N . LEU A 1 298 ? 15.209 -12.530 -6.303 1.00 98.12 298 LEU A N 1
ATOM 2326 C CA . LEU A 1 298 ? 15.440 -13.430 -7.438 1.00 98.12 298 LEU A CA 1
ATOM 2327 C C . LEU A 1 298 ? 15.508 -12.676 -8.775 1.00 98.12 298 LEU A C 1
ATOM 2329 O O . LEU A 1 298 ? 16.386 -12.939 -9.597 1.00 98.12 298 LEU A O 1
ATOM 2333 N N . MET A 1 299 ? 14.590 -11.734 -8.999 1.00 97.88 299 MET A N 1
ATOM 2334 C CA . MET A 1 299 ? 14.454 -11.036 -10.280 1.00 97.88 299 MET A CA 1
ATOM 2335 C C . MET A 1 299 ? 15.537 -9.973 -10.506 1.00 97.88 299 MET A C 1
ATOM 2337 O O . MET A 1 299 ? 15.879 -9.679 -11.653 1.00 97.88 299 MET A O 1
ATOM 2341 N N . ARG A 1 300 ? 16.132 -9.416 -9.442 1.00 97.19 300 ARG A N 1
ATOM 2342 C CA . ARG A 1 300 ? 17.162 -8.369 -9.556 1.00 97.19 300 ARG A CA 1
ATOM 2343 C C . ARG A 1 300 ? 18.434 -8.846 -10.285 1.00 97.19 300 ARG A C 1
ATOM 2345 O O . ARG A 1 300 ? 18.802 -8.192 -11.258 1.00 97.19 300 ARG A O 1
ATOM 2352 N N . PRO A 1 301 ? 19.062 -9.990 -9.940 1.00 97.88 301 PRO A N 1
ATOM 2353 C CA . PRO A 1 301 ? 20.179 -10.526 -10.720 1.00 97.88 301 PRO A CA 1
ATOM 2354 C C . PRO A 1 301 ? 19.822 -10.850 -12.177 1.00 97.88 301 PRO A C 1
ATOM 2356 O O . PRO A 1 301 ? 20.669 -10.691 -13.051 1.00 97.88 301 PRO A O 1
ATOM 2359 N N . ILE A 1 302 ? 18.580 -11.266 -12.458 1.00 98.06 302 ILE A N 1
ATOM 2360 C CA . ILE A 1 302 ? 18.108 -11.534 -13.829 1.00 98.06 302 ILE A CA 1
ATOM 2361 C C . ILE A 1 302 ? 18.059 -10.231 -14.640 1.00 98.06 302 ILE A C 1
ATOM 2363 O O . ILE A 1 302 ? 18.552 -10.177 -15.767 1.00 98.06 302 ILE A O 1
ATOM 2367 N N . ARG A 1 303 ? 17.524 -9.151 -14.057 1.00 96.81 303 ARG A N 1
ATOM 2368 C CA . ARG A 1 303 ? 17.550 -7.809 -14.659 1.00 96.81 303 ARG A CA 1
ATOM 2369 C C . ARG A 1 303 ? 18.979 -7.345 -14.929 1.00 96.81 303 ARG A C 1
ATOM 2371 O O . ARG A 1 303 ? 19.283 -6.890 -16.033 1.00 96.81 303 ARG A O 1
ATOM 2378 N N . ASP A 1 304 ? 19.851 -7.467 -13.934 1.00 96.38 304 ASP A N 1
ATOM 2379 C CA . ASP A 1 304 ? 21.242 -7.028 -14.035 1.00 96.38 304 ASP A CA 1
ATOM 2380 C C . ASP A 1 304 ? 21.997 -7.847 -15.103 1.00 96.38 304 ASP A C 1
ATOM 2382 O O . ASP A 1 304 ? 22.790 -7.295 -15.868 1.00 96.38 304 ASP A O 1
ATOM 2386 N N . TRP A 1 305 ? 21.688 -9.143 -15.246 1.00 97.38 305 TRP A N 1
ATOM 2387 C CA . TRP A 1 305 ? 22.199 -9.981 -16.333 1.00 97.38 305 TRP A CA 1
ATOM 2388 C C . TRP A 1 305 ? 21.823 -9.431 -17.716 1.00 97.38 305 TRP A C 1
ATOM 2390 O O . TRP A 1 305 ? 22.708 -9.245 -18.554 1.00 97.38 305 TRP A O 1
ATOM 2400 N N . PHE A 1 306 ? 20.551 -9.096 -17.953 1.00 96.62 306 PHE A N 1
ATOM 2401 C CA . PHE A 1 306 ? 20.124 -8.498 -19.223 1.00 96.62 306 PHE A CA 1
ATOM 2402 C C . PHE A 1 306 ? 20.815 -7.165 -19.517 1.00 96.62 306 PHE A C 1
ATOM 2404 O O . PHE A 1 306 ? 21.213 -6.909 -20.658 1.00 96.62 306 PHE A O 1
ATOM 2411 N N . GLN A 1 307 ? 20.990 -6.319 -18.498 1.00 94.94 307 GLN A N 1
ATOM 2412 C CA . GLN A 1 307 ? 21.726 -5.061 -18.638 1.00 94.94 307 GLN A CA 1
ATOM 2413 C C . GLN A 1 307 ? 23.180 -5.308 -19.059 1.00 94.94 307 GLN A C 1
ATOM 2415 O O . GLN A 1 307 ? 23.664 -4.670 -19.995 1.00 94.94 307 GLN A O 1
ATOM 2420 N N . ILE A 1 308 ? 23.858 -6.262 -18.415 1.00 95.81 308 ILE A N 1
ATOM 2421 C CA . ILE A 1 308 ? 25.237 -6.645 -18.738 1.00 95.81 308 ILE A CA 1
ATOM 2422 C C . ILE A 1 308 ? 25.338 -7.185 -20.169 1.00 95.81 308 ILE A C 1
ATOM 2424 O O . ILE A 1 308 ? 26.251 -6.809 -20.902 1.00 95.81 308 ILE A O 1
ATOM 2428 N N . GLU A 1 309 ? 24.420 -8.052 -20.598 1.00 95.50 309 GLU A N 1
ATOM 2429 C CA . GLU A 1 309 ? 24.441 -8.588 -21.962 1.00 95.50 309 GLU A CA 1
ATOM 2430 C C . GLU A 1 309 ? 24.237 -7.492 -23.016 1.00 95.50 309 GLU A C 1
ATOM 2432 O O . GLU A 1 309 ? 24.975 -7.444 -24.001 1.00 95.50 309 GLU A O 1
ATOM 2437 N N . ARG A 1 310 ? 23.329 -6.539 -22.778 1.00 93.88 310 ARG A N 1
ATOM 2438 C CA . ARG A 1 310 ? 23.164 -5.372 -23.658 1.00 93.88 310 ARG A CA 1
ATOM 2439 C C . ARG A 1 310 ? 24.428 -4.521 -23.745 1.00 93.88 310 ARG A C 1
ATOM 2441 O O . ARG A 1 310 ? 24.821 -4.121 -24.837 1.00 93.88 310 ARG A O 1
ATOM 2448 N N . GLN A 1 311 ? 25.113 -4.298 -22.623 1.00 93.62 311 GLN A N 1
ATOM 2449 C CA . GLN A 1 311 ? 26.384 -3.563 -22.594 1.00 93.62 311 GLN A CA 1
ATOM 2450 C C . GLN A 1 311 ? 27.511 -4.276 -23.359 1.00 93.62 311 GLN A C 1
ATOM 2452 O O . GLN A 1 311 ? 28.413 -3.614 -23.869 1.00 93.62 311 GLN A O 1
ATOM 2457 N N . LYS A 1 312 ? 27.453 -5.608 -23.494 1.00 95.25 312 LYS A N 1
ATOM 2458 C CA . LYS A 1 312 ? 28.371 -6.389 -24.345 1.00 95.25 312 LYS A CA 1
ATOM 2459 C C . LYS A 1 312 ? 28.058 -6.275 -25.844 1.00 95.25 312 LYS A C 1
ATOM 2461 O O . LYS A 1 312 ? 28.769 -6.868 -26.650 1.00 95.25 312 LYS A O 1
ATOM 2466 N N . GLY A 1 313 ? 27.017 -5.533 -26.223 1.00 93.88 313 GLY A N 1
ATOM 2467 C CA . GLY A 1 313 ? 26.584 -5.373 -27.610 1.00 93.88 313 GLY A CA 1
ATOM 2468 C C . GLY A 1 313 ? 25.628 -6.463 -28.093 1.00 93.88 313 GLY A C 1
ATOM 2469 O O . GLY A 1 313 ? 25.398 -6.558 -29.296 1.00 93.88 313 GLY A O 1
ATOM 2470 N N . ASN A 1 314 ? 25.062 -7.274 -27.191 1.00 91.62 314 ASN A N 1
ATOM 2471 C CA . ASN A 1 314 ? 24.030 -8.241 -27.554 1.00 91.62 314 ASN A CA 1
ATOM 2472 C C . ASN A 1 314 ? 22.673 -7.520 -27.685 1.00 91.62 314 ASN A C 1
ATOM 2474 O O . ASN A 1 314 ? 22.177 -6.984 -26.687 1.00 91.62 314 ASN A O 1
ATOM 2478 N N . PRO A 1 315 ? 22.045 -7.496 -28.879 1.00 88.81 315 PRO A N 1
ATOM 2479 C CA . PRO A 1 315 ? 20.782 -6.801 -29.111 1.00 88.81 315 PRO A CA 1
ATOM 2480 C C . PRO A 1 315 ? 19.608 -7.624 -28.564 1.00 88.81 315 PRO A C 1
ATOM 2482 O O . PRO A 1 315 ? 18.817 -8.194 -29.313 1.00 88.81 315 PRO A O 1
ATOM 2485 N N . ILE A 1 316 ? 19.510 -7.726 -27.240 1.00 92.94 316 ILE A N 1
ATOM 2486 C CA . ILE A 1 316 ? 18.397 -8.414 -26.586 1.00 92.94 316 ILE A CA 1
ATOM 2487 C C . ILE A 1 316 ? 17.184 -7.488 -26.608 1.00 92.94 316 ILE A C 1
ATOM 2489 O O . ILE A 1 316 ? 17.196 -6.461 -25.929 1.00 92.94 316 ILE A O 1
ATOM 2493 N N . LEU A 1 317 ? 16.148 -7.848 -27.364 1.00 94.38 317 LEU A N 1
ATOM 2494 C CA . LEU A 1 317 ? 14.898 -7.097 -27.487 1.00 94.38 317 LEU A CA 1
ATOM 2495 C C . LEU A 1 317 ? 13.696 -8.043 -27.561 1.00 94.38 317 LEU A C 1
ATOM 2497 O O . LEU A 1 317 ? 13.826 -9.180 -28.017 1.00 94.38 317 LEU A O 1
ATOM 2501 N N . GLY A 1 318 ? 12.534 -7.565 -27.135 1.00 95.25 318 GLY A N 1
ATOM 2502 C CA . GLY A 1 318 ? 11.306 -8.353 -27.084 1.00 95.25 318 GLY A CA 1
ATOM 2503 C C . GLY A 1 318 ? 10.653 -8.343 -25.711 1.00 95.25 318 GLY A C 1
ATOM 2504 O O . GLY A 1 318 ? 11.046 -7.604 -24.810 1.00 95.25 318 GLY A O 1
ATOM 2505 N N . GLU A 1 319 ? 9.638 -9.173 -25.569 1.00 95.56 319 GLU A N 1
ATOM 2506 C CA . GLU A 1 319 ? 8.925 -9.375 -24.320 1.00 95.56 319 GLU A CA 1
ATOM 2507 C C . GLU A 1 319 ? 9.193 -10.797 -23.826 1.00 95.56 319 GLU A C 1
ATOM 2509 O O . GLU A 1 319 ? 8.956 -11.756 -24.554 1.00 95.56 319 GLU A O 1
ATOM 2514 N N . LEU A 1 320 ? 9.704 -10.944 -22.609 1.00 96.62 320 LEU A N 1
ATOM 2515 C CA . LEU A 1 320 ? 9.937 -12.230 -21.969 1.00 96.62 320 LEU A CA 1
ATOM 2516 C C . LEU A 1 320 ? 8.903 -12.447 -20.866 1.00 96.62 320 LEU A C 1
ATOM 2518 O O . LEU A 1 320 ? 8.878 -11.727 -19.871 1.00 96.62 320 LEU A O 1
ATOM 2522 N N . ARG A 1 321 ? 8.093 -13.485 -21.028 1.00 96.38 321 ARG A N 1
ATOM 2523 C CA . ARG A 1 321 ? 7.062 -13.928 -20.092 1.00 96.38 321 ARG A CA 1
ATOM 2524 C C . ARG A 1 321 ? 7.578 -15.100 -19.273 1.00 96.38 321 ARG A C 1
ATOM 2526 O O . ARG A 1 321 ? 7.934 -16.129 -19.842 1.00 96.38 321 ARG A O 1
ATOM 2533 N N . LEU A 1 322 ? 7.613 -14.957 -17.951 1.00 97.69 322 LEU A N 1
ATOM 2534 C CA . LEU A 1 322 ? 8.074 -15.986 -17.017 1.00 97.69 322 LEU A CA 1
ATOM 2535 C C . LEU A 1 322 ? 6.920 -16.499 -16.153 1.00 97.69 322 LEU A C 1
ATOM 2537 O O . LEU A 1 322 ? 6.232 -15.726 -15.490 1.00 97.69 322 LEU A O 1
ATOM 2541 N N . SER A 1 323 ? 6.751 -17.815 -16.097 1.00 97.50 323 SER A N 1
ATOM 2542 C CA . SER A 1 323 ? 5.843 -18.477 -15.154 1.00 97.50 323 SER A CA 1
ATOM 2543 C C . SER A 1 323 ? 6.680 -19.300 -14.187 1.00 97.50 323 SER A C 1
ATOM 2545 O O . SER A 1 323 ? 7.325 -20.256 -14.611 1.00 97.50 323 SER A O 1
ATOM 2547 N N . LEU A 1 324 ? 6.710 -18.911 -12.913 1.00 97.94 324 LEU A N 1
ATOM 2548 C CA . LEU A 1 324 ? 7.514 -19.542 -11.868 1.00 97.94 324 LEU A CA 1
ATOM 2549 C C . LEU A 1 324 ? 6.655 -20.567 -11.115 1.00 97.94 324 LEU A C 1
ATOM 2551 O O . LEU A 1 324 ? 5.872 -20.213 -10.233 1.00 97.94 324 LEU A O 1
ATOM 2555 N N . THR A 1 325 ? 6.780 -21.843 -11.481 1.00 97.88 325 THR A N 1
ATOM 2556 C CA . THR A 1 325 ? 5.979 -22.938 -10.899 1.00 97.88 325 THR A CA 1
ATOM 2557 C C . THR A 1 325 ? 6.625 -23.564 -9.667 1.00 97.88 325 THR A C 1
ATOM 2559 O O . THR A 1 325 ? 5.974 -24.320 -8.954 1.00 97.88 325 THR A O 1
ATOM 2562 N N . SER A 1 326 ? 7.907 -23.287 -9.432 1.00 98.00 326 SER A N 1
ATOM 2563 C CA . SER A 1 326 ? 8.680 -23.754 -8.277 1.00 98.00 326 SER A CA 1
ATOM 2564 C C . SER A 1 326 ? 8.765 -22.664 -7.205 1.00 98.00 326 SER A C 1
ATOM 2566 O O . SER A 1 326 ? 8.695 -21.479 -7.527 1.00 98.00 326 SER A O 1
ATOM 2568 N N . ARG A 1 327 ? 8.932 -23.053 -5.931 1.00 97.81 327 ARG A N 1
ATOM 2569 C CA . ARG A 1 327 ? 8.962 -22.095 -4.810 1.00 97.81 327 ARG A CA 1
ATOM 2570 C C . ARG A 1 327 ? 10.075 -21.079 -4.977 1.00 97.81 327 ARG A C 1
ATOM 2572 O O . ARG A 1 327 ? 11.233 -21.478 -5.114 1.00 97.81 327 ARG A O 1
ATOM 2579 N N . VAL A 1 328 ? 9.756 -19.797 -4.862 1.00 97.25 328 VAL A N 1
ATOM 2580 C CA . VAL A 1 328 ? 10.695 -18.706 -5.142 1.00 97.25 328 VAL A CA 1
ATOM 2581 C C . VAL A 1 328 ? 11.964 -18.781 -4.289 1.00 97.25 328 VAL A C 1
ATOM 2583 O O . VAL A 1 328 ? 13.066 -18.643 -4.811 1.00 97.25 328 VAL A O 1
ATOM 2586 N N . GLY A 1 329 ? 11.837 -19.128 -3.004 1.00 96.81 329 GLY A N 1
ATOM 2587 C CA . GLY A 1 329 ? 12.975 -19.287 -2.092 1.00 96.81 329 GLY A CA 1
ATOM 2588 C C . GLY A 1 329 ? 13.903 -20.470 -2.409 1.00 96.81 329 GLY A C 1
ATOM 2589 O O . GLY A 1 329 ? 14.953 -20.599 -1.786 1.00 96.81 329 GLY A O 1
ATOM 2590 N N . SER A 1 330 ? 13.532 -21.339 -3.355 1.00 97.50 330 SER A N 1
ATOM 2591 C CA . SER A 1 330 ? 14.353 -22.466 -3.822 1.00 97.50 330 SER A CA 1
ATOM 2592 C C . SER A 1 330 ? 15.025 -22.223 -5.177 1.00 97.50 330 SER A C 1
ATOM 2594 O O . SER A 1 330 ? 15.799 -23.066 -5.633 1.00 97.50 330 SER A O 1
ATOM 2596 N N . LEU A 1 331 ? 14.721 -21.100 -5.832 1.00 98.19 331 LEU A N 1
ATOM 2597 C CA . LEU A 1 331 ? 15.214 -20.787 -7.167 1.00 98.19 331 LEU A CA 1
ATOM 2598 C C . LEU A 1 331 ? 16.603 -20.147 -7.123 1.00 98.19 331 LEU A C 1
ATOM 2600 O O . LEU A 1 331 ? 16.910 -19.339 -6.248 1.00 98.19 331 LEU A O 1
ATOM 2604 N N . ASP A 1 332 ? 17.424 -20.475 -8.120 1.00 98.19 332 ASP A N 1
ATOM 2605 C CA . ASP A 1 332 ? 18.725 -19.850 -8.353 1.00 98.19 332 ASP A CA 1
ATOM 2606 C C . ASP A 1 332 ? 18.666 -19.001 -9.629 1.00 98.19 332 ASP A C 1
ATOM 2608 O O . ASP A 1 332 ? 18.461 -19.514 -10.735 1.00 98.19 332 ASP A O 1
ATOM 2612 N N . ALA A 1 333 ? 18.875 -17.692 -9.480 1.00 98.44 333 ALA A N 1
ATOM 2613 C CA . ALA A 1 333 ? 18.888 -16.751 -10.594 1.00 98.44 333 ALA A CA 1
ATOM 2614 C C . ALA A 1 333 ? 19.944 -17.099 -11.658 1.00 98.44 333 ALA A C 1
ATOM 2616 O O . ALA A 1 333 ? 19.729 -16.814 -12.835 1.00 98.44 333 ALA A O 1
ATOM 2617 N N . ALA A 1 334 ? 21.070 -17.717 -11.283 1.00 98.31 334 ALA A N 1
ATOM 2618 C CA . ALA A 1 334 ? 22.115 -18.101 -12.231 1.00 98.31 334 ALA A CA 1
ATOM 2619 C C . ALA A 1 334 ? 21.649 -19.224 -13.169 1.00 98.31 334 ALA A C 1
ATOM 2621 O O . ALA A 1 334 ? 21.933 -19.174 -14.367 1.00 98.31 334 ALA A O 1
ATOM 2622 N N . VAL A 1 335 ? 20.897 -20.193 -12.637 1.00 98.31 335 VAL A N 1
ATOM 2623 C CA . VAL A 1 335 ? 20.294 -21.280 -13.423 1.00 98.31 335 VAL A CA 1
ATOM 2624 C C . VAL A 1 335 ? 19.268 -20.711 -14.399 1.00 98.31 335 VAL A C 1
ATOM 2626 O O . VAL A 1 335 ? 19.341 -21.000 -15.590 1.00 98.31 335 VAL A O 1
ATOM 2629 N N . ILE A 1 336 ? 18.384 -19.823 -13.927 1.00 98.38 336 ILE A N 1
ATOM 2630 C CA . ILE A 1 336 ? 17.393 -19.159 -14.787 1.00 98.38 336 ILE A CA 1
ATOM 2631 C C . ILE A 1 336 ? 18.091 -18.365 -15.902 1.00 98.38 336 ILE A C 1
ATOM 2633 O O . ILE A 1 336 ? 17.728 -18.497 -17.066 1.00 98.38 336 ILE A O 1
ATOM 2637 N N . CYS A 1 337 ? 19.126 -17.578 -15.589 1.00 98.19 337 CYS A N 1
ATOM 2638 C CA . CYS A 1 337 ? 19.871 -16.821 -16.601 1.00 98.19 337 CYS A CA 1
ATOM 2639 C C . CYS A 1 337 ? 20.524 -17.718 -17.668 1.00 98.19 337 CYS A C 1
ATOM 2641 O O . CYS A 1 337 ? 20.591 -17.329 -18.833 1.00 98.19 337 CYS A O 1
ATOM 2643 N N . GLU A 1 338 ? 21.031 -18.898 -17.298 1.00 97.62 338 GLU A N 1
ATOM 2644 C CA . GLU A 1 338 ? 21.607 -19.848 -18.257 1.00 97.62 338 GLU A CA 1
ATOM 2645 C C . GLU A 1 338 ? 20.537 -20.455 -19.171 1.00 97.62 338 GLU A C 1
ATOM 2647 O O . GLU A 1 338 ? 20.701 -20.463 -20.391 1.00 97.62 338 GLU A O 1
ATOM 2652 N N . ASP A 1 339 ? 19.405 -20.863 -18.604 1.00 97.19 339 ASP A N 1
ATOM 2653 C CA . ASP A 1 339 ? 18.255 -21.360 -19.361 1.00 97.19 339 ASP A CA 1
ATOM 2654 C C . ASP A 1 339 ? 17.710 -20.303 -20.341 1.00 97.19 339 ASP A C 1
ATOM 2656 O O . ASP A 1 339 ? 17.439 -20.597 -21.511 1.00 97.19 339 ASP A O 1
ATOM 2660 N N . LEU A 1 340 ? 17.616 -19.043 -19.899 1.00 96.44 340 LEU A N 1
ATOM 2661 C CA . LEU A 1 340 ? 17.204 -17.912 -20.736 1.00 96.44 340 LEU A CA 1
ATOM 2662 C C . LEU A 1 340 ? 18.224 -17.596 -21.834 1.00 96.44 340 LEU A C 1
ATOM 2664 O O . LEU A 1 340 ? 17.837 -17.274 -22.959 1.00 96.44 340 LEU A O 1
ATOM 2668 N N . ARG A 1 341 ? 19.527 -17.722 -21.554 1.00 95.75 341 ARG A N 1
ATOM 2669 C CA . ARG A 1 341 ? 20.583 -17.597 -22.569 1.00 95.75 341 ARG A CA 1
ATOM 2670 C C . ARG A 1 341 ? 20.439 -18.671 -23.646 1.00 95.75 341 ARG A C 1
ATOM 2672 O O . ARG A 1 341 ? 20.583 -18.364 -24.831 1.00 95.75 341 ARG A O 1
ATOM 2679 N N . GLN A 1 342 ? 20.149 -19.912 -23.264 1.00 94.00 342 GLN A N 1
ATOM 2680 C CA . GLN A 1 342 ? 19.927 -21.006 -24.214 1.00 94.00 342 GLN A CA 1
ATOM 2681 C C . GLN A 1 342 ? 18.679 -20.766 -25.069 1.00 94.00 342 GLN A C 1
ATOM 2683 O O . GLN A 1 342 ? 18.733 -20.952 -26.284 1.00 94.00 342 GLN A O 1
ATOM 2688 N N . LEU A 1 343 ? 17.591 -20.277 -24.465 1.00 93.50 343 LEU A N 1
ATOM 2689 C CA . LEU A 1 343 ? 16.375 -19.908 -25.195 1.00 93.50 343 LEU A CA 1
ATOM 2690 C C . LEU A 1 343 ? 16.653 -18.821 -26.236 1.00 93.50 343 LEU A C 1
ATOM 2692 O O . LEU A 1 343 ? 16.347 -18.984 -27.418 1.00 93.50 343 LEU A O 1
ATOM 2696 N N . TRP A 1 344 ? 17.286 -17.733 -25.796 1.00 92.25 344 TRP A N 1
ATOM 2697 C CA . TRP A 1 344 ? 17.574 -16.569 -26.629 1.00 92.25 344 TRP A CA 1
ATOM 2698 C C . TRP A 1 344 ? 18.581 -16.866 -27.750 1.00 92.25 344 TRP A C 1
ATOM 2700 O O . TRP A 1 344 ? 18.453 -16.334 -28.849 1.00 92.25 344 TRP A O 1
ATOM 2710 N N . SER A 1 345 ? 19.566 -17.734 -27.502 1.00 89.75 345 SER A N 1
ATOM 2711 C CA . SER A 1 345 ? 20.574 -18.122 -28.502 1.00 89.75 345 SER A CA 1
ATOM 2712 C C . SER A 1 345 ? 20.091 -19.174 -29.509 1.00 89.75 345 SER A C 1
ATOM 2714 O O . SER A 1 345 ? 20.822 -19.512 -30.445 1.00 89.75 345 SER A O 1
ATOM 2716 N N . SER A 1 346 ? 18.875 -19.699 -29.344 1.00 88.25 346 SER A N 1
ATOM 2717 C CA . SER A 1 346 ? 18.292 -20.651 -30.285 1.00 88.25 346 SER A CA 1
ATOM 2718 C C . SER A 1 346 ? 18.005 -20.008 -31.652 1.00 88.25 346 SER A C 1
ATOM 2720 O O . SER A 1 346 ? 17.884 -18.792 -31.789 1.00 88.25 346 SER A O 1
ATOM 2722 N N . LEU A 1 347 ? 17.862 -20.833 -32.699 1.00 70.19 347 LEU A N 1
ATOM 2723 C CA . LEU A 1 347 ? 17.544 -20.356 -34.057 1.00 70.19 347 LEU A CA 1
ATOM 2724 C C . LEU A 1 347 ? 16.189 -19.633 -34.149 1.00 70.19 347 LEU A C 1
ATOM 2726 O O . LEU A 1 347 ? 15.937 -18.935 -35.130 1.00 70.19 347 LEU A O 1
ATOM 2730 N N . ASN A 1 348 ? 15.313 -19.826 -33.161 1.00 84.12 348 ASN A N 1
ATOM 2731 C CA . ASN A 1 348 ? 14.033 -19.149 -33.057 1.00 84.12 348 ASN A CA 1
ATOM 2732 C C . ASN A 1 348 ? 13.812 -18.724 -31.596 1.00 84.12 348 ASN A C 1
ATOM 2734 O O . ASN A 1 348 ? 13.204 -19.484 -30.842 1.00 84.12 348 ASN A O 1
ATOM 2738 N N . PRO A 1 349 ? 14.283 -17.529 -31.192 1.00 75.69 349 PRO A N 1
ATOM 2739 C CA . PRO A 1 349 ? 14.151 -17.067 -29.813 1.00 75.69 349 PRO A CA 1
ATOM 2740 C C . PRO A 1 349 ? 12.689 -16.944 -29.378 1.00 75.69 349 PRO A C 1
ATOM 2742 O O . PRO A 1 349 ? 12.419 -17.060 -28.193 1.00 75.69 349 PRO A O 1
ATOM 2745 N N . PHE A 1 350 ? 11.745 -16.804 -30.319 1.00 82.81 350 PHE A N 1
ATOM 2746 C CA . PHE A 1 350 ? 10.299 -16.681 -30.083 1.00 82.81 350 PHE A CA 1
ATOM 2747 C C . PHE A 1 350 ? 9.604 -18.018 -29.784 1.00 82.81 350 PHE A C 1
ATOM 2749 O O . PHE A 1 350 ? 8.461 -18.252 -30.180 1.00 82.81 350 PHE A O 1
ATOM 2756 N N . GLN A 1 351 ? 10.322 -18.939 -29.147 1.00 85.81 351 GLN A N 1
ATOM 2757 C CA . GLN A 1 351 ? 9.792 -20.221 -28.707 1.00 85.81 351 GLN A CA 1
ATOM 2758 C C . GLN A 1 351 ? 9.449 -20.184 -27.221 1.00 85.81 351 GLN A C 1
ATOM 2760 O O . GLN A 1 351 ? 9.994 -19.406 -26.439 1.00 85.81 351 GLN A O 1
ATOM 2765 N N . ARG A 1 352 ? 8.546 -21.085 -26.832 1.00 95.44 352 ARG A N 1
ATOM 2766 C CA . ARG A 1 352 ? 8.275 -21.385 -25.432 1.00 95.44 352 ARG A CA 1
ATOM 2767 C C . ARG A 1 352 ? 9.256 -22.446 -24.937 1.00 95.44 352 ARG A C 1
ATOM 2769 O O . ARG A 1 352 ? 9.360 -23.516 -25.536 1.00 95.44 352 ARG A O 1
ATOM 2776 N N . GLY A 1 353 ? 9.938 -22.159 -23.835 1.00 95.50 353 GLY A N 1
ATOM 2777 C CA . GLY A 1 353 ? 10.787 -23.094 -23.103 1.00 95.50 353 GLY A CA 1
ATOM 2778 C C . GLY A 1 353 ? 10.100 -23.604 -21.835 1.00 95.50 353 GLY A C 1
ATOM 2779 O O . GLY A 1 353 ? 9.383 -22.858 -21.165 1.00 95.50 353 GLY A O 1
ATOM 2780 N N . SER A 1 354 ? 10.328 -24.875 -21.500 1.00 97.31 354 SER A N 1
ATOM 2781 C CA . SER A 1 354 ? 9.906 -25.483 -20.232 1.00 97.31 354 SER A CA 1
ATOM 2782 C C . SER A 1 354 ? 11.139 -25.946 -19.466 1.00 97.31 354 SER A C 1
ATOM 2784 O O . SER A 1 354 ? 11.988 -26.641 -20.022 1.00 97.31 354 SER A O 1
ATOM 2786 N N . TYR A 1 355 ? 11.202 -25.593 -18.188 1.00 97.62 355 TYR A N 1
ATOM 2787 C CA . TYR A 1 355 ? 12.359 -25.765 -17.314 1.00 97.62 355 TYR A CA 1
ATOM 2788 C C . TYR A 1 355 ? 11.930 -26.317 -15.954 1.00 97.62 355 TYR A C 1
ATOM 2790 O O . TYR A 1 355 ? 10.746 -26.365 -15.628 1.00 97.62 355 TYR A O 1
ATOM 2798 N N . ALA A 1 356 ? 12.896 -26.710 -15.123 1.00 97.88 356 ALA A N 1
ATOM 2799 C CA . ALA A 1 356 ? 12.610 -27.215 -13.778 1.00 97.88 356 ALA 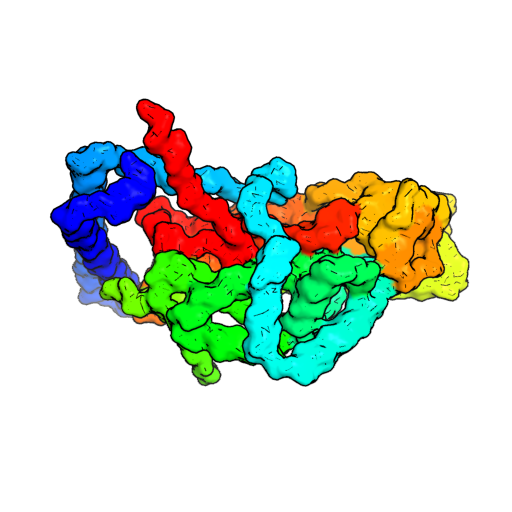A CA 1
ATOM 2800 C C . ALA A 1 356 ? 12.016 -26.145 -12.837 1.00 97.88 356 ALA A C 1
ATOM 2802 O O . ALA A 1 356 ? 11.331 -26.473 -11.869 1.00 97.88 356 ALA A O 1
ATOM 2803 N N . TRP A 1 357 ? 12.277 -24.864 -13.104 1.00 98.06 357 TRP A N 1
ATOM 2804 C CA . TRP A 1 357 ? 11.741 -23.743 -12.329 1.00 98.06 357 TRP A CA 1
ATOM 2805 C C . TRP A 1 357 ? 10.392 -23.224 -12.855 1.00 98.06 357 TRP A C 1
ATOM 2807 O O . TRP A 1 357 ? 9.725 -22.471 -12.142 1.00 98.06 357 TRP A O 1
ATOM 2817 N N . GLY A 1 358 ? 9.983 -23.617 -14.070 1.00 98.12 358 GLY A N 1
ATOM 2818 C CA . GLY A 1 358 ? 8.755 -23.140 -14.707 1.00 98.12 358 GLY A CA 1
ATOM 2819 C C . GLY A 1 358 ? 8.849 -23.019 -16.227 1.00 98.12 358 GLY A C 1
ATOM 2820 O O . GLY A 1 358 ? 9.423 -23.884 -16.888 1.00 98.12 358 GLY A O 1
ATOM 2821 N N . SER A 1 359 ? 8.271 -21.966 -16.809 1.00 97.94 359 SER A N 1
ATOM 2822 C CA . SER A 1 359 ? 8.322 -21.732 -18.260 1.00 97.94 359 SER A CA 1
ATOM 2823 C C . SER A 1 359 ? 8.717 -20.308 -18.629 1.00 97.94 359 SER A C 1
ATOM 2825 O O . SER A 1 359 ? 8.420 -19.371 -17.891 1.00 97.94 359 SER A O 1
ATOM 2827 N N . ALA A 1 360 ? 9.340 -20.164 -19.799 1.00 97.94 360 ALA A N 1
ATOM 2828 C CA . ALA A 1 360 ? 9.599 -18.880 -20.443 1.00 97.94 360 ALA A CA 1
ATOM 2829 C C . ALA A 1 360 ? 8.977 -18.843 -21.839 1.00 97.94 360 ALA A C 1
ATOM 2831 O O . ALA A 1 360 ? 9.005 -19.839 -22.561 1.00 97.94 360 ALA A O 1
ATOM 2832 N N . GLU A 1 361 ? 8.474 -17.687 -22.240 1.00 95.94 361 GLU A N 1
ATOM 2833 C CA . GLU A 1 361 ? 8.019 -17.408 -23.598 1.00 95.94 361 GLU A CA 1
ATOM 2834 C C . GLU A 1 361 ? 8.568 -16.053 -24.041 1.00 95.94 361 GLU A C 1
ATOM 2836 O O . GLU A 1 361 ? 8.485 -15.077 -23.299 1.00 95.94 361 GLU A O 1
ATOM 2841 N N . TRP A 1 362 ? 9.148 -15.998 -25.240 1.00 95.88 362 TRP A N 1
ATOM 2842 C CA . TRP A 1 362 ? 9.660 -14.759 -25.818 1.00 95.88 362 TRP A CA 1
ATOM 2843 C C . TRP A 1 362 ? 8.756 -14.296 -26.955 1.00 95.88 362 TRP A C 1
ATOM 2845 O O . TRP A 1 362 ? 8.475 -15.058 -27.882 1.00 95.88 362 TRP A O 1
ATOM 2855 N N . LEU A 1 363 ? 8.362 -13.030 -26.941 1.00 94.31 363 LEU A N 1
ATOM 2856 C CA . LEU A 1 363 ? 7.550 -12.411 -27.980 1.00 94.31 363 LEU A CA 1
ATOM 2857 C C . LEU A 1 363 ? 8.316 -11.269 -28.657 1.00 94.31 363 LEU A C 1
ATOM 2859 O O . LEU A 1 363 ? 9.133 -10.589 -28.024 1.00 94.31 363 LEU A O 1
ATOM 2863 N N . PRO A 1 364 ? 8.104 -11.059 -29.965 1.00 94.62 364 PRO A N 1
ATOM 2864 C CA . PRO A 1 364 ? 8.759 -9.980 -30.686 1.00 94.62 364 PRO A CA 1
ATOM 2865 C C . PRO A 1 364 ? 8.195 -8.620 -30.270 1.00 94.62 364 PRO A C 1
ATOM 2867 O O . PRO A 1 364 ? 6.985 -8.426 -30.235 1.00 94.62 364 PRO A O 1
ATOM 2870 N N . LEU A 1 365 ? 9.090 -7.657 -30.049 1.00 95.06 365 LEU A N 1
ATOM 2871 C CA . LEU A 1 365 ? 8.770 -6.230 -29.983 1.00 95.06 365 LEU A CA 1
ATOM 2872 C C . LEU A 1 365 ? 9.486 -5.500 -31.129 1.00 95.06 365 LEU A C 1
ATOM 2874 O O . LEU A 1 365 ? 10.523 -5.977 -31.605 1.00 95.06 365 LEU A O 1
ATOM 2878 N N . PRO A 1 366 ? 8.964 -4.355 -31.599 1.00 95.50 366 PRO A N 1
ATOM 2879 C CA . PRO A 1 366 ? 9.641 -3.566 -32.619 1.00 95.50 366 PRO A CA 1
ATOM 2880 C C . PRO A 1 366 ? 10.988 -3.035 -32.108 1.00 95.50 366 PRO A C 1
ATOM 2882 O O . PRO A 1 366 ? 11.120 -2.638 -30.954 1.00 95.50 366 PRO A O 1
ATOM 2885 N N . VAL A 1 367 ? 11.990 -2.996 -32.993 1.00 96.00 367 VAL A N 1
ATOM 2886 C CA . VAL A 1 367 ? 13.331 -2.439 -32.708 1.00 96.00 367 VAL A CA 1
ATOM 2887 C C . VAL A 1 367 ? 13.246 -0.970 -32.300 1.00 96.00 367 VAL A C 1
ATOM 2889 O O . VAL A 1 367 ? 13.938 -0.526 -31.388 1.00 96.00 367 VAL A O 1
ATOM 2892 N N . GLU A 1 368 ? 12.391 -0.219 -32.983 1.00 96.50 368 GLU A N 1
ATOM 2893 C CA . GLU A 1 368 ? 12.087 1.167 -32.677 1.00 96.50 368 GLU A CA 1
ATOM 2894 C C . GLU A 1 368 ? 10.594 1.392 -32.890 1.00 96.50 368 GLU A C 1
ATOM 2896 O O . GLU A 1 368 ? 10.012 0.916 -33.868 1.00 96.50 368 GLU A O 1
ATOM 2901 N N . MET A 1 369 ? 9.985 2.126 -31.972 1.00 96.56 369 MET A N 1
ATOM 2902 C CA . MET A 1 369 ? 8.595 2.544 -32.045 1.00 96.56 369 MET A CA 1
ATOM 2903 C C . MET A 1 369 ? 8.537 4.040 -31.781 1.00 96.56 369 MET A C 1
ATOM 2905 O O . MET A 1 369 ? 9.123 4.536 -30.820 1.00 96.56 369 MET A O 1
ATOM 2909 N N . LYS A 1 370 ? 7.842 4.772 -32.648 1.00 97.12 370 LYS A N 1
ATOM 2910 C CA . LYS A 1 370 ? 7.536 6.179 -32.409 1.00 97.12 370 LYS A CA 1
ATOM 2911 C C . LYS A 1 370 ? 6.245 6.249 -31.605 1.00 97.12 370 LYS A C 1
ATOM 2913 O O . LYS A 1 370 ? 5.261 5.654 -32.032 1.00 97.12 370 LYS A O 1
ATOM 2918 N N . LEU A 1 371 ? 6.271 6.988 -30.502 1.00 96.44 371 LEU A N 1
ATOM 2919 C CA . LEU A 1 371 ? 5.082 7.201 -29.686 1.00 96.44 371 LEU A CA 1
ATOM 2920 C C . LEU A 1 371 ? 4.123 8.173 -30.380 1.00 96.44 371 LEU A C 1
ATOM 2922 O O . LEU A 1 371 ? 4.560 9.048 -31.143 1.00 96.44 371 LEU A O 1
ATOM 2926 N N . SER A 1 372 ? 2.826 8.040 -30.109 1.00 96.50 372 SER A N 1
ATOM 2927 C CA . SER A 1 372 ? 1.789 8.906 -30.680 1.00 96.50 372 SER A CA 1
ATOM 2928 C C . SER A 1 372 ? 1.976 10.375 -30.278 1.00 96.50 372 SER A C 1
ATOM 2930 O O . SER A 1 372 ? 1.759 11.286 -31.083 1.00 96.50 372 SER A O 1
ATOM 2932 N N . THR A 1 373 ? 2.462 10.602 -29.057 1.00 96.00 373 THR A N 1
ATOM 2933 C CA . THR A 1 373 ? 2.774 11.912 -28.489 1.00 96.00 373 THR A CA 1
ATOM 2934 C C . THR A 1 373 ? 4.025 11.848 -27.611 1.00 96.00 373 THR A C 1
ATOM 2936 O O . THR A 1 373 ? 4.541 10.776 -27.294 1.00 96.00 373 THR A O 1
ATOM 2939 N N . THR A 1 374 ? 4.538 13.014 -27.215 1.00 95.50 374 THR A N 1
ATOM 2940 C CA . THR A 1 374 ? 5.536 13.078 -26.146 1.00 95.50 374 THR A CA 1
ATOM 2941 C C . THR A 1 374 ? 4.826 12.864 -24.816 1.00 95.50 374 THR A C 1
ATOM 2943 O O . THR A 1 374 ? 3.961 13.657 -24.453 1.00 95.50 374 THR A O 1
ATOM 2946 N N . MET A 1 375 ? 5.215 11.834 -24.076 1.00 95.19 375 MET A N 1
ATOM 2947 C CA . MET A 1 375 ? 4.626 11.490 -22.780 1.00 95.19 375 MET A CA 1
ATOM 2948 C C . MET A 1 375 ? 5.707 11.175 -21.752 1.00 95.19 375 MET A C 1
ATOM 2950 O O . MET A 1 375 ? 6.897 11.134 -22.074 1.00 95.19 375 MET A O 1
ATOM 2954 N N . ARG A 1 376 ? 5.311 10.983 -20.496 1.00 94.19 376 ARG A N 1
ATOM 2955 C CA . ARG A 1 376 ? 6.231 10.608 -19.424 1.00 94.19 376 ARG A CA 1
ATOM 2956 C C . ARG A 1 376 ? 6.806 9.215 -19.689 1.00 94.19 376 ARG A C 1
ATOM 2958 O O . ARG A 1 376 ? 6.095 8.303 -20.097 1.00 94.19 376 ARG A O 1
ATOM 2965 N N . ALA A 1 377 ? 8.108 9.056 -19.478 1.00 93.19 377 ALA A N 1
ATOM 2966 C CA . ALA A 1 377 ? 8.764 7.772 -19.665 1.00 93.19 377 ALA A CA 1
ATOM 2967 C C . ALA A 1 377 ? 8.137 6.726 -18.733 1.00 93.19 377 ALA A C 1
ATOM 2969 O O . ALA A 1 377 ? 8.022 6.960 -17.530 1.00 93.19 377 ALA A O 1
ATOM 2970 N N . PHE A 1 378 ? 7.753 5.585 -19.306 1.00 92.44 378 PHE A N 1
ATOM 2971 C CA . PHE A 1 378 ? 7.201 4.433 -18.593 1.00 92.44 378 PHE A CA 1
ATOM 2972 C C . PHE A 1 378 ? 5.837 4.637 -17.908 1.00 92.44 378 PHE A C 1
ATOM 2974 O O . PHE A 1 378 ? 5.381 3.733 -17.215 1.00 92.44 378 PHE A O 1
ATOM 2981 N N . CYS A 1 379 ? 5.128 5.753 -18.115 1.00 93.25 379 CYS A N 1
ATOM 2982 C CA . CYS A 1 379 ? 3.739 5.830 -17.644 1.00 93.25 379 CYS A CA 1
ATOM 2983 C C . CYS A 1 379 ? 2.864 4.741 -18.296 1.00 93.25 379 CYS A C 1
ATOM 2985 O O . CYS A 1 379 ? 3.269 4.168 -19.310 1.00 93.25 379 CYS A O 1
ATOM 2987 N N . PRO A 1 380 ? 1.678 4.429 -17.750 1.00 92.31 380 PRO A N 1
ATOM 2988 C CA . PRO A 1 380 ? 0.809 3.415 -18.337 1.00 92.31 380 PRO A CA 1
ATOM 2989 C C . PRO A 1 380 ? 0.576 3.624 -19.844 1.00 92.31 380 PRO A C 1
ATOM 2991 O O . PRO A 1 380 ? 0.891 2.716 -20.606 1.00 92.31 380 PRO A O 1
ATOM 2994 N N . ALA A 1 381 ? 0.224 4.830 -20.313 1.00 93.75 381 ALA A N 1
ATOM 2995 C CA . ALA A 1 381 ? 0.106 5.100 -21.757 1.00 93.75 381 ALA A CA 1
ATOM 2996 C C . ALA A 1 381 ? 1.368 4.743 -22.568 1.00 93.75 381 ALA A C 1
ATOM 2998 O O . ALA A 1 381 ? 1.273 4.212 -23.674 1.00 93.75 381 ALA A O 1
ATOM 2999 N N . TYR A 1 382 ? 2.563 4.988 -22.017 1.00 94.00 382 TYR A N 1
ATOM 3000 C CA . TYR A 1 382 ? 3.830 4.631 -22.668 1.00 94.00 382 TYR A CA 1
ATOM 3001 C C . TYR A 1 382 ? 3.963 3.115 -22.826 1.00 94.00 382 TYR A C 1
ATOM 3003 O O . TYR A 1 382 ? 4.452 2.636 -23.850 1.00 94.00 382 TYR A O 1
ATOM 3011 N N . LEU A 1 383 ? 3.573 2.360 -21.797 1.00 92.31 383 LEU A N 1
ATOM 3012 C CA . LEU A 1 383 ? 3.639 0.903 -21.816 1.00 92.31 383 LEU A CA 1
ATOM 3013 C C . LEU A 1 383 ? 2.562 0.313 -22.728 1.00 92.31 383 LEU A C 1
ATOM 3015 O O . LEU A 1 383 ? 2.868 -0.628 -23.451 1.00 92.31 383 LEU A O 1
ATOM 3019 N N . GLU A 1 384 ? 1.363 0.894 -22.750 1.00 92.75 384 GLU A N 1
ATOM 3020 C CA . GLU A 1 384 ? 0.232 0.455 -23.573 1.00 92.75 384 GLU A CA 1
ATOM 3021 C C . GLU A 1 384 ? 0.499 0.607 -25.075 1.00 92.75 384 GLU A C 1
ATOM 3023 O O . GLU A 1 384 ? 0.192 -0.294 -25.854 1.00 92.75 384 GLU A O 1
ATOM 3028 N N . GLU A 1 385 ? 1.155 1.694 -25.501 1.00 94.62 385 GLU A N 1
ATOM 3029 C CA . GLU A 1 385 ? 1.545 1.852 -26.909 1.00 94.62 385 GLU A CA 1
ATOM 3030 C C . GLU A 1 385 ? 2.505 0.746 -27.381 1.00 94.62 385 GLU A C 1
ATOM 3032 O O . GLU A 1 385 ? 2.459 0.329 -28.541 1.00 94.62 385 GLU A O 1
ATOM 3037 N N . LEU A 1 386 ? 3.368 0.254 -26.486 1.00 91.69 386 LEU A N 1
ATOM 3038 C CA . LEU A 1 386 ? 4.319 -0.812 -26.792 1.00 91.69 386 LEU A CA 1
ATOM 3039 C C . LEU A 1 386 ? 3.719 -2.212 -26.642 1.00 91.69 386 LEU A C 1
ATOM 3041 O O . LEU A 1 386 ? 4.031 -3.109 -27.427 1.00 91.69 386 LEU A O 1
ATOM 3045 N N . MET A 1 387 ? 2.919 -2.395 -25.598 1.00 92.00 387 MET A N 1
ATOM 3046 C CA . MET A 1 387 ? 2.328 -3.645 -25.141 1.00 92.00 387 MET A CA 1
ATOM 3047 C C . MET A 1 387 ? 0.898 -3.326 -24.684 1.00 92.00 387 MET A C 1
ATOM 3049 O O . MET A 1 387 ? 0.699 -2.994 -23.516 1.00 92.00 387 MET A O 1
ATOM 3053 N N . PRO A 1 388 ? -0.103 -3.415 -25.579 1.00 88.06 388 PRO A N 1
ATOM 3054 C CA . PRO A 1 388 ? -1.486 -3.054 -25.251 1.00 88.06 388 PRO A CA 1
ATOM 3055 C C . PRO A 1 388 ? -2.081 -3.825 -24.062 1.00 88.06 388 PRO A C 1
ATOM 3057 O O . PRO A 1 388 ? -3.027 -3.368 -23.442 1.00 88.06 388 PRO A O 1
ATOM 3060 N N . ASP A 1 389 ? -1.508 -4.982 -23.718 1.00 84.88 389 ASP A N 1
ATOM 3061 C CA . ASP A 1 389 ? -1.887 -5.827 -22.582 1.00 84.88 389 ASP A CA 1
ATOM 3062 C C . ASP A 1 389 ? -1.040 -5.573 -21.314 1.00 84.88 389 ASP A C 1
ATOM 3064 O O . ASP A 1 389 ? -1.127 -6.331 -20.348 1.00 84.88 389 ASP A O 1
ATOM 3068 N N . ALA A 1 390 ? -0.155 -4.570 -21.305 1.00 78.31 390 ALA A N 1
ATOM 3069 C CA . ALA A 1 390 ? 0.700 -4.271 -20.153 1.00 78.31 390 ALA A CA 1
ATOM 3070 C C . ALA A 1 390 ? 0.004 -3.420 -19.086 1.00 78.31 390 ALA A C 1
ATOM 3072 O O . ALA A 1 390 ? 0.410 -3.469 -17.924 1.00 78.31 390 ALA A O 1
ATOM 3073 N N . THR A 1 391 ? -1.005 -2.642 -19.479 1.00 69.56 391 THR A N 1
ATOM 3074 C CA . THR A 1 391 ? -1.762 -1.742 -18.600 1.00 69.56 391 THR A CA 1
ATOM 3075 C C . THR A 1 391 ? -3.136 -2.258 -18.226 1.00 69.56 391 THR A C 1
ATOM 3077 O O . THR A 1 391 ? -3.731 -1.675 -17.324 1.00 69.56 391 THR A O 1
ATOM 3080 N N . GLU A 1 392 ? -3.625 -3.338 -18.854 1.00 66.50 392 GLU A N 1
ATOM 3081 C CA . GLU A 1 392 ? -4.848 -4.016 -18.418 1.00 66.50 392 GLU A CA 1
ATOM 3082 C C . GLU A 1 392 ? -4.696 -4.384 -16.937 1.00 66.50 392 GLU A C 1
ATOM 3084 O O . GLU A 1 392 ? -3.964 -5.302 -16.553 1.00 66.50 392 GLU A O 1
ATOM 3089 N N . THR A 1 393 ? -5.341 -3.574 -16.101 1.00 51.41 393 THR A N 1
ATOM 3090 C CA . THR A 1 393 ? -5.254 -3.553 -14.647 1.00 51.41 393 THR A CA 1
ATOM 3091 C C . THR A 1 393 ? -5.425 -4.963 -14.089 1.00 51.41 393 THR A C 1
ATOM 3093 O O . THR A 1 393 ? -6.511 -5.532 -14.113 1.00 51.41 393 THR A O 1
ATOM 3096 N N . GLY A 1 394 ? -4.333 -5.550 -13.595 1.00 57.22 394 GLY A N 1
ATOM 3097 C CA . GLY A 1 394 ? -4.362 -6.768 -12.785 1.00 57.22 394 GLY A CA 1
ATOM 3098 C C . GLY A 1 394 ? -4.605 -8.108 -13.495 1.00 57.22 394 GLY A C 1
ATOM 3099 O O . GLY A 1 394 ? -4.902 -9.074 -12.789 1.00 57.22 394 GLY A O 1
ATOM 3100 N N . SER A 1 395 ? -4.479 -8.240 -14.821 1.00 68.31 395 SER A N 1
ATOM 3101 C CA . SER A 1 395 ? -4.999 -9.454 -15.478 1.00 68.31 395 SER A CA 1
ATOM 3102 C C . SER A 1 395 ? -4.161 -10.734 -15.281 1.00 68.31 395 SER A C 1
ATOM 3104 O O . SER A 1 395 ? -4.752 -11.780 -15.017 1.00 68.31 395 SER A O 1
ATOM 3106 N N . GLU A 1 396 ? -2.816 -10.714 -15.322 1.00 86.69 396 GLU A N 1
ATOM 3107 C CA . GLU A 1 396 ? -2.048 -11.984 -15.249 1.00 86.69 396 GLU A CA 1
ATOM 3108 C C . GLU A 1 396 ? -0.673 -11.978 -14.552 1.00 86.69 396 GLU A C 1
ATOM 3110 O O . GLU A 1 396 ? -0.195 -13.064 -14.193 1.00 86.69 396 GLU A O 1
ATOM 3115 N N . TRP A 1 397 ? -0.035 -10.820 -14.348 1.00 92.62 397 TRP A N 1
ATOM 3116 C CA . TRP A 1 397 ? 1.383 -10.722 -13.958 1.00 92.62 397 TRP A CA 1
ATOM 3117 C C . TRP A 1 397 ? 1.572 -10.146 -12.553 1.00 92.62 397 TRP A C 1
ATOM 3119 O O . TRP A 1 397 ? 0.884 -9.204 -12.177 1.00 92.62 397 TRP A O 1
ATOM 3129 N N . ASP A 1 398 ? 2.535 -10.682 -11.798 1.00 92.88 398 ASP A N 1
ATOM 3130 C CA . ASP A 1 398 ? 2.847 -10.210 -10.439 1.00 92.88 398 ASP A CA 1
ATOM 3131 C C . ASP A 1 398 ? 3.907 -9.100 -10.441 1.00 92.88 398 ASP A C 1
ATOM 3133 O O . ASP A 1 398 ? 4.013 -8.326 -9.494 1.00 92.88 398 ASP A O 1
ATOM 3137 N N . GLY A 1 399 ? 4.708 -8.992 -11.501 1.00 93.81 399 GLY A N 1
ATOM 3138 C CA . GLY A 1 399 ? 5.617 -7.869 -11.672 1.00 93.81 399 GLY A CA 1
ATOM 3139 C C . GLY A 1 399 ? 6.308 -7.850 -13.026 1.00 93.81 399 GLY A C 1
ATOM 3140 O O . GLY A 1 399 ? 6.168 -8.769 -13.843 1.00 93.81 399 GLY A O 1
ATOM 3141 N N . LEU A 1 400 ? 7.036 -6.763 -13.268 1.00 95.00 400 LEU A N 1
ATOM 3142 C CA . LEU A 1 400 ? 7.781 -6.559 -14.501 1.00 95.00 400 LEU A CA 1
ATOM 3143 C C . LEU A 1 400 ? 9.041 -5.722 -14.288 1.00 95.00 400 LEU A C 1
ATOM 3145 O O . LEU A 1 400 ? 9.150 -4.946 -13.344 1.00 95.00 400 LEU A O 1
ATOM 3149 N N . PHE A 1 401 ? 10.006 -5.833 -15.190 1.00 95.69 401 PHE A N 1
ATOM 3150 C CA . PHE A 1 401 ? 10.997 -4.782 -15.381 1.00 95.69 401 PHE A CA 1
ATOM 3151 C C . PHE A 1 401 ? 11.169 -4.500 -16.859 1.00 95.69 401 PHE A C 1
ATOM 3153 O O . PHE A 1 401 ? 10.931 -5.351 -17.721 1.00 95.69 401 PHE A O 1
ATOM 3160 N N . PHE A 1 402 ? 11.603 -3.285 -17.146 1.00 94.00 402 PHE A N 1
ATOM 3161 C CA . PHE A 1 402 ? 11.720 -2.801 -18.505 1.00 94.00 402 PHE A CA 1
ATOM 3162 C C . PHE A 1 402 ? 13.124 -2.263 -18.753 1.00 94.00 402 PHE A C 1
ATOM 3164 O O . PHE A 1 402 ? 13.761 -1.781 -17.828 1.00 94.00 402 PHE A O 1
ATOM 3171 N N . LEU A 1 403 ? 13.641 -2.367 -19.976 1.00 94.81 403 LEU A N 1
ATOM 3172 C CA . LEU A 1 403 ? 14.934 -1.815 -20.379 1.00 94.81 403 LEU A CA 1
ATOM 3173 C C . LEU A 1 403 ? 14.827 -1.241 -21.796 1.00 94.81 403 LEU A C 1
ATOM 3175 O O . LEU A 1 403 ? 14.393 -1.922 -22.724 1.00 94.81 403 LEU A O 1
ATOM 3179 N N . VAL A 1 404 ? 15.335 -0.027 -21.998 1.00 94.31 404 VAL A N 1
ATOM 3180 C CA . VAL A 1 404 ? 15.392 0.661 -23.303 1.00 94.31 404 VAL A CA 1
ATOM 3181 C C . VAL A 1 404 ? 16.757 1.284 -23.535 1.00 94.31 404 VAL A C 1
ATOM 3183 O O . VAL A 1 404 ? 17.491 1.566 -22.588 1.00 94.31 404 VAL A O 1
ATOM 3186 N N . GLU A 1 405 ? 17.114 1.481 -24.799 1.00 92.56 405 GLU A N 1
ATOM 3187 C CA . GLU A 1 405 ? 18.367 2.123 -25.181 1.00 92.56 405 GLU A CA 1
ATOM 3188 C C . GLU A 1 405 ? 18.239 3.653 -25.222 1.00 92.56 405 GLU A C 1
ATOM 3190 O O . GLU A 1 405 ? 17.280 4.205 -25.758 1.00 92.56 405 GLU A O 1
ATOM 3195 N N . GLY A 1 406 ? 19.253 4.349 -24.694 1.00 79.62 406 GLY A N 1
ATOM 3196 C CA . GLY A 1 406 ? 19.463 5.785 -24.913 1.00 79.62 406 GLY A CA 1
ATOM 3197 C C . GLY A 1 406 ? 18.473 6.724 -24.217 1.00 79.62 406 GLY A C 1
ATOM 3198 O O . GLY A 1 406 ? 18.613 7.941 -24.337 1.00 79.62 406 GLY A O 1
ATOM 3199 N N . GLN A 1 407 ? 17.498 6.193 -23.482 1.00 69.94 407 GLN A N 1
ATOM 3200 C CA . GLN A 1 407 ? 16.497 6.991 -22.793 1.00 69.94 407 GLN A CA 1
ATOM 3201 C C . GLN A 1 407 ? 16.888 7.205 -21.326 1.00 69.94 407 GLN A C 1
ATOM 3203 O O . GLN A 1 407 ? 16.784 6.303 -20.503 1.00 69.94 407 GLN A O 1
ATOM 3208 N N . PHE A 1 408 ? 17.329 8.424 -21.010 1.00 71.56 408 PHE A N 1
ATOM 3209 C CA . PHE A 1 408 ? 17.633 8.878 -19.641 1.00 71.56 408 PHE A CA 1
ATOM 3210 C C . PHE A 1 408 ? 16.772 10.080 -19.224 1.00 71.56 408 PHE A C 1
ATOM 3212 O O . PHE A 1 408 ? 17.020 10.715 -18.201 1.00 71.56 408 PHE A O 1
ATOM 3219 N N . GLY A 1 409 ? 15.810 10.449 -20.073 1.00 86.44 409 GLY A N 1
ATOM 3220 C CA . GLY A 1 409 ? 14.943 11.599 -19.877 1.00 86.44 409 GLY A CA 1
ATOM 3221 C C . GLY A 1 409 ? 13.616 11.218 -19.211 1.00 86.44 409 GLY A C 1
ATOM 3222 O O . GLY A 1 409 ? 13.123 10.114 -19.434 1.00 86.44 409 GLY A O 1
ATOM 3223 N N . PRO A 1 410 ? 13.003 12.150 -18.461 1.00 91.38 410 PRO A N 1
ATOM 3224 C CA . PRO A 1 410 ? 11.694 11.953 -17.832 1.00 91.38 410 PRO A CA 1
ATOM 3225 C C . PRO A 1 410 ? 10.530 11.806 -18.823 1.00 91.38 410 PRO A C 1
ATOM 3227 O O . PRO A 1 410 ? 9.443 11.378 -18.445 1.00 91.38 410 PRO A O 1
ATOM 3230 N N . THR A 1 411 ? 10.735 12.189 -20.083 1.00 94.38 411 THR A N 1
ATOM 3231 C CA . THR A 1 411 ? 9.749 12.087 -21.158 1.00 94.38 411 THR A CA 1
ATOM 3232 C C . THR A 1 411 ? 10.332 11.367 -22.367 1.00 94.38 411 THR A C 1
ATOM 3234 O O . THR A 1 411 ? 11.550 11.256 -22.532 1.00 94.38 411 THR A O 1
ATOM 3237 N N . ALA A 1 412 ? 9.442 10.855 -23.207 1.00 94.44 412 ALA A N 1
ATOM 3238 C CA . ALA A 1 412 ? 9.748 10.042 -24.367 1.00 94.44 412 ALA A CA 1
ATOM 3239 C C . ALA A 1 412 ? 8.842 10.422 -25.531 1.00 94.44 412 ALA A C 1
ATOM 3241 O O . ALA A 1 412 ? 7.668 10.713 -25.329 1.00 94.44 412 ALA A O 1
ATOM 3242 N N . ASN A 1 413 ? 9.365 10.338 -26.749 1.00 95.81 413 ASN A N 1
ATOM 3243 C CA . ASN A 1 413 ? 8.578 10.362 -27.987 1.00 95.81 413 ASN A CA 1
ATOM 3244 C C . ASN A 1 413 ? 8.868 9.142 -28.885 1.00 95.81 413 ASN A C 1
ATOM 3246 O O . ASN A 1 413 ? 8.366 9.039 -30.005 1.00 95.81 413 ASN A O 1
ATOM 3250 N N . SER A 1 414 ? 9.742 8.250 -28.423 1.00 95.88 414 SER A N 1
ATOM 3251 C CA . SER A 1 414 ? 10.136 7.025 -29.102 1.00 95.88 414 SER A CA 1
ATOM 3252 C C . SER A 1 414 ? 10.691 6.029 -28.091 1.00 95.88 414 SER A C 1
ATOM 3254 O O . SER A 1 414 ? 11.189 6.413 -27.031 1.00 95.88 414 SER A O 1
ATOM 3256 N N . ILE A 1 415 ? 10.601 4.754 -28.444 1.00 95.50 415 ILE A N 1
ATOM 3257 C CA . ILE A 1 415 ? 11.102 3.612 -27.690 1.00 95.50 415 ILE A CA 1
ATOM 3258 C C . ILE A 1 415 ? 12.118 2.908 -28.580 1.00 95.50 415 ILE A C 1
ATOM 3260 O O . ILE A 1 415 ? 11.805 2.575 -29.723 1.00 95.50 415 ILE A O 1
ATOM 3264 N N . LYS A 1 416 ? 13.332 2.684 -28.072 1.00 95.75 416 LYS A N 1
ATOM 3265 C CA . LYS A 1 416 ? 14.418 2.032 -28.813 1.00 95.75 416 LYS A CA 1
ATOM 3266 C C . LYS A 1 416 ? 14.895 0.797 -28.084 1.00 95.75 416 LYS A C 1
ATOM 3268 O O . LYS A 1 416 ? 15.168 0.853 -26.884 1.00 95.75 416 LYS A O 1
ATOM 3273 N N . MET A 1 417 ? 15.018 -0.294 -28.831 1.00 95.81 417 MET A N 1
ATOM 3274 C CA . MET A 1 417 ? 15.458 -1.596 -28.345 1.00 95.81 417 MET A CA 1
ATOM 3275 C C . MET A 1 417 ? 14.730 -1.978 -27.046 1.00 95.81 417 MET A C 1
ATOM 3277 O O . MET A 1 417 ? 15.375 -2.114 -26.004 1.00 95.81 417 MET A O 1
ATOM 3281 N N . PRO A 1 418 ? 13.392 -2.097 -27.041 1.00 96.62 418 PRO A N 1
ATOM 3282 C CA . PRO A 1 418 ? 12.662 -2.457 -25.833 1.00 96.62 418 PRO A CA 1
ATOM 3283 C C . PRO A 1 418 ? 12.950 -3.903 -25.418 1.00 96.62 418 PRO A C 1
ATOM 3285 O O . PRO A 1 418 ? 12.950 -4.815 -26.245 1.00 96.62 418 PRO A O 1
ATOM 3288 N N . LEU A 1 419 ? 13.192 -4.111 -24.125 1.00 96.25 419 LEU A N 1
ATOM 3289 C CA . LEU A 1 419 ? 13.082 -5.410 -23.466 1.00 96.25 419 LEU A CA 1
ATOM 3290 C C . LEU A 1 419 ? 12.140 -5.253 -22.284 1.00 96.25 419 LEU A C 1
ATOM 3292 O O . LEU A 1 419 ? 12.423 -4.478 -21.372 1.00 96.25 419 LEU A O 1
ATOM 3296 N N . CYS A 1 420 ? 11.056 -6.014 -22.294 1.00 95.62 420 CYS A N 1
ATOM 3297 C CA . CYS A 1 420 ? 10.193 -6.187 -21.137 1.00 95.62 420 CYS A CA 1
ATOM 3298 C C . CYS A 1 420 ? 10.369 -7.603 -20.605 1.00 95.62 420 CYS A C 1
ATOM 3300 O O . CYS A 1 420 ? 10.400 -8.550 -21.385 1.00 95.62 420 CYS A O 1
ATOM 3302 N N . VAL A 1 421 ? 10.475 -7.753 -19.290 1.00 96.50 421 VAL A N 1
ATOM 3303 C CA . VAL A 1 421 ? 10.394 -9.055 -18.632 1.00 96.50 421 VAL A CA 1
ATOM 3304 C C . VAL A 1 421 ? 9.238 -9.000 -17.650 1.00 96.50 421 VAL A C 1
ATOM 3306 O O . VAL A 1 421 ? 9.280 -8.196 -16.723 1.00 96.50 421 VAL A O 1
ATOM 3309 N N . ARG A 1 422 ? 8.228 -9.846 -17.851 1.00 95.69 422 ARG A N 1
ATOM 3310 C CA . ARG A 1 422 ? 7.075 -10.021 -16.961 1.00 95.69 422 ARG A CA 1
ATOM 3311 C C . ARG A 1 422 ? 7.172 -11.373 -16.276 1.00 95.69 422 ARG A C 1
ATOM 3313 O O . ARG A 1 422 ? 7.589 -12.349 -16.901 1.00 95.69 422 ARG A O 1
ATOM 3320 N N . TRP A 1 423 ? 6.791 -11.453 -15.008 1.00 96.38 423 TRP A N 1
ATOM 3321 C CA . TRP A 1 423 ? 6.754 -12.727 -14.292 1.00 96.38 423 TRP A CA 1
ATOM 3322 C C . TRP A 1 423 ? 5.467 -12.904 -13.502 1.00 96.38 423 TRP A C 1
ATOM 3324 O O . TRP A 1 423 ? 4.814 -11.941 -13.098 1.00 96.38 423 TRP A O 1
ATOM 3334 N N . ARG A 1 424 ? 5.115 -14.168 -13.278 1.00 95.88 424 ARG A N 1
ATOM 3335 C CA . ARG A 1 424 ? 4.058 -14.568 -12.357 1.00 95.88 424 ARG A CA 1
ATOM 3336 C C . ARG A 1 424 ? 4.456 -15.806 -11.565 1.00 95.88 424 ARG A C 1
ATOM 3338 O O . ARG A 1 424 ? 5.139 -16.692 -12.083 1.00 95.88 424 ARG A O 1
ATOM 3345 N N . LEU A 1 425 ? 4.021 -15.852 -10.319 1.00 95.50 425 LEU A N 1
ATOM 3346 C CA . LEU A 1 425 ? 4.146 -16.956 -9.389 1.00 95.50 425 LEU A CA 1
ATOM 3347 C C . LEU A 1 425 ? 2.954 -17.895 -9.580 1.00 95.50 425 LEU A C 1
ATOM 3349 O O . LEU A 1 425 ? 1.794 -17.481 -9.550 1.00 95.50 425 LEU A O 1
ATOM 3353 N N . GLU A 1 426 ? 3.244 -19.177 -9.767 1.00 95.75 426 GLU A N 1
ATOM 3354 C CA . GLU A 1 426 ? 2.232 -20.228 -9.920 1.00 95.75 426 GLU A CA 1
ATOM 3355 C C . GLU A 1 426 ? 2.339 -21.300 -8.828 1.00 95.75 426 GLU A C 1
ATOM 3357 O O . GLU A 1 426 ? 1.499 -22.196 -8.761 1.00 95.75 426 GLU A O 1
ATOM 3362 N N . HIS A 1 427 ? 3.350 -21.225 -7.951 1.00 96.06 427 HIS A N 1
ATOM 3363 C CA . HIS A 1 427 ? 3.487 -22.184 -6.860 1.00 96.06 427 HIS A CA 1
ATOM 3364 C C . HIS A 1 427 ? 2.409 -21.947 -5.775 1.00 96.06 427 HIS A C 1
ATOM 3366 O O . HIS A 1 427 ? 2.405 -20.881 -5.147 1.00 96.06 427 HIS A O 1
ATOM 3372 N N . PRO A 1 428 ? 1.549 -22.940 -5.459 1.00 93.38 428 PRO A N 1
ATOM 3373 C CA . PRO A 1 428 ? 0.420 -22.760 -4.538 1.00 93.38 428 PRO A CA 1
ATOM 3374 C C . PRO A 1 428 ? 0.814 -22.285 -3.136 1.00 93.38 428 PRO A C 1
ATOM 3376 O O . PRO A 1 428 ? 0.120 -21.461 -2.542 1.00 93.38 428 PRO A O 1
ATOM 3379 N N . ASP A 1 429 ? 1.939 -22.768 -2.597 1.00 94.25 429 ASP A N 1
ATOM 3380 C CA . ASP A 1 429 ? 2.390 -22.356 -1.260 1.00 94.25 429 ASP A CA 1
ATOM 3381 C C . ASP A 1 429 ? 2.822 -20.888 -1.200 1.00 94.25 429 ASP A C 1
ATOM 3383 O O . ASP A 1 429 ? 2.672 -20.259 -0.152 1.00 94.25 429 ASP A O 1
ATOM 3387 N N . ASP A 1 430 ? 3.380 -20.357 -2.290 1.00 93.44 430 ASP A N 1
ATOM 3388 C CA . ASP A 1 430 ? 3.866 -18.979 -2.341 1.00 93.44 430 ASP A CA 1
ATOM 3389 C C . ASP A 1 430 ? 2.663 -18.037 -2.448 1.00 93.44 430 ASP A C 1
ATOM 3391 O O . ASP A 1 430 ? 2.548 -17.103 -1.656 1.00 93.44 430 ASP A O 1
ATOM 3395 N N . MET A 1 431 ? 1.690 -18.380 -3.302 1.00 89.38 431 MET A N 1
ATOM 3396 C CA . MET A 1 431 ? 0.378 -17.722 -3.357 1.00 89.38 431 MET A CA 1
ATOM 3397 C C . MET A 1 431 ? -0.319 -17.721 -1.983 1.00 89.38 431 MET A C 1
ATOM 3399 O O . MET A 1 431 ? -0.736 -16.680 -1.477 1.00 89.38 431 MET A O 1
ATOM 3403 N N . SER A 1 432 ? -0.367 -18.879 -1.317 1.00 88.94 432 SER A N 1
ATOM 3404 C CA . SER A 1 432 ? -0.993 -19.023 0.007 1.00 88.94 432 SER A CA 1
ATOM 3405 C C . SER A 1 432 ? -0.238 -18.273 1.114 1.00 88.94 432 SER A C 1
ATOM 3407 O O . SER A 1 432 ? -0.822 -17.853 2.114 1.00 88.94 432 SER A O 1
ATOM 3409 N N . ALA A 1 433 ? 1.085 -18.135 0.999 1.00 90.44 433 ALA A N 1
ATOM 3410 C CA . ALA A 1 433 ? 1.900 -17.415 1.973 1.00 90.44 433 ALA A CA 1
ATOM 3411 C C . ALA A 1 433 ? 1.669 -15.899 1.915 1.00 90.44 433 ALA A C 1
ATOM 3413 O O . ALA A 1 433 ? 1.657 -15.266 2.971 1.00 90.44 433 ALA A O 1
ATOM 3414 N N . VAL A 1 434 ? 1.410 -15.337 0.731 1.00 85.38 434 VAL A N 1
ATOM 3415 C CA . VAL A 1 434 ? 1.043 -13.920 0.582 1.00 85.38 434 VAL A CA 1
ATOM 3416 C C . VAL A 1 434 ? -0.274 -13.616 1.311 1.00 85.38 434 VAL A C 1
ATOM 3418 O O . VAL A 1 434 ? -0.358 -12.632 2.047 1.00 85.38 434 VAL A O 1
ATOM 3421 N N . ALA A 1 435 ? -1.272 -14.500 1.198 1.00 76.31 435 ALA A N 1
ATOM 3422 C CA . ALA A 1 435 ? -2.584 -14.306 1.817 1.00 76.31 435 ALA A CA 1
ATOM 3423 C C . ALA A 1 435 ? -2.563 -14.330 3.361 1.00 76.31 435 ALA A C 1
ATOM 3425 O O . ALA A 1 435 ? -3.224 -13.523 4.015 1.00 76.31 435 ALA A O 1
ATOM 3426 N N . ARG A 1 436 ? -1.757 -15.211 3.973 1.00 86.31 436 ARG A N 1
ATOM 3427 C CA . ARG A 1 436 ? -1.729 -15.420 5.438 1.00 86.31 436 ARG A CA 1
ATOM 3428 C C . ARG A 1 436 ? -1.164 -14.252 6.254 1.00 86.31 436 ARG A C 1
ATOM 3430 O O . ARG A 1 436 ? -1.276 -14.263 7.480 1.00 86.31 436 ARG A O 1
ATOM 3437 N N . ASN A 1 437 ? -0.545 -13.258 5.618 1.00 87.06 437 ASN A N 1
ATOM 3438 C CA . ASN A 1 437 ? 0.145 -12.188 6.339 1.00 87.06 437 ASN A CA 1
ATOM 3439 C C . ASN A 1 437 ? -0.819 -11.260 7.106 1.00 87.06 437 ASN A C 1
ATOM 3441 O O . ASN A 1 437 ? -0.531 -10.874 8.236 1.00 87.06 437 ASN A O 1
ATOM 3445 N N . VAL A 1 438 ? -1.998 -10.976 6.541 1.00 89.81 438 VAL A N 1
ATOM 3446 C CA . VAL A 1 438 ? -3.024 -10.120 7.176 1.00 89.81 438 VAL A CA 1
ATOM 3447 C C . VAL A 1 438 ? -3.597 -10.790 8.424 1.00 89.81 438 VAL A C 1
ATOM 3449 O O . VAL A 1 438 ? -3.654 -10.185 9.489 1.00 89.81 438 VAL A O 1
ATOM 3452 N N . VAL A 1 439 ? -3.925 -12.080 8.317 1.00 90.31 439 VAL A N 1
ATOM 3453 C CA . VAL A 1 439 ? -4.423 -12.914 9.424 1.00 90.31 439 VAL A CA 1
ATOM 3454 C C . VAL A 1 439 ? -3.420 -12.954 10.583 1.00 90.31 439 VAL A C 1
ATOM 3456 O O . VAL A 1 439 ? -3.802 -12.875 11.751 1.00 90.31 439 VAL A O 1
ATOM 3459 N N . ARG A 1 440 ? -2.117 -13.023 10.276 1.00 92.50 440 ARG A N 1
ATOM 3460 C CA . ARG A 1 440 ? -1.064 -12.931 11.295 1.00 92.50 440 ARG A CA 1
ATOM 3461 C C . ARG A 1 440 ? -1.087 -11.578 12.010 1.00 92.50 440 ARG A C 1
ATOM 3463 O O . ARG A 1 440 ? -1.044 -11.568 13.236 1.00 92.50 440 ARG A O 1
ATOM 3470 N N . HIS A 1 441 ? -1.177 -10.469 11.275 1.00 93.62 441 HIS A N 1
ATOM 3471 C CA . HIS A 1 441 ? -1.234 -9.132 11.873 1.00 93.62 441 HIS A CA 1
ATOM 3472 C C . HIS A 1 441 ? -2.485 -8.913 12.727 1.00 93.62 441 HIS A C 1
ATOM 3474 O O . HIS A 1 441 ? -2.385 -8.304 13.788 1.00 93.62 441 HIS A O 1
ATOM 3480 N N . LEU A 1 442 ? -3.629 -9.478 12.334 1.00 92.00 442 LEU A N 1
ATOM 3481 C CA . LEU A 1 442 ? -4.837 -9.477 13.159 1.00 92.00 442 LEU A CA 1
ATOM 3482 C C . LEU A 1 442 ? -4.617 -10.224 14.486 1.00 92.00 442 LEU A C 1
ATOM 3484 O O . LEU A 1 442 ? -4.944 -9.713 15.555 1.00 92.00 442 LEU A O 1
ATOM 3488 N N . GLY A 1 443 ? -3.983 -11.400 14.443 1.00 92.00 443 GLY A N 1
ATOM 3489 C CA . GLY A 1 443 ? -3.603 -12.130 15.655 1.00 92.00 443 GLY A CA 1
ATOM 3490 C C . GLY A 1 443 ? -2.626 -11.354 16.545 1.00 92.00 443 GLY A C 1
ATOM 3491 O O . GLY A 1 443 ? -2.803 -11.312 17.761 1.00 92.00 443 GLY A O 1
ATOM 3492 N N . GLU A 1 444 ? -1.620 -10.710 15.949 1.00 93.75 444 GLU A N 1
ATOM 3493 C CA . GLU A 1 444 ? -0.665 -9.856 16.663 1.00 93.75 444 GLU A CA 1
ATOM 3494 C C . GLU A 1 444 ? -1.342 -8.651 17.317 1.00 93.75 444 GLU A C 1
ATOM 3496 O O . GLU A 1 444 ? -0.986 -8.322 18.445 1.00 93.75 444 GLU A O 1
ATOM 3501 N N . ALA A 1 445 ? -2.309 -8.026 16.639 1.00 94.44 445 ALA A N 1
ATOM 3502 C CA . ALA A 1 445 ? -3.085 -6.905 17.158 1.00 94.44 445 ALA A CA 1
ATOM 3503 C C . ALA A 1 445 ? -3.922 -7.314 18.383 1.00 94.44 445 ALA A C 1
ATOM 3505 O O . ALA A 1 445 ? -3.875 -6.656 19.422 1.00 94.44 445 ALA A O 1
ATOM 3506 N N . ILE A 1 446 ? -4.602 -8.466 18.314 1.00 92.56 446 ILE A N 1
ATOM 3507 C CA . ILE A 1 446 ? -5.381 -9.006 19.441 1.00 92.56 446 ILE A CA 1
ATOM 3508 C C . ILE A 1 446 ? -4.507 -9.242 20.675 1.00 92.56 446 ILE A C 1
ATOM 3510 O O . ILE A 1 446 ? -4.939 -8.997 21.800 1.00 92.56 446 ILE A O 1
ATOM 3514 N N . GLU A 1 447 ? -3.264 -9.690 20.488 1.00 92.25 447 GLU A N 1
ATOM 3515 C CA . GLU A 1 447 ? -2.326 -9.892 21.596 1.00 92.25 447 GLU A CA 1
ATOM 3516 C C . GLU A 1 447 ? -1.889 -8.598 22.298 1.00 92.25 447 GLU A C 1
ATOM 3518 O O . GLU A 1 447 ? -1.347 -8.687 23.403 1.00 92.25 447 GLU A O 1
ATOM 3523 N N . GLN A 1 448 ? -2.068 -7.425 21.681 1.00 93.81 448 GLN A N 1
ATOM 3524 C CA . GLN A 1 448 ? -1.672 -6.142 22.280 1.00 93.81 448 GLN A CA 1
ATOM 3525 C C . GLN A 1 448 ? -2.793 -5.509 23.103 1.00 93.81 448 GLN A C 1
ATOM 3527 O O . GLN A 1 448 ? -2.511 -4.653 23.940 1.00 93.81 448 GLN A O 1
ATOM 3532 N N . ILE A 1 449 ? -4.042 -5.948 22.917 1.00 93.38 449 ILE A N 1
ATOM 3533 C CA . ILE A 1 449 ? -5.187 -5.432 23.669 1.00 93.38 449 ILE A CA 1
ATOM 3534 C C . ILE A 1 449 ? -5.125 -5.948 25.121 1.00 93.38 449 ILE A C 1
ATOM 3536 O O . ILE A 1 449 ? -5.095 -7.165 25.347 1.00 93.38 449 ILE A O 1
ATOM 3540 N N . PRO A 1 450 ? -5.122 -5.058 26.133 1.00 92.00 450 PRO A N 1
ATOM 3541 C CA . PRO A 1 450 ? -5.092 -5.462 27.530 1.00 92.00 450 PRO A CA 1
ATOM 3542 C C . PRO A 1 450 ? -6.349 -6.231 27.951 1.00 92.00 450 PRO A C 1
ATOM 3544 O O . PRO A 1 450 ? -7.461 -5.988 27.482 1.00 92.00 450 PRO A O 1
ATOM 3547 N N . HIS A 1 451 ? -6.188 -7.146 28.906 1.00 90.06 451 HIS A N 1
ATOM 3548 C CA . HIS A 1 451 ? -7.321 -7.869 29.481 1.00 90.06 451 HIS A CA 1
ATOM 3549 C C . HIS A 1 451 ? -8.317 -6.915 30.152 1.00 90.06 451 HIS A C 1
ATOM 3551 O O . HIS A 1 451 ? -7.928 -6.090 30.977 1.00 90.06 451 HIS A O 1
ATOM 3557 N N . GLY A 1 452 ? -9.607 -7.100 29.859 1.00 86.19 452 GLY A N 1
ATOM 3558 C CA . GLY A 1 452 ? -10.689 -6.286 30.421 1.00 86.19 452 GLY A CA 1
ATOM 3559 C C . GLY A 1 452 ? -10.956 -4.975 29.679 1.00 86.19 452 GLY A C 1
ATOM 3560 O O . GLY A 1 452 ? -11.870 -4.254 30.069 1.00 86.19 452 GLY A O 1
ATOM 3561 N N . GLU A 1 453 ? -10.203 -4.683 28.619 1.00 91.06 453 GLU A N 1
ATOM 3562 C CA . GLU A 1 453 ? -10.459 -3.556 27.724 1.00 91.06 453 GLU A CA 1
ATOM 3563 C C . GLU A 1 453 ? -11.127 -4.031 26.427 1.00 91.06 453 GLU A C 1
ATOM 3565 O O . GLU A 1 453 ? -11.015 -5.200 26.039 1.00 91.06 453 GLU A O 1
ATOM 3570 N N . VAL A 1 454 ? -11.833 -3.114 25.768 1.00 91.31 454 VAL A N 1
ATOM 3571 C CA . VAL A 1 454 ? -12.417 -3.327 24.442 1.00 91.31 454 VAL A CA 1
ATOM 3572 C C . VAL A 1 454 ? -11.434 -2.816 23.395 1.00 91.31 454 VAL A C 1
ATOM 3574 O O . VAL A 1 454 ? -11.005 -1.666 23.462 1.00 91.31 454 VAL A O 1
ATOM 3577 N N . GLY A 1 455 ? -11.067 -3.658 22.434 1.00 93.44 455 GLY A N 1
ATOM 3578 C CA . GLY A 1 455 ? -10.147 -3.283 21.365 1.00 93.44 455 GLY A CA 1
ATOM 3579 C C . GLY A 1 455 ? -10.832 -3.060 20.024 1.00 93.44 455 GLY A C 1
ATOM 3580 O O . GLY A 1 455 ? -11.601 -3.900 19.571 1.00 93.44 455 GLY A O 1
ATOM 3581 N N . ILE A 1 456 ? -10.504 -1.952 19.370 1.00 95.69 456 ILE A N 1
ATOM 3582 C CA . ILE A 1 456 ? -10.838 -1.681 17.971 1.00 95.69 456 ILE A CA 1
ATOM 3583 C C . ILE A 1 456 ? -9.572 -1.912 17.148 1.00 95.69 456 ILE A C 1
ATOM 3585 O O . ILE A 1 456 ? -8.535 -1.312 17.424 1.00 95.69 456 ILE A O 1
ATOM 3589 N N . ILE A 1 457 ? -9.617 -2.809 16.172 1.00 96.00 457 ILE A N 1
ATOM 3590 C CA . ILE A 1 457 ? -8.429 -3.192 15.407 1.00 96.00 457 ILE A CA 1
ATOM 3591 C C . ILE A 1 457 ? -8.497 -2.591 14.011 1.00 96.00 457 ILE A C 1
ATOM 3593 O O . ILE A 1 457 ? -9.508 -2.709 13.336 1.00 96.00 457 ILE A O 1
ATOM 3597 N N . TYR A 1 458 ? -7.387 -2.022 13.559 1.00 97.62 458 TYR A N 1
ATOM 3598 C CA . TYR A 1 458 ? -7.209 -1.508 12.210 1.00 97.62 458 TYR A CA 1
ATOM 3599 C C . TYR A 1 458 ? -6.039 -2.218 11.548 1.00 97.62 458 TYR A C 1
ATOM 3601 O O . TYR A 1 458 ? -4.896 -2.075 11.988 1.00 97.62 458 TYR A O 1
ATOM 3609 N N . ILE A 1 459 ? -6.293 -2.946 10.462 1.00 97.06 459 ILE A N 1
ATOM 3610 C CA . ILE A 1 459 ? -5.252 -3.610 9.672 1.00 97.06 459 ILE A CA 1
ATOM 3611 C C . ILE A 1 459 ? -5.207 -3.013 8.269 1.00 97.06 459 ILE A C 1
ATOM 3613 O O . ILE A 1 459 ? -6.074 -3.277 7.450 1.00 97.06 459 ILE A O 1
ATOM 3617 N N . GLY A 1 460 ? -4.158 -2.263 7.961 1.00 96.31 460 GLY A N 1
ATOM 3618 C CA . GLY A 1 460 ? -3.914 -1.770 6.615 1.00 96.31 460 GLY A CA 1
ATOM 3619 C C . GLY A 1 460 ? -3.033 -2.739 5.831 1.00 96.31 460 GLY A C 1
ATOM 3620 O O . GLY A 1 460 ? -2.075 -3.295 6.379 1.00 96.31 460 GLY A O 1
ATOM 3621 N N . TYR A 1 461 ? -3.265 -2.901 4.532 1.00 95.38 461 TYR A N 1
ATOM 3622 C CA . TYR A 1 461 ? -2.269 -3.499 3.646 1.00 95.38 461 TYR A CA 1
ATOM 3623 C C . TYR A 1 461 ? -2.353 -2.956 2.227 1.00 95.38 461 TYR A C 1
ATOM 3625 O O . TYR A 1 461 ? -3.427 -2.683 1.704 1.00 95.38 461 TYR A O 1
ATOM 3633 N N . VAL A 1 462 ? -1.191 -2.860 1.589 1.00 93.31 462 VAL A N 1
ATOM 3634 C CA . VAL A 1 462 ? -1.095 -2.548 0.167 1.00 93.31 462 VAL A CA 1
ATOM 3635 C C . VAL A 1 462 ? -1.310 -3.821 -0.638 1.00 93.31 462 VAL A C 1
ATOM 3637 O O . VAL A 1 462 ? -0.674 -4.845 -0.367 1.00 93.31 462 VAL A O 1
ATOM 3640 N N . ASP A 1 463 ? -2.210 -3.757 -1.610 1.00 91.19 463 ASP A N 1
ATOM 3641 C CA . ASP A 1 463 ? -2.458 -4.832 -2.551 1.00 91.19 463 ASP A CA 1
ATOM 3642 C C . ASP A 1 463 ? -1.882 -4.492 -3.925 1.00 91.19 463 ASP A C 1
ATOM 3644 O O . ASP A 1 463 ? -2.354 -3.607 -4.636 1.00 91.19 463 ASP A O 1
ATOM 3648 N N . THR A 1 464 ? -0.812 -5.196 -4.276 1.00 87.56 464 THR A N 1
ATOM 3649 C CA . THR A 1 464 ? -0.149 -5.121 -5.583 1.00 87.56 464 THR A CA 1
ATOM 3650 C C . THR A 1 464 ? -0.371 -6.379 -6.412 1.00 87.56 464 THR A C 1
ATOM 3652 O O . THR A 1 464 ? 0.289 -6.566 -7.432 1.00 87.56 464 THR A O 1
ATOM 3655 N N . LEU A 1 465 ? -1.238 -7.282 -5.957 1.00 85.88 465 LEU A N 1
ATOM 3656 C CA . LEU A 1 465 ? -1.396 -8.597 -6.556 1.00 85.88 465 LEU A CA 1
ATOM 3657 C C . LEU A 1 465 ? -2.333 -8.529 -7.765 1.00 85.88 465 LEU A C 1
ATOM 3659 O O . LEU A 1 465 ? -3.196 -7.659 -7.881 1.00 85.88 465 LEU A O 1
ATOM 3663 N N . ARG A 1 466 ? -2.168 -9.489 -8.675 1.00 88.50 466 ARG A N 1
ATOM 3664 C CA . ARG A 1 466 ? -3.118 -9.727 -9.770 1.00 88.50 466 ARG A CA 1
ATOM 3665 C C . ARG A 1 466 ? -4.475 -10.194 -9.238 1.00 88.50 466 ARG A C 1
ATOM 3667 O O . ARG A 1 466 ? -4.516 -10.896 -8.224 1.00 88.50 466 ARG A O 1
ATOM 3674 N N . VAL A 1 467 ? -5.545 -9.924 -9.993 1.00 87.62 467 VAL A N 1
ATOM 3675 C CA . VAL A 1 467 ? -6.960 -10.154 -9.619 1.00 87.62 467 VAL A CA 1
ATOM 3676 C C . VAL A 1 467 ? -7.199 -11.486 -8.933 1.00 87.62 467 VAL A C 1
ATOM 3678 O O . VAL A 1 467 ? -7.685 -11.524 -7.806 1.00 87.62 467 VAL A O 1
ATOM 3681 N N . ALA A 1 468 ? -6.773 -12.582 -9.556 1.00 85.38 468 ALA A N 1
ATOM 3682 C CA . ALA A 1 468 ? -7.004 -13.913 -9.009 1.00 85.38 468 ALA A CA 1
ATOM 3683 C C . ALA A 1 468 ? -6.390 -14.118 -7.610 1.00 85.38 468 ALA A C 1
ATOM 3685 O O . ALA A 1 468 ? -7.005 -14.744 -6.751 1.00 85.38 468 ALA A O 1
ATOM 3686 N N . LEU A 1 469 ? -5.180 -13.604 -7.371 1.00 87.62 469 LEU A N 1
ATOM 3687 C CA . LEU A 1 469 ? -4.485 -13.777 -6.095 1.00 87.62 469 LEU A CA 1
ATOM 3688 C C . LEU A 1 469 ? -4.988 -12.785 -5.040 1.00 87.62 469 LEU A C 1
ATOM 3690 O O . LEU A 1 469 ? -5.076 -13.122 -3.860 1.00 87.62 469 LEU A O 1
ATOM 3694 N N . ALA A 1 470 ? -5.328 -11.579 -5.479 1.00 88.88 470 ALA A N 1
ATOM 3695 C CA . ALA A 1 470 ? -5.885 -10.528 -4.652 1.00 88.88 470 ALA A CA 1
ATOM 3696 C C . ALA A 1 470 ? -7.264 -10.953 -4.095 1.00 88.88 470 ALA A C 1
ATOM 3698 O O . ALA A 1 470 ? -7.503 -10.886 -2.890 1.00 88.88 470 ALA A O 1
ATOM 3699 N N . ASP A 1 471 ? -8.142 -11.488 -4.948 1.00 89.12 471 ASP A N 1
ATOM 3700 C CA . ASP A 1 471 ? -9.455 -12.003 -4.541 1.00 89.12 471 ASP A CA 1
ATOM 3701 C C . ASP A 1 471 ? -9.331 -13.254 -3.657 1.00 89.12 471 ASP A C 1
ATOM 3703 O O . ASP A 1 471 ? -9.972 -13.324 -2.610 1.00 89.12 471 ASP A O 1
ATOM 3707 N N . GLN A 1 472 ? -8.433 -14.192 -3.990 1.00 87.69 472 GLN A N 1
ATOM 3708 C CA . GLN A 1 472 ? -8.154 -15.358 -3.141 1.00 87.69 472 GLN A CA 1
ATOM 3709 C C . GLN A 1 472 ? -7.656 -14.950 -1.744 1.00 87.69 472 GLN A C 1
ATOM 3711 O O . GLN A 1 472 ? -7.990 -15.580 -0.739 1.00 87.69 472 GLN A O 1
ATOM 3716 N N . ARG A 1 473 ? -6.832 -13.899 -1.657 1.00 89.06 473 ARG A N 1
ATOM 3717 C CA . ARG A 1 473 ? -6.385 -13.343 -0.377 1.00 89.06 473 ARG A CA 1
ATOM 3718 C C . ARG A 1 473 ? -7.555 -12.778 0.417 1.00 89.06 473 ARG A C 1
ATOM 3720 O O . ARG A 1 473 ? -7.621 -13.028 1.616 1.00 89.06 473 ARG A O 1
ATOM 3727 N N . THR A 1 474 ? -8.462 -12.056 -0.231 1.00 90.00 474 THR A N 1
ATOM 3728 C CA . THR A 1 474 ? -9.673 -11.524 0.402 1.00 90.00 474 THR A CA 1
ATOM 3729 C C . THR A 1 474 ? -10.587 -12.632 0.911 1.00 90.00 474 THR A C 1
ATOM 3731 O O . THR A 1 474 ? -11.009 -12.563 2.062 1.00 90.00 474 THR A O 1
ATOM 3734 N N . GLU A 1 475 ? -10.813 -13.692 0.130 1.00 89.44 475 GLU A N 1
ATOM 3735 C CA . GLU A 1 475 ? -11.533 -14.890 0.591 1.00 89.44 475 GLU A CA 1
ATOM 3736 C C . GLU A 1 475 ? -10.858 -15.498 1.822 1.00 89.44 475 GLU A C 1
ATOM 3738 O O . GLU A 1 475 ? -11.498 -15.683 2.852 1.00 89.44 475 GLU A O 1
ATOM 3743 N N . GLY A 1 476 ? -9.540 -15.717 1.765 1.00 8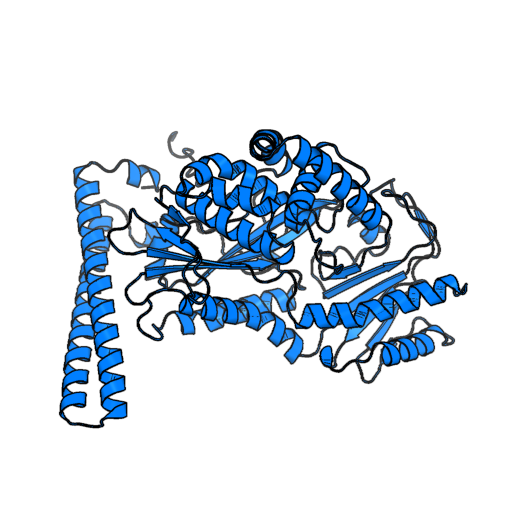7.81 476 GLY A N 1
ATOM 3744 C CA . GLY A 1 476 ? -8.789 -16.282 2.886 1.00 87.81 476 GLY A CA 1
ATOM 3745 C C . GLY A 1 476 ? -8.784 -15.403 4.141 1.00 87.81 476 GLY A C 1
ATOM 3746 O O . GLY A 1 476 ? -8.705 -15.928 5.250 1.00 87.81 476 GLY A O 1
ATOM 3747 N N . ILE A 1 477 ? -8.872 -14.077 3.986 1.00 88.56 477 ILE A N 1
ATOM 3748 C CA . ILE A 1 477 ? -9.082 -13.153 5.103 1.00 88.56 477 ILE A CA 1
ATOM 3749 C C . ILE A 1 477 ? -10.477 -13.383 5.677 1.00 88.56 477 ILE A C 1
ATOM 3751 O O . ILE A 1 477 ? -10.560 -13.712 6.855 1.00 88.56 477 ILE A O 1
ATOM 3755 N N . ILE A 1 478 ? -11.529 -13.268 4.856 1.00 88.44 478 ILE A N 1
ATOM 3756 C CA . ILE A 1 478 ? -12.939 -13.404 5.260 1.00 88.44 478 ILE A CA 1
ATOM 3757 C C . ILE A 1 478 ? -13.186 -14.734 5.976 1.00 88.44 478 ILE A C 1
ATOM 3759 O O . ILE A 1 478 ? -13.773 -14.742 7.056 1.00 88.44 478 ILE A O 1
ATOM 3763 N N . ASP A 1 479 ? -12.674 -15.835 5.428 1.00 87.38 479 ASP A N 1
ATOM 3764 C CA . ASP A 1 479 ? -12.801 -17.175 6.002 1.00 87.38 479 ASP A CA 1
ATOM 3765 C C . ASP A 1 479 ? -12.122 -17.300 7.375 1.00 87.38 479 ASP A C 1
ATOM 3767 O O . ASP A 1 479 ? -12.565 -18.078 8.220 1.00 87.38 479 ASP A O 1
ATOM 3771 N N . ALA A 1 480 ? -11.060 -16.526 7.623 1.00 86.00 480 ALA A N 1
ATOM 3772 C CA . ALA A 1 480 ? -10.340 -16.531 8.892 1.00 86.00 480 ALA A CA 1
ATOM 3773 C C . ALA A 1 480 ? -10.973 -15.617 9.956 1.00 86.00 480 ALA A C 1
ATOM 3775 O O . ALA A 1 480 ? -10.743 -15.836 11.147 1.00 86.00 480 ALA A O 1
ATOM 3776 N N . LEU A 1 481 ? -11.770 -14.608 9.575 1.00 84.69 481 LEU A N 1
ATOM 3777 C CA . LEU A 1 481 ? -12.357 -13.633 10.514 1.00 84.69 481 LEU A CA 1
ATOM 3778 C C . LEU A 1 481 ? -13.194 -14.274 11.637 1.00 84.69 481 LEU A C 1
ATOM 3780 O O . LEU A 1 481 ? -13.003 -13.888 12.796 1.00 84.69 481 LEU A O 1
ATOM 3784 N N . PRO A 1 482 ? -14.053 -15.285 11.376 1.00 83.19 482 PRO A N 1
ATOM 3785 C CA . PRO A 1 482 ? -14.823 -15.943 12.432 1.00 83.19 482 PRO A CA 1
ATOM 3786 C C . PRO A 1 482 ? -13.955 -16.568 13.534 1.00 83.19 482 PRO A C 1
ATOM 3788 O O . PRO A 1 482 ? -14.384 -16.648 14.685 1.00 83.19 482 PRO A O 1
ATOM 3791 N N . GLU A 1 483 ? -12.717 -16.975 13.227 1.00 82.62 483 GLU A N 1
ATOM 3792 C CA . GLU A 1 483 ? -11.804 -17.566 14.215 1.00 82.62 483 GLU A CA 1
ATOM 3793 C C . GLU A 1 483 ? -11.300 -16.553 15.256 1.00 82.62 483 GLU A C 1
ATOM 3795 O O . GLU A 1 483 ? -10.837 -16.951 16.332 1.00 82.62 483 GLU A O 1
ATOM 3800 N N . PHE A 1 484 ? -11.392 -15.255 14.953 1.00 76.88 484 PHE A N 1
ATOM 3801 C CA . PHE A 1 484 ? -10.969 -14.169 15.838 1.00 76.88 484 PHE A CA 1
ATOM 3802 C C . PHE A 1 484 ? -12.102 -13.623 16.706 1.00 76.88 484 PHE A C 1
ATOM 3804 O O . PHE A 1 484 ? -11.832 -13.161 17.814 1.00 76.88 484 PHE A O 1
ATOM 3811 N N . GLY A 1 485 ? -13.358 -13.758 16.263 1.00 65.56 485 GLY A N 1
ATOM 3812 C CA . GLY A 1 485 ? -14.536 -13.363 17.046 1.00 65.56 485 GLY A CA 1
ATOM 3813 C C . GLY A 1 485 ? -14.726 -14.184 18.328 1.00 65.56 485 GLY A C 1
ATOM 3814 O O . GLY A 1 485 ? -15.404 -13.758 19.261 1.00 65.56 485 GLY A O 1
ATOM 3815 N N . HIS A 1 486 ? -14.093 -15.357 18.428 1.00 61.88 486 HIS A N 1
ATOM 3816 C CA . HIS A 1 486 ? -14.098 -16.157 19.647 1.00 61.88 486 HIS A CA 1
ATOM 3817 C C . HIS A 1 486 ? -12.922 -15.783 20.552 1.00 61.88 486 HIS A C 1
ATOM 3819 O O . HIS A 1 486 ? -11.784 -16.195 20.332 1.00 61.88 486 HIS A O 1
ATOM 3825 N N . THR A 1 487 ? -13.244 -15.023 21.602 1.00 58.38 487 THR A N 1
ATOM 3826 C CA . THR A 1 487 ? -12.404 -14.522 22.702 1.00 58.38 487 THR A CA 1
ATOM 3827 C C . THR A 1 487 ? -11.285 -15.482 23.132 1.00 58.38 487 THR A C 1
ATOM 3829 O O . THR A 1 487 ? -11.374 -16.182 24.150 1.00 58.38 487 THR A O 1
ATOM 3832 N N . LYS A 1 488 ? -10.160 -15.500 22.411 1.00 58.16 488 LYS A N 1
ATOM 3833 C CA . LYS A 1 488 ? -8.939 -16.120 22.921 1.00 58.16 488 LYS A CA 1
ATOM 3834 C C . LYS A 1 488 ? -8.466 -15.251 24.084 1.00 58.16 488 LYS A C 1
ATOM 3836 O O . LYS A 1 488 ? -7.985 -14.146 23.894 1.00 58.16 488 LYS A O 1
ATOM 3841 N N . ARG A 1 489 ? -8.555 -15.795 25.304 1.00 64.62 489 ARG A N 1
ATOM 3842 C CA . ARG A 1 489 ? -7.951 -15.232 26.532 1.00 64.62 489 ARG A CA 1
ATOM 3843 C C . ARG A 1 489 ? -8.653 -13.998 27.131 1.00 64.62 489 ARG A C 1
ATOM 3845 O O . ARG A 1 489 ? -8.012 -13.260 27.866 1.00 64.62 489 ARG A O 1
ATOM 3852 N N . GLY A 1 490 ? -9.954 -13.812 26.906 1.00 72.38 490 GLY A N 1
ATOM 3853 C CA . GLY A 1 490 ? -10.728 -12.751 27.574 1.00 72.38 490 GLY A CA 1
ATOM 3854 C C . GLY A 1 490 ? -10.389 -11.326 27.130 1.00 72.38 490 GLY A C 1
ATOM 3855 O O . GLY A 1 490 ? -10.590 -10.378 27.886 1.00 72.38 490 GLY A O 1
ATOM 3856 N N . VAL A 1 491 ? -9.850 -11.205 25.918 1.00 80.94 491 VAL A N 1
ATOM 3857 C CA . VAL A 1 491 ? -9.779 -9.965 25.144 1.00 80.94 491 VAL A CA 1
ATOM 3858 C C . VAL A 1 491 ? -11.058 -9.874 24.312 1.00 80.94 491 VAL A C 1
ATOM 3860 O O . VAL A 1 491 ? -11.449 -10.875 23.706 1.00 80.94 491 VAL A O 1
ATOM 3863 N N . LEU A 1 492 ? -11.702 -8.706 24.306 1.00 83.25 492 LEU A N 1
ATOM 3864 C CA . LEU A 1 492 ? -12.885 -8.419 23.496 1.00 83.25 492 LEU A CA 1
ATOM 3865 C C . LEU A 1 492 ? -12.481 -7.440 22.389 1.00 83.25 492 LEU A C 1
ATOM 3867 O O . LEU A 1 492 ? -12.128 -6.301 22.682 1.00 83.25 492 LEU A O 1
ATOM 3871 N N . ALA A 1 493 ? -12.517 -7.894 21.137 1.00 89.56 493 ALA A N 1
ATOM 3872 C CA . ALA A 1 493 ? -12.258 -7.070 19.959 1.00 89.56 493 ALA A CA 1
ATOM 3873 C C . ALA A 1 493 ? -13.504 -7.076 19.057 1.00 89.56 493 ALA A C 1
ATOM 3875 O O . ALA A 1 493 ? -13.550 -7.845 18.100 1.00 89.56 493 ALA A O 1
ATOM 3876 N N . PRO A 1 494 ? -14.544 -6.294 19.402 1.00 87.06 494 PRO A N 1
ATOM 3877 C CA . PRO A 1 494 ? -15.837 -6.326 18.717 1.00 87.06 494 PRO A CA 1
ATOM 3878 C C . PRO A 1 494 ? -15.787 -5.619 17.357 1.00 87.06 494 PRO A C 1
ATOM 3880 O O . PRO A 1 494 ? -16.729 -5.679 16.575 1.00 87.06 494 PRO A O 1
ATOM 3883 N N . MET A 1 495 ? -14.695 -4.904 17.076 1.00 90.75 495 MET A N 1
ATOM 3884 C CA . MET A 1 495 ? -14.473 -4.268 15.793 1.00 90.75 495 MET A CA 1
ATOM 3885 C C . MET A 1 495 ? -13.063 -4.550 15.302 1.00 90.75 495 MET A C 1
ATOM 3887 O O . MET A 1 495 ? -12.080 -4.274 15.992 1.00 90.75 495 MET A O 1
ATOM 3891 N N . ALA A 1 496 ? -12.981 -5.062 14.083 1.00 92.44 496 ALA A N 1
ATOM 3892 C CA . ALA A 1 496 ? -11.772 -5.060 13.292 1.00 92.44 496 ALA A CA 1
ATOM 3893 C C . ALA A 1 496 ? -12.121 -4.510 11.908 1.00 92.44 496 ALA A C 1
ATOM 3895 O O . ALA A 1 496 ? -13.118 -4.915 11.315 1.00 92.44 496 ALA A O 1
ATOM 3896 N N . GLU A 1 497 ? -11.315 -3.584 11.416 1.00 94.19 497 GLU A N 1
ATOM 3897 C CA . GLU A 1 497 ? -11.429 -3.003 10.087 1.00 94.19 497 GLU A CA 1
ATOM 3898 C C . GLU A 1 497 ? -10.157 -3.321 9.309 1.00 94.19 497 GLU A C 1
ATOM 3900 O O . GLU A 1 497 ? -9.043 -3.173 9.825 1.00 94.19 497 GLU A O 1
ATOM 3905 N N . ILE A 1 498 ? -10.316 -3.828 8.088 1.00 95.12 498 ILE A N 1
ATOM 3906 C CA . ILE A 1 498 ? -9.186 -4.192 7.236 1.00 95.12 498 ILE A CA 1
ATOM 3907 C C . ILE A 1 498 ? -9.185 -3.278 6.013 1.00 95.12 498 ILE A C 1
ATOM 3909 O O . ILE A 1 498 ? -9.935 -3.487 5.061 1.00 95.12 498 ILE A O 1
ATOM 3913 N N . ASN A 1 499 ? -8.291 -2.293 6.032 1.00 95.25 499 ASN A N 1
ATOM 3914 C CA . ASN A 1 499 ? -8.105 -1.295 4.987 1.00 95.25 499 ASN A CA 1
ATOM 3915 C C . ASN A 1 499 ? -7.174 -1.839 3.896 1.00 95.25 499 ASN A C 1
ATOM 3917 O O . ASN A 1 499 ? -5.946 -1.881 4.029 1.00 95.25 499 ASN A O 1
ATOM 3921 N N . ARG A 1 500 ? -7.768 -2.283 2.792 1.00 94.38 500 ARG A N 1
ATOM 3922 C CA . ARG A 1 500 ? -7.075 -2.749 1.590 1.00 94.38 500 ARG A CA 1
ATOM 3923 C C . ARG A 1 500 ? -6.794 -1.562 0.670 1.00 94.38 500 ARG A C 1
ATOM 3925 O O . ARG A 1 500 ? -7.717 -0.872 0.248 1.00 94.38 500 ARG A O 1
ATOM 3932 N N . LEU A 1 501 ? -5.522 -1.342 0.354 1.00 94.12 501 LEU A N 1
ATOM 3933 C CA . LEU A 1 501 ? -5.034 -0.173 -0.376 1.00 94.12 501 LEU A CA 1
ATOM 3934 C C . LEU A 1 501 ? -4.580 -0.570 -1.779 1.00 94.12 501 LEU A C 1
ATOM 3936 O O . LEU A 1 501 ? -3.649 -1.363 -1.917 1.00 94.12 501 LEU A O 1
ATOM 3940 N N . TYR A 1 502 ? -5.182 0.026 -2.803 1.00 92.62 502 TYR A N 1
ATOM 3941 C CA . TYR A 1 502 ? -4.855 -0.185 -4.212 1.00 92.62 502 TYR A CA 1
ATOM 3942 C C . TYR A 1 502 ? -4.222 1.065 -4.806 1.00 92.62 502 TYR A C 1
ATOM 3944 O O . TYR A 1 502 ? -4.916 1.917 -5.370 1.00 92.62 502 TYR A O 1
ATOM 3952 N N . PRO A 1 503 ? -2.899 1.210 -4.662 1.00 92.69 503 PRO A N 1
ATOM 3953 C CA . PRO A 1 503 ? -2.181 2.279 -5.323 1.00 92.69 503 PRO A CA 1
ATOM 3954 C C . PRO A 1 503 ? -2.289 2.098 -6.835 1.00 92.69 503 PRO A C 1
ATOM 3956 O O . PRO A 1 503 ? -1.907 1.059 -7.380 1.00 92.69 503 PRO A O 1
ATOM 3959 N N . HIS A 1 504 ? -2.767 3.134 -7.507 1.00 90.19 504 HIS A N 1
ATOM 3960 C CA . HIS A 1 504 ? -2.977 3.144 -8.941 1.00 90.19 504 HIS A CA 1
ATOM 3961 C C . HIS A 1 504 ? -2.254 4.331 -9.585 1.00 90.19 504 HIS A C 1
ATOM 3963 O O . HIS A 1 504 ? -2.095 5.402 -9.001 1.00 90.19 504 HIS A O 1
ATOM 3969 N N . VAL A 1 505 ? -1.774 4.123 -10.808 1.00 90.88 505 VAL A N 1
ATOM 3970 C CA . VAL A 1 505 ? -1.169 5.169 -11.631 1.00 90.88 505 VAL A CA 1
ATOM 3971 C C . VAL A 1 505 ? -2.117 5.400 -12.791 1.00 90.88 505 VAL A C 1
ATOM 3973 O O . VAL A 1 505 ? -2.329 4.489 -13.586 1.00 90.88 505 VAL A O 1
ATOM 3976 N N . SER A 1 506 ? -2.674 6.602 -12.910 1.00 90.12 506 SER A N 1
ATOM 3977 C CA . SER A 1 506 ? -3.481 6.953 -14.084 1.00 90.12 506 SER A CA 1
ATOM 3978 C C . SER A 1 506 ? -2.664 6.861 -15.377 1.00 90.12 506 SER A C 1
ATOM 3980 O O . SER A 1 506 ? -1.431 6.850 -15.363 1.00 90.12 506 SER A O 1
ATOM 3982 N N . GLU A 1 507 ? -3.356 6.876 -16.516 1.00 88.31 507 GLU A N 1
ATOM 3983 C CA . GLU A 1 507 ? -2.775 6.780 -17.860 1.00 88.31 507 GLU A CA 1
ATOM 3984 C C . GLU A 1 507 ? -1.516 7.657 -18.060 1.00 88.31 507 GLU A C 1
ATOM 3986 O O . GLU A 1 507 ? -0.495 7.200 -18.589 1.00 88.31 507 GLU A O 1
ATOM 3991 N N . TYR A 1 508 ? -1.555 8.896 -17.555 1.00 89.88 508 TYR A N 1
ATOM 3992 C CA . TYR A 1 508 ? -0.496 9.901 -17.715 1.00 89.88 508 TYR A CA 1
ATOM 3993 C C . TYR A 1 508 ? 0.442 10.035 -16.507 1.00 89.88 508 TYR A C 1
ATOM 3995 O O . TYR A 1 508 ? 1.353 10.871 -16.513 1.00 89.88 508 TYR A O 1
ATOM 4003 N N . GLY A 1 509 ? 0.276 9.192 -15.487 1.00 90.81 509 GLY A N 1
ATOM 4004 C CA . GLY A 1 509 ? 1.158 9.167 -14.326 1.00 90.81 509 GLY A CA 1
ATOM 4005 C C . GLY A 1 509 ? 0.669 9.937 -13.101 1.00 90.81 509 GLY A C 1
ATOM 4006 O O . GLY A 1 509 ? 1.437 10.055 -12.150 1.00 90.81 509 GLY A O 1
ATOM 4007 N N . ALA A 1 510 ? -0.556 10.471 -13.094 1.00 93.38 510 ALA A N 1
ATOM 4008 C CA . ALA A 1 510 ? -1.127 11.041 -11.872 1.00 93.38 510 ALA A CA 1
ATOM 4009 C C . ALA A 1 510 ? -1.375 9.918 -10.845 1.00 93.38 510 ALA A C 1
ATOM 4011 O O . ALA A 1 510 ? -1.850 8.846 -11.249 1.00 93.38 510 ALA A O 1
ATOM 4012 N N . PRO A 1 511 ? -1.015 10.126 -9.566 1.00 95.38 511 PRO A N 1
ATOM 4013 C CA . PRO A 1 511 ? -1.206 9.128 -8.528 1.00 95.38 511 PRO A CA 1
ATOM 4014 C C . PRO A 1 511 ? -2.678 9.027 -8.149 1.00 95.38 511 PRO A C 1
ATOM 4016 O O . PRO A 1 511 ? -3.379 10.030 -8.091 1.00 95.38 511 PRO A O 1
ATOM 4019 N N . ASP A 1 512 ? -3.103 7.817 -7.833 1.00 92.88 512 ASP A N 1
ATOM 4020 C CA . ASP A 1 512 ? -4.440 7.518 -7.350 1.00 92.88 512 ASP A CA 1
ATOM 4021 C C . ASP A 1 512 ? -4.353 6.413 -6.286 1.00 92.88 512 ASP A C 1
ATOM 4023 O O . ASP A 1 512 ? -3.387 5.638 -6.246 1.00 92.88 512 ASP A O 1
ATOM 4027 N N . LEU A 1 513 ? -5.332 6.359 -5.393 1.00 93.38 513 LEU A N 1
ATOM 4028 C CA . LEU A 1 513 ? -5.433 5.330 -4.370 1.00 93.38 513 LEU A CA 1
ATOM 4029 C C . LEU A 1 513 ? -6.892 4.980 -4.145 1.00 93.38 513 LEU A C 1
ATOM 4031 O O . LEU A 1 513 ? -7.665 5.777 -3.621 1.00 93.38 513 LEU A O 1
ATOM 4035 N N . ILE A 1 514 ? -7.224 3.734 -4.458 1.00 92.00 514 ILE A N 1
ATOM 4036 C CA . ILE A 1 514 ? -8.520 3.170 -4.117 1.00 92.00 514 ILE A CA 1
ATOM 4037 C C . ILE A 1 514 ? -8.367 2.441 -2.786 1.00 92.00 514 ILE A C 1
ATOM 4039 O O . ILE A 1 514 ? -7.501 1.579 -2.626 1.00 92.00 514 ILE A O 1
ATOM 4043 N N . GLU A 1 515 ? -9.209 2.780 -1.821 1.00 92.69 515 GLU A N 1
ATOM 4044 C CA . GLU A 1 515 ? -9.293 2.084 -0.544 1.00 92.69 515 GLU A CA 1
ATOM 4045 C C . GLU A 1 515 ? -10.567 1.239 -0.497 1.00 92.69 515 GLU A C 1
ATOM 4047 O O . GLU A 1 515 ? -11.644 1.671 -0.909 1.00 92.69 515 GLU A O 1
ATOM 4052 N N . SER A 1 516 ? -10.439 0.019 0.018 1.00 91.69 516 SER A N 1
ATOM 4053 C CA . SER A 1 516 ? -11.568 -0.830 0.375 1.00 91.69 516 SER A CA 1
ATOM 4054 C C . SER A 1 516 ? -11.473 -1.211 1.841 1.00 91.69 516 SER A C 1
ATOM 4056 O O . SER A 1 516 ? -10.455 -1.738 2.283 1.00 91.69 516 SER A O 1
ATOM 4058 N N . ALA A 1 517 ? -12.573 -1.032 2.557 1.00 91.44 517 ALA A N 1
ATOM 4059 C CA . ALA A 1 517 ? -12.780 -1.541 3.903 1.00 91.44 517 ALA A CA 1
ATOM 4060 C C . ALA A 1 517 ? -13.360 -2.966 3.846 1.00 91.44 517 ALA A C 1
ATOM 4062 O O . ALA A 1 517 ? -14.283 -3.240 3.071 1.00 91.44 517 ALA A O 1
ATOM 4063 N N . ILE A 1 518 ? -12.796 -3.887 4.626 1.00 90.88 518 ILE A N 1
ATOM 4064 C CA . ILE A 1 518 ? -13.342 -5.228 4.852 1.00 90.88 518 ILE A CA 1
ATOM 4065 C C . ILE A 1 518 ? -13.686 -5.308 6.344 1.00 90.88 518 ILE A C 1
ATOM 4067 O O . ILE A 1 518 ? -12.797 -5.601 7.156 1.00 90.88 518 ILE A O 1
ATOM 4071 N N . PRO A 1 519 ? -14.959 -5.083 6.715 1.00 88.62 519 PRO A N 1
ATOM 4072 C CA . PRO A 1 519 ? -15.357 -5.113 8.109 1.00 88.62 519 PRO A CA 1
ATOM 4073 C C . PRO A 1 519 ? -15.255 -6.544 8.631 1.00 88.62 519 PRO A C 1
ATOM 4075 O O . PRO A 1 519 ? -15.884 -7.473 8.122 1.00 88.62 519 PRO A O 1
ATOM 4078 N N . ALA A 1 520 ? -14.469 -6.713 9.684 1.00 83.62 520 ALA A N 1
ATOM 4079 C CA . ALA A 1 520 ? -14.259 -7.963 10.390 1.00 83.62 520 ALA A CA 1
ATOM 4080 C C . ALA A 1 520 ? -15.052 -8.005 11.697 1.00 83.62 520 ALA A C 1
ATOM 4082 O O . ALA A 1 520 ? -14.519 -8.278 12.770 1.00 83.62 520 ALA A O 1
ATOM 4083 N N . THR A 1 521 ? -16.349 -7.718 11.588 1.00 73.12 521 THR A N 1
ATOM 4084 C CA . THR A 1 521 ? -17.283 -7.620 12.717 1.00 73.12 521 THR A CA 1
ATOM 4085 C C . THR A 1 521 ? -18.440 -8.593 12.555 1.00 73.12 521 THR A C 1
ATOM 4087 O O . THR A 1 521 ? -18.900 -8.822 11.435 1.00 73.12 521 THR A O 1
ATOM 4090 N N . GLN A 1 522 ? -18.955 -9.141 13.659 1.00 65.69 522 GLN A N 1
ATOM 4091 C CA . GLN A 1 522 ? -20.231 -9.861 13.621 1.00 65.69 522 GLN A CA 1
ATOM 4092 C C . GLN A 1 522 ? -21.377 -8.868 13.364 1.00 65.69 522 GLN A C 1
ATOM 4094 O O . GLN A 1 522 ? -21.259 -7.687 13.686 1.00 65.69 522 GLN A O 1
ATOM 4099 N N . ASP A 1 523 ? -22.494 -9.321 12.787 1.00 62.72 523 ASP A N 1
ATOM 4100 C CA . ASP A 1 523 ? -23.583 -8.426 12.352 1.00 62.72 523 ASP A CA 1
ATOM 4101 C C . ASP A 1 523 ? -24.124 -7.522 13.479 1.00 62.72 523 ASP A C 1
ATOM 4103 O O . ASP A 1 523 ? -24.397 -6.346 13.244 1.00 62.72 523 ASP A O 1
ATOM 4107 N N . ALA A 1 524 ? -24.166 -8.021 14.719 1.00 52.28 524 ALA A N 1
ATOM 4108 C CA . ALA A 1 524 ? -24.602 -7.256 15.892 1.00 52.28 524 ALA A CA 1
ATOM 4109 C C . ALA A 1 524 ? -23.648 -6.108 16.294 1.00 52.28 524 ALA A C 1
ATOM 4111 O O . ALA A 1 524 ? -24.044 -5.196 17.014 1.00 52.28 524 ALA A O 1
ATOM 4112 N N . GLU A 1 525 ? -22.394 -6.129 15.836 1.00 63.53 525 GLU A N 1
ATOM 4113 C CA . GLU A 1 525 ? -21.347 -5.170 16.220 1.00 63.53 525 GLU A CA 1
ATOM 4114 C C . GLU A 1 525 ? -21.163 -4.049 15.186 1.00 63.53 525 GLU A C 1
ATOM 4116 O O . GLU A 1 525 ? -20.379 -3.121 15.398 1.00 63.53 525 GLU A O 1
ATOM 4121 N N . ARG A 1 526 ? -21.956 -4.056 14.102 1.00 70.12 526 ARG A N 1
ATOM 4122 C CA . ARG A 1 526 ? -21.919 -3.019 13.057 1.00 70.12 526 ARG A CA 1
ATOM 4123 C C . ARG A 1 526 ? -22.219 -1.610 13.568 1.00 70.12 526 ARG A C 1
ATOM 4125 O O . ARG A 1 526 ? -21.872 -0.635 12.908 1.00 70.12 526 ARG A O 1
ATOM 4132 N N . ALA A 1 527 ? -22.831 -1.484 14.745 1.00 75.38 527 ALA A N 1
ATOM 4133 C CA . ALA A 1 527 ? -23.062 -0.196 15.388 1.00 75.38 527 ALA A CA 1
ATOM 4134 C C . ALA A 1 527 ? -21.755 0.563 15.688 1.00 75.38 527 ALA A C 1
ATOM 4136 O O . ALA A 1 527 ? -21.761 1.791 15.655 1.00 75.38 527 ALA A O 1
ATOM 4137 N N . LEU A 1 528 ? -20.636 -0.136 15.931 1.00 83.75 528 LEU A N 1
ATOM 4138 C CA . LEU A 1 528 ? -19.352 0.508 16.233 1.00 83.75 528 LEU A CA 1
ATOM 4139 C C . LEU A 1 528 ? -18.776 1.285 15.042 1.00 83.75 528 LEU A C 1
ATOM 4141 O O . LEU A 1 528 ? -18.184 2.340 15.255 1.00 83.75 528 LEU A O 1
ATOM 4145 N N . HIS A 1 529 ? -19.060 0.865 13.806 1.00 85.56 529 HIS A N 1
ATOM 4146 C CA . HIS A 1 529 ? -18.671 1.587 12.582 1.00 85.56 529 HIS A CA 1
ATOM 4147 C C . HIS A 1 529 ? -19.320 2.973 12.449 1.00 85.56 529 HIS A C 1
ATOM 4149 O O . HIS A 1 529 ? -18.930 3.763 11.601 1.00 85.56 529 HIS A O 1
ATOM 4155 N N . ARG A 1 530 ? -20.308 3.306 13.293 1.00 83.81 530 ARG A N 1
ATOM 4156 C CA . ARG A 1 530 ? -20.873 4.666 13.375 1.00 83.81 530 ARG A CA 1
ATOM 4157 C C . ARG A 1 530 ? -20.027 5.621 14.212 1.00 83.81 530 ARG A C 1
ATOM 4159 O O . ARG A 1 530 ? -20.227 6.827 14.138 1.00 83.81 530 ARG A O 1
ATOM 4166 N N . TYR A 1 531 ? -19.130 5.088 15.036 1.00 88.00 531 TYR A N 1
ATOM 4167 C CA . TYR A 1 531 ? -18.323 5.855 15.986 1.00 88.00 531 TYR A CA 1
ATOM 4168 C C . TYR A 1 531 ? -16.838 5.869 15.625 1.00 88.00 531 TYR A C 1
ATOM 4170 O O . TYR A 1 531 ? -16.056 6.551 16.286 1.00 88.00 531 TYR A O 1
ATOM 4178 N N . PHE A 1 532 ? -16.450 5.097 14.614 1.00 94.38 532 PHE A N 1
ATOM 4179 C CA . PHE A 1 532 ? -15.071 4.833 14.247 1.00 94.38 532 PHE A CA 1
ATOM 4180 C C . PHE A 1 532 ? -14.934 4.796 12.720 1.00 94.38 532 PHE A C 1
ATOM 4182 O O . PHE A 1 532 ? -15.859 4.319 12.059 1.00 94.38 532 PHE A O 1
ATOM 4189 N N . PRO A 1 533 ? -13.824 5.310 12.157 1.00 94.50 533 PRO A N 1
ATOM 4190 C CA . PRO A 1 533 ? -13.663 5.408 10.712 1.00 94.50 533 PRO A CA 1
ATOM 4191 C C . PRO A 1 533 ? -13.622 4.022 10.072 1.00 94.50 533 PRO A C 1
ATOM 4193 O O . PRO A 1 533 ? -12.953 3.124 10.568 1.00 94.50 533 PRO A O 1
ATOM 4196 N N . THR A 1 534 ? -14.305 3.852 8.945 1.00 92.12 534 THR A N 1
ATOM 4197 C CA . THR A 1 534 ? -14.174 2.647 8.111 1.00 92.12 534 THR A CA 1
ATOM 4198 C C . THR A 1 534 ? -13.078 2.819 7.062 1.00 92.12 534 THR A C 1
ATOM 4200 O O . THR A 1 534 ? -12.310 1.896 6.807 1.00 92.12 534 THR A O 1
ATOM 4203 N N . LEU A 1 535 ? -12.963 4.019 6.491 1.00 92.94 535 LEU A N 1
ATOM 4204 C CA . LEU A 1 535 ? -11.931 4.415 5.533 1.00 92.94 535 LEU A CA 1
ATOM 4205 C C . LEU A 1 535 ? -10.926 5.351 6.213 1.00 92.94 535 LEU A C 1
ATOM 4207 O O . LEU A 1 535 ? -11.309 6.221 6.996 1.00 92.94 535 LEU A O 1
ATOM 4211 N N . VAL A 1 536 ? -9.638 5.141 5.947 1.00 95.06 536 VAL A N 1
ATOM 4212 C CA . VAL A 1 536 ? -8.523 5.809 6.636 1.00 95.06 536 VAL A CA 1
ATOM 4213 C C . VAL A 1 536 ? -7.716 6.697 5.688 1.00 95.06 536 VAL A C 1
ATOM 4215 O O . VAL A 1 536 ? -7.216 7.744 6.097 1.00 95.06 536 VAL A O 1
ATOM 4218 N N . PHE A 1 537 ? -7.549 6.281 4.434 1.00 93.44 537 PHE A N 1
ATOM 4219 C CA . PHE A 1 537 ? -6.701 6.952 3.441 1.00 93.44 537 PHE A CA 1
ATOM 4220 C C . PHE A 1 537 ? -7.480 7.726 2.387 1.00 93.44 537 PHE A C 1
ATOM 4222 O O . PHE A 1 537 ? -6.904 8.550 1.679 1.00 93.44 537 PHE A O 1
ATOM 4229 N N . THR A 1 538 ? -8.764 7.435 2.267 1.00 89.56 538 THR A N 1
ATOM 4230 C CA . THR A 1 538 ? -9.696 8.133 1.397 1.00 89.56 538 THR A CA 1
ATOM 4231 C C . THR A 1 538 ? -10.723 8.829 2.268 1.00 89.56 538 THR A C 1
ATOM 4233 O O . THR A 1 538 ? -11.147 8.292 3.295 1.00 89.56 538 THR A O 1
ATOM 4236 N N . ALA A 1 539 ? -11.123 10.039 1.875 1.00 81.25 539 ALA A N 1
ATOM 4237 C CA . ALA A 1 539 ? -12.338 10.603 2.431 1.00 81.25 539 ALA A CA 1
ATOM 4238 C C . ALA A 1 539 ? -13.444 9.597 2.114 1.00 81.25 539 ALA A C 1
ATOM 4240 O O . ALA A 1 539 ? -13.630 9.240 0.946 1.00 81.25 539 ALA A O 1
ATOM 4241 N N . GLY A 1 540 ? -14.132 9.105 3.147 1.00 69.75 540 GLY A N 1
ATOM 4242 C CA . GLY A 1 540 ? -15.376 8.398 2.899 1.00 69.75 540 GLY A CA 1
ATOM 4243 C C . GLY A 1 540 ? -16.250 9.285 2.033 1.00 69.75 540 GLY A C 1
ATOM 4244 O O . GLY A 1 540 ? -16.114 10.512 2.101 1.00 69.75 540 GLY A O 1
ATOM 4245 N N . ASP A 1 541 ? -17.119 8.674 1.223 1.00 60.81 541 ASP A N 1
ATOM 4246 C CA . ASP A 1 541 ? -18.286 9.396 0.738 1.00 60.81 541 ASP A CA 1
ATOM 4247 C C . ASP A 1 541 ? -18.848 10.001 2.015 1.00 60.81 541 ASP A C 1
ATOM 4249 O O . ASP A 1 541 ? -19.309 9.263 2.900 1.00 60.81 541 ASP A O 1
ATOM 4253 N N . GLY A 1 542 ? -18.646 11.313 2.194 1.00 49.72 542 GLY A N 1
ATOM 4254 C CA . GLY A 1 542 ? -19.270 12.022 3.279 1.00 49.72 542 GLY A CA 1
ATOM 4255 C C . GLY A 1 542 ? -20.693 11.532 3.202 1.00 49.72 542 GLY A C 1
ATOM 4256 O O . GLY A 1 542 ? -21.239 11.350 2.108 1.00 49.72 542 GLY A O 1
ATOM 4257 N N . ALA A 1 543 ? -21.263 11.181 4.335 1.00 41.91 543 ALA A N 1
ATOM 4258 C CA . ALA A 1 543 ? -22.689 11.066 4.369 1.00 41.91 543 ALA A CA 1
ATOM 4259 C C . ALA A 1 543 ? -23.228 12.491 4.094 1.00 41.91 543 ALA A C 1
ATOM 4261 O O . ALA A 1 543 ? -23.777 13.109 4.992 1.00 41.91 543 ALA A O 1
ATOM 4262 N N . ASP A 1 544 ? -23.094 13.003 2.860 1.00 40.84 544 ASP A N 1
ATOM 4263 C CA . ASP A 1 544 ? -24.157 13.622 2.097 1.00 40.84 544 ASP A CA 1
ATOM 4264 C C . ASP A 1 544 ? -25.296 12.594 2.136 1.00 40.84 544 ASP A C 1
ATOM 4266 O O . ASP A 1 544 ? -25.656 11.901 1.183 1.00 40.84 544 ASP A O 1
ATOM 4270 N N . LEU A 1 545 ? -25.877 12.475 3.328 1.00 41.66 545 LEU A N 1
ATOM 4271 C CA . LEU A 1 545 ? -27.285 12.267 3.530 1.00 41.66 545 LEU A CA 1
ATOM 4272 C C . LEU A 1 545 ? -27.922 13.530 2.961 1.00 41.66 545 LEU A C 1
ATOM 4274 O O . LEU A 1 545 ? -28.434 14.349 3.705 1.00 41.66 545 LEU A O 1
ATOM 4278 N N . ASP A 1 546 ? -27.803 13.720 1.648 1.00 40.69 546 ASP A N 1
ATOM 4279 C CA . ASP A 1 546 ? -28.347 14.856 0.938 1.00 40.69 546 ASP A CA 1
ATOM 4280 C C . ASP A 1 546 ? -29.845 14.888 1.261 1.00 40.69 546 ASP A C 1
ATOM 4282 O O . ASP A 1 546 ? -30.623 14.064 0.770 1.00 40.69 546 ASP A O 1
ATOM 4286 N N . ASP A 1 547 ? -30.259 15.804 2.136 1.00 40.16 547 ASP A N 1
ATOM 4287 C CA . ASP A 1 547 ? -30.974 17.065 1.861 1.00 40.16 547 ASP A CA 1
ATOM 4288 C C . ASP A 1 547 ? -31.785 17.208 0.545 1.00 40.16 547 ASP A C 1
ATOM 4290 O O . ASP A 1 547 ? -32.601 18.125 0.409 1.00 40.16 547 ASP A O 1
ATOM 4294 N N . ALA A 1 548 ? -31.669 16.291 -0.418 1.00 39.06 548 ALA A N 1
ATOM 4295 C CA . ALA A 1 548 ? -32.436 16.254 -1.657 1.00 39.06 548 ALA A CA 1
ATOM 4296 C C . ALA A 1 548 ? -33.901 15.802 -1.467 1.00 39.06 548 ALA A C 1
ATOM 4298 O O . ALA A 1 548 ? -34.694 15.933 -2.400 1.00 39.06 548 ALA A O 1
ATOM 4299 N N . GLU A 1 549 ? -34.301 15.334 -0.275 1.00 39.16 549 GLU A N 1
ATOM 4300 C CA . GLU A 1 549 ? -35.706 15.032 0.070 1.00 39.16 549 GLU A CA 1
ATOM 4301 C C . GLU A 1 549 ? -36.408 16.120 0.916 1.00 39.16 549 GLU A C 1
ATOM 4303 O O . GLU A 1 549 ? -37.580 15.963 1.248 1.00 39.16 549 GLU A O 1
ATOM 4308 N N . ILE A 1 550 ? -35.772 17.268 1.201 1.00 37.0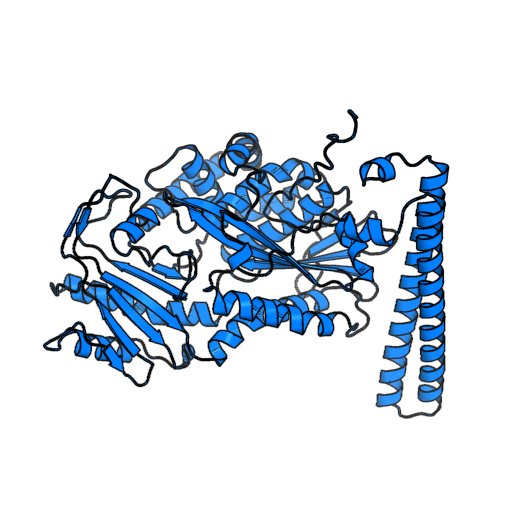3 550 ILE A N 1
ATOM 4309 C CA . ILE A 1 550 ? -36.403 18.380 1.955 1.00 37.03 550 ILE A CA 1
ATOM 4310 C C . ILE A 1 550 ? -37.108 19.414 1.036 1.00 37.03 550 ILE A C 1
ATOM 4312 O O . ILE A 1 550 ? -37.672 20.409 1.496 1.00 37.03 550 ILE A O 1
ATOM 4316 N N . GLN A 1 551 ? -37.188 19.176 -0.280 1.00 32.25 551 GLN A N 1
ATOM 4317 C CA . GLN A 1 551 ? -37.975 20.018 -1.207 1.00 32.25 551 GLN A CA 1
ATOM 4318 C C . GLN A 1 551 ? -38.968 19.250 -2.101 1.00 32.25 551 GLN A C 1
ATOM 4320 O O . GLN A 1 551 ? -39.143 19.583 -3.276 1.00 32.25 551 GLN A O 1
ATOM 4325 N N . SER A 1 552 ? -39.693 18.281 -1.535 1.00 33.47 552 SER A N 1
ATOM 4326 C CA . SER A 1 552 ? -40.975 17.787 -2.076 1.00 33.47 552 SER A CA 1
ATOM 4327 C C . SER A 1 552 ? -41.966 17.531 -0.954 1.00 33.47 552 SER A C 1
ATOM 4329 O O . SER A 1 552 ? -43.171 17.809 -1.157 1.00 33.47 552 SER A O 1
#

Sequence (552 aa):
MNTEELLELPPEIEAELQAITDLMFERQVSTQAAINAHSQAWKDLERHRSQEAAEALLRAEAAMVSAGEALNAASRMFDEFLLRHGIDPDTLEKKLPSQKNRLWQKDLEPATVPKDSVDIETALQQNLEQLLDLFPPAWIERQLVKAMAIMRGRTATPPFLLGHLSADPVIEDRFSYGLALAVALLVETPHFDIYEAPSLVPQIAMLCMMLPALEKVDGGIEKLLELRKAPGREVDSRIYELLVAAGAADMGRKVSFIPTHPGSKTPDLRVHDMHFPVVMECKLQSRQSEVENQTVALMRPIRDWFQIERQKGNPILGELRLSLTSRVGSLDAAVICEDLRQLWSSLNPFQRGSYAWGSAEWLPLPVEMKLSTTMRAFCPAYLEELMPDATETGSEWDGLFFLVEGQFGPTANSIKMPLCVRWRLEHPDDMSAVARNVVRHLGEAIEQIPHGEVGIIYIGYVDTLRVALADQRTEGIIDALPEFGHTKRGVLAPMAEINRLYPHVSEYGAPDLIESAIPATQDAERALHRYFPTLVFTAGDGADLDDAEIQS

Foldseek 3Di:
DAVVVVVVDDVVLVVVLVVLVVQLVVLVLQLLVLVLQLVVLVVVCVVPVDPVSVVSNVVSVVSNVVSVVSNVVSVVVNCVSCVVVVHHPVVVLVNPPPPVQCLFVVCQDPVNDDPLFDDLLNLCVVFLVVLPVLDDPVLLVVLLVVLLVVLLVQLLDFAWDFQLAGLDDQDFLQLSNLSSLLVCVNVVPLSRDLRCNQVRSLLSSLCRVLVVLLVQEACSSVLSVCSRVDGRQCNSQSSLLSLQSSQLSVLVWHKYADDDDPPAQAAGMWTDPDPFTEGEHTAEDGQDDPQRNLVSVLVVVVVVLVVVCVVVVNLDAFEKEAEFQDRSNPDDSVVVNVQLVVLCPDPCVQDWDADPRGIMGTGDWDQKDFAPDKAFPPFQLNVCSGPVPPNPRQAAFRIKTKDFPPRSGRIDRMTHSIYMYTYDYNHVVSLVSRLCRQVVVLVVRLVNADARHEYAYEYEYEDSHGRVSSSVSSVVVQVSLVVSCPDDNSYHHQWYKYWYWYWDAPRRSDTDIGIGIDTSHDPVSVVVCSSGPNYRSIDDPPPCPDPPPVPD

Radius of gyration: 27.06 Å; chains: 1; bounding box: 71×58×77 Å